Protein AF-000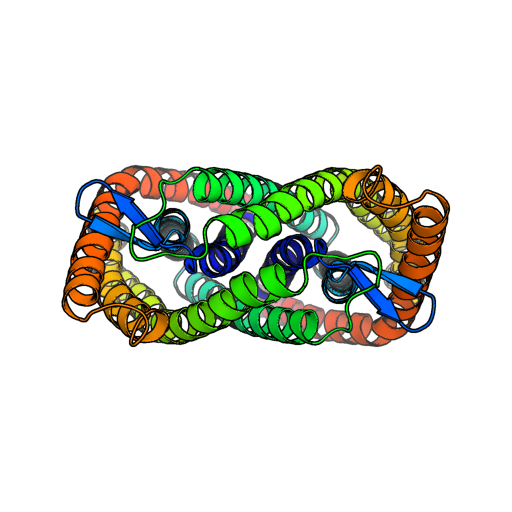0000084354156 (afdb_homodimer)

Organism: NCBI:txid482461

Nearest PDB structures (foldseek):
  4nqi-assembly1_A  TM=2.275E-01  e=1.633E+00  Dictyostelium discoideum
  4nqi-assembly1_B  TM=2.204E-01  e=2.297E+00  Dictyostelium discoideum
  2q13-assembly1_A-2  TM=2.399E-01  e=4.330E+00  Homo sapiens
  1ukw-assembly1_A  TM=2.530E-01  e=5.526E+00  Thermus thermophilus
  4h8s-assembly2_C  TM=2.225E-01  e=5.263E+00  Homo sapiens

Structure (mmCIF, N/CA/C/O backbone):
data_AF-0000000084354156-model_v1
#
loop_
_entity.id
_entity.type
_entity.pdbx_description
1 polymer 'Probable queuosine precursor transporter'
#
loop_
_atom_site.group_PDB
_atom_site.id
_atom_site.type_symbol
_atom_site.label_atom_id
_atom_site.label_alt_id
_atom_site.label_comp_id
_atom_site.label_asym_id
_atom_site.label_entity_id
_atom_site.label_seq_id
_atom_site.pdbx_PDB_ins_code
_atom_site.Cartn_x
_atom_site.Cartn_y
_atom_site.Cartn_z
_atom_site.occupancy
_atom_site.B_iso_or_equiv
_atom_site.auth_seq_id
_atom_site.auth_comp_id
_atom_site.auth_asym_id
_atom_site.auth_atom_id
_atom_site.pdbx_PDB_model_num
ATOM 1 N N . MET A 1 1 ? 1.091 11.477 13.758 1 89.25 1 MET A N 1
ATOM 2 C CA . MET A 1 1 ? 0.035 10.484 13.547 1 89.25 1 MET A CA 1
ATOM 3 C C . MET A 1 1 ? -0.457 10.516 12.109 1 89.25 1 MET A C 1
ATOM 5 O O . MET A 1 1 ? -0.753 9.469 11.531 1 89.25 1 MET A O 1
ATOM 9 N N . LEU A 1 2 ? -0.309 11.672 11.477 1 91.56 2 LEU A N 1
ATOM 10 C CA . LEU A 1 2 ? -0.8 11.797 10.109 1 91.56 2 LEU A CA 1
ATOM 11 C C . LEU A 1 2 ? -0.007 10.906 9.156 1 91.56 2 LEU A C 1
ATOM 13 O O . LEU A 1 2 ? -0.584 10.25 8.289 1 91.56 2 LEU A O 1
ATOM 17 N N . ILE A 1 3 ? 1.288 10.805 9.375 1 93.25 3 ILE A N 1
ATOM 18 C CA . ILE A 1 3 ? 2.154 9.977 8.539 1 93.25 3 ILE A CA 1
ATOM 19 C C . ILE A 1 3 ? 1.728 8.516 8.633 1 93.25 3 ILE A C 1
ATOM 21 O O . ILE A 1 3 ? 1.581 7.836 7.617 1 93.25 3 ILE A O 1
ATOM 25 N N . TYR A 1 4 ? 1.415 8.102 9.742 1 95.12 4 TYR A N 1
ATOM 26 C CA . TYR A 1 4 ? 1.029 6.715 9.969 1 95.12 4 TYR A CA 1
ATOM 27 C C . TYR A 1 4 ? -0.35 6.426 9.391 1 95.12 4 TYR A C 1
ATOM 29 O O . TYR A 1 4 ? -0.556 5.395 8.742 1 95.12 4 TYR A O 1
ATOM 37 N N . LEU A 1 5 ? -1.291 7.305 9.625 1 95.12 5 LEU A N 1
ATOM 38 C CA . LEU A 1 5 ? -2.646 7.121 9.117 1 95.12 5 LEU A CA 1
ATOM 39 C C . LEU A 1 5 ? -2.662 7.117 7.594 1 95.12 5 LEU A C 1
ATOM 41 O O . LEU A 1 5 ? -3.338 6.289 6.977 1 95.12 5 LEU A O 1
ATOM 45 N N . ASN A 1 6 ? -1.889 8.031 7.078 1 95.94 6 ASN A N 1
ATOM 46 C CA . ASN A 1 6 ? -1.79 8.117 5.625 1 95.94 6 ASN A CA 1
ATOM 47 C C . ASN A 1 6 ? -1.168 6.859 5.027 1 95.94 6 ASN A C 1
ATOM 49 O O . ASN A 1 6 ? -1.626 6.367 3.996 1 95.94 6 ASN A O 1
ATOM 53 N N . ALA A 1 7 ? -0.169 6.367 5.605 1 96.38 7 ALA A N 1
ATOM 54 C CA . ALA A 1 7 ? 0.493 5.145 5.168 1 96.38 7 ALA A CA 1
ATOM 55 C C . ALA A 1 7 ? -0.45 3.947 5.262 1 96.38 7 ALA A C 1
ATOM 57 O O . ALA A 1 7 ? -0.558 3.16 4.316 1 96.38 7 ALA A O 1
ATOM 58 N N . LEU A 1 8 ? -1.123 3.861 6.348 1 96 8 LEU A N 1
ATOM 59 C CA . LEU A 1 8 ? -2.062 2.764 6.551 1 96 8 LEU A CA 1
ATOM 60 C C . LEU A 1 8 ? -3.189 2.816 5.527 1 96 8 LEU A C 1
ATOM 62 O O . LEU A 1 8 ? -3.566 1.79 4.957 1 96 8 LEU A O 1
ATOM 66 N N . PHE A 1 9 ? -3.691 3.998 5.367 1 95.81 9 PHE A N 1
ATOM 67 C CA . PHE A 1 9 ? -4.762 4.191 4.395 1 95.81 9 PHE A CA 1
ATOM 68 C C . PHE A 1 9 ? -4.348 3.668 3.023 1 95.81 9 PHE A C 1
ATOM 70 O O . PHE A 1 9 ? -5.047 2.844 2.432 1 95.81 9 PHE A O 1
ATOM 77 N N . THR A 1 10 ? -3.24 4.059 2.547 1 96.25 10 THR A N 1
ATOM 78 C CA . THR A 1 10 ? -2.799 3.742 1.193 1 96.25 10 THR A CA 1
ATOM 79 C C . THR A 1 10 ? -2.408 2.271 1.08 1 96.25 10 THR A C 1
ATOM 81 O O . THR A 1 10 ? -2.758 1.604 0.106 1 96.25 10 THR A O 1
ATOM 84 N N . GLY A 1 11 ? -1.68 1.774 2.025 1 96.56 11 GLY A N 1
ATOM 85 C CA . GLY A 1 11 ? -1.287 0.375 2.012 1 96.56 11 GLY A CA 1
ATOM 86 C C . GLY A 1 11 ? -2.469 -0.576 2.029 1 96.56 11 GLY A C 1
ATOM 87 O O . GLY A 1 11 ? -2.492 -1.561 1.288 1 96.56 11 GLY A O 1
ATOM 88 N N . LEU A 1 12 ? -3.424 -0.244 2.889 1 95.69 12 LEU A N 1
ATOM 89 C CA . LEU A 1 12 ? -4.602 -1.095 2.996 1 95.69 12 LEU A CA 1
ATOM 90 C C . LEU A 1 12 ? -5.465 -0.99 1.742 1 95.69 12 LEU A C 1
ATOM 92 O O . LEU A 1 12 ? -6.094 -1.968 1.332 1 95.69 12 LEU A O 1
ATOM 96 N N . LEU A 1 13 ? -5.512 0.18 1.186 1 94.25 13 LEU A N 1
ATOM 97 C CA . LEU A 1 13 ? -6.211 0.358 -0.082 1 94.25 13 LEU A CA 1
ATOM 98 C C . LEU A 1 13 ? -5.617 -0.542 -1.161 1 94.25 13 LEU A C 1
ATOM 100 O O . LEU A 1 13 ? -6.352 -1.26 -1.848 1 94.25 13 LEU A O 1
ATOM 104 N N . VAL A 1 14 ? -4.297 -0.567 -1.254 1 94.75 14 VAL A N 1
ATOM 105 C CA . VAL A 1 14 ? -3.611 -1.346 -2.279 1 94.75 14 VAL A CA 1
ATOM 106 C C . VAL A 1 14 ? -3.83 -2.836 -2.029 1 94.75 14 VAL A C 1
ATOM 108 O O . VAL A 1 14 ? -4.191 -3.578 -2.945 1 94.75 14 VAL A O 1
ATOM 111 N N . ILE A 1 15 ? -3.646 -3.209 -0.812 1 95.19 15 ILE A N 1
ATOM 112 C CA . ILE A 1 15 ? -3.756 -4.633 -0.516 1 95.19 15 ILE A CA 1
ATOM 113 C C . ILE A 1 15 ? -5.207 -5.082 -0.673 1 95.19 15 ILE A C 1
ATOM 115 O O . ILE A 1 15 ? -5.473 -6.211 -1.091 1 95.19 15 ILE A O 1
ATOM 119 N N . SER A 1 16 ? -6.172 -4.246 -0.302 1 94.81 16 SER A N 1
ATOM 120 C CA . SER A 1 16 ? -7.578 -4.586 -0.483 1 94.81 16 SER A CA 1
ATOM 121 C C . SER A 1 16 ? -7.891 -4.895 -1.943 1 94.81 16 SER A C 1
ATOM 123 O O . SER A 1 16 ? -8.688 -5.793 -2.238 1 94.81 16 SER A O 1
ATOM 125 N N . ASN A 1 17 ? -7.273 -4.223 -2.826 1 93.31 17 ASN A N 1
ATOM 126 C CA . ASN A 1 17 ? -7.512 -4.43 -4.25 1 93.31 17 ASN A CA 1
ATOM 127 C C . ASN A 1 17 ? -6.898 -5.742 -4.738 1 93.31 17 ASN A C 1
ATOM 129 O O . ASN A 1 17 ? -7.477 -6.422 -5.586 1 93.31 17 ASN A O 1
ATOM 133 N N . VAL A 1 18 ? -5.793 -6.07 -4.184 1 94 18 VAL A N 1
ATOM 134 C CA . VAL A 1 18 ? -5.148 -7.332 -4.539 1 94 18 VAL A CA 1
ATOM 135 C C . VAL A 1 18 ? -5.996 -8.5 -4.039 1 94 18 VAL A C 1
ATOM 137 O O . VAL A 1 18 ? -6.188 -9.484 -4.754 1 94 18 VAL A O 1
ATOM 140 N N . LEU A 1 19 ? -6.543 -8.32 -2.865 1 95.25 19 LEU A N 1
ATOM 141 C CA . LEU A 1 19 ? -7.312 -9.398 -2.252 1 95.25 19 LEU A CA 1
ATOM 142 C C . LEU A 1 19 ? -8.711 -9.477 -2.85 1 95.25 19 LEU A C 1
ATOM 144 O O . LEU A 1 19 ? -9.406 -10.492 -2.699 1 95.25 19 LEU A O 1
ATOM 148 N N . GLY A 1 20 ? -9.141 -8.477 -3.533 1 94.06 20 GLY A N 1
ATOM 149 C CA . GLY A 1 20 ? -10.508 -8.32 -3.99 1 94.06 20 GLY A CA 1
ATOM 150 C C . GLY A 1 20 ? -10.906 -9.344 -5.039 1 94.06 20 GLY A C 1
ATOM 151 O O . GLY A 1 20 ? -12.094 -9.547 -5.301 1 94.06 20 GLY A O 1
ATOM 152 N N . VAL A 1 21 ? -9.945 -9.992 -5.555 1 91.69 21 VAL A N 1
ATOM 153 C CA . VAL A 1 21 ? -10.219 -10.992 -6.574 1 91.69 21 VAL A CA 1
ATOM 154 C C . VAL A 1 21 ? -10.898 -12.203 -5.941 1 91.69 21 VAL A C 1
ATOM 156 O O . VAL A 1 21 ? -11.664 -12.914 -6.602 1 91.69 21 VAL A O 1
ATOM 159 N N . LYS A 1 22 ? -10.633 -12.422 -4.754 1 94.38 22 LYS A N 1
ATOM 160 C CA . LYS A 1 22 ? -11.188 -13.586 -4.078 1 94.38 22 LYS A CA 1
ATOM 161 C C . LYS A 1 22 ? -12.594 -13.297 -3.549 1 94.38 22 LYS A C 1
ATOM 163 O O . LYS A 1 22 ? -12.812 -12.281 -2.891 1 94.38 22 LYS A O 1
ATOM 168 N N . LEU A 1 23 ? -13.453 -14.242 -3.914 1 94.62 23 LEU A N 1
ATOM 169 C CA . LEU A 1 23 ? -14.789 -14.234 -3.326 1 94.62 23 LEU A CA 1
ATOM 170 C C . LEU A 1 23 ? -14.914 -15.297 -2.238 1 94.62 23 LEU A C 1
ATOM 172 O O . LEU A 1 23 ? -14.5 -16.438 -2.436 1 94.62 23 LEU A O 1
ATOM 176 N N . PHE A 1 24 ? -15.398 -14.891 -1.152 1 95.5 24 PHE A N 1
ATOM 177 C CA . PHE A 1 24 ? -15.594 -15.859 -0.08 1 95.5 24 PHE A CA 1
ATOM 178 C C . PHE A 1 24 ? -17.062 -15.906 0.353 1 95.5 24 PHE A C 1
ATOM 180 O O . PHE A 1 24 ? -17.828 -15.008 0.019 1 95.5 24 PHE A O 1
ATOM 187 N N . ALA A 1 25 ? -17.359 -17 1.025 1 94.5 25 ALA A N 1
ATOM 188 C CA . ALA A 1 25 ? -18.75 -17.219 1.407 1 94.5 25 ALA A CA 1
ATOM 189 C C . ALA A 1 25 ? -18.922 -17.156 2.922 1 94.5 25 ALA A C 1
ATOM 191 O O . ALA A 1 25 ? -18.062 -17.625 3.672 1 94.5 25 ALA A O 1
ATOM 192 N N . VAL A 1 26 ? -19.938 -16.406 3.33 1 91.81 26 VAL A N 1
ATOM 193 C CA . VAL A 1 26 ? -20.453 -16.422 4.699 1 91.81 26 VAL A CA 1
ATOM 194 C C . VAL A 1 26 ? -21.906 -16.891 4.707 1 91.81 26 VAL A C 1
ATOM 196 O O . VAL A 1 26 ? -22.812 -16.094 4.504 1 91.81 26 VAL A O 1
ATOM 199 N N . GLY A 1 27 ? -22.062 -18.219 5.027 1 91 27 GLY A N 1
ATOM 200 C CA . GLY A 1 27 ? -23.359 -18.797 4.773 1 91 27 GLY A CA 1
ATOM 201 C C . GLY A 1 27 ? -23.766 -18.75 3.314 1 91 27 GLY A C 1
ATOM 202 O O . GLY A 1 27 ? -23.031 -19.203 2.439 1 91 27 GLY A O 1
ATOM 203 N N . ASP A 1 28 ? -24.922 -17.984 3.074 1 88.5 28 ASP A N 1
ATOM 204 C CA . ASP A 1 28 ? -25.422 -17.891 1.707 1 88.5 28 ASP A CA 1
ATOM 205 C C . ASP A 1 28 ? -24.953 -16.609 1.032 1 88.5 28 ASP A C 1
ATOM 207 O O . ASP A 1 28 ? -25.297 -16.344 -0.121 1 88.5 28 ASP A O 1
ATOM 211 N N . PHE A 1 29 ? -24.078 -15.906 1.681 1 91.19 29 PHE A N 1
ATOM 212 C CA . PHE A 1 29 ? -23.656 -14.617 1.157 1 91.19 29 PHE A CA 1
ATOM 213 C C . PHE A 1 29 ? -22.266 -14.711 0.549 1 91.19 29 PHE A C 1
ATOM 215 O O . PHE A 1 29 ? -21.391 -15.422 1.064 1 91.19 29 PHE A O 1
ATOM 222 N N . VAL A 1 30 ? -22.109 -14.047 -0.585 1 93.44 30 VAL A N 1
ATOM 223 C CA . VAL A 1 30 ? -20.828 -13.977 -1.282 1 93.44 30 VAL A CA 1
ATOM 224 C C . VAL A 1 30 ? -20.266 -12.562 -1.191 1 93.44 30 VAL A C 1
ATOM 226 O O . VAL A 1 30 ? -20.953 -11.594 -1.51 1 93.44 30 VAL A O 1
ATOM 229 N N . LEU A 1 31 ? -19.078 -12.484 -0.714 1 94.75 31 LEU A N 1
ATOM 230 C CA . LEU A 1 31 ? -18.422 -11.195 -0.553 1 94.75 31 LEU A CA 1
ATOM 231 C C . LEU A 1 31 ? -17 -11.234 -1.119 1 94.75 31 LEU A C 1
ATOM 233 O O . LEU A 1 31 ? -16.328 -12.25 -1.026 1 94.75 31 LEU A O 1
ATOM 237 N N . PRO A 1 32 ? -16.656 -10.094 -1.706 1 94.12 32 PRO A N 1
ATOM 238 C CA . PRO A 1 32 ? -15.227 -10.016 -2.021 1 94.12 32 PRO A CA 1
ATOM 239 C C . PRO A 1 32 ? -14.352 -9.875 -0.775 1 94.12 32 PRO A C 1
ATOM 241 O O . PRO A 1 32 ? -14.734 -9.195 0.176 1 94.12 32 PRO A O 1
ATOM 244 N N . ALA A 1 33 ? -13.18 -10.516 -0.81 1 95.06 33 ALA A N 1
ATOM 245 C CA . ALA A 1 33 ? -12.273 -10.453 0.332 1 95.06 33 ALA A CA 1
ATOM 246 C C . ALA A 1 33 ? -11.789 -9.023 0.572 1 95.06 33 ALA A C 1
ATOM 248 O O . ALA A 1 33 ? -11.305 -8.703 1.658 1 95.06 33 ALA A O 1
ATOM 249 N N . ALA A 1 34 ? -11.914 -8.172 -0.379 1 93.25 34 ALA A N 1
ATOM 250 C CA . ALA A 1 34 ? -11.516 -6.766 -0.279 1 93.25 34 ALA A CA 1
ATOM 251 C C . ALA A 1 34 ? -12.234 -6.074 0.873 1 93.25 34 ALA A C 1
ATOM 253 O O . ALA A 1 34 ? -11.688 -5.156 1.49 1 93.25 34 ALA A O 1
ATOM 254 N N . VAL A 1 35 ? -13.406 -6.523 1.166 1 92.94 35 VAL A N 1
ATOM 255 C CA . VAL A 1 35 ? -14.281 -5.793 2.076 1 92.94 35 VAL A CA 1
ATOM 256 C C . VAL A 1 35 ? -13.688 -5.789 3.48 1 92.94 35 VAL A C 1
ATOM 258 O O . VAL A 1 35 ? -13.836 -4.82 4.223 1 92.94 35 VAL A O 1
ATOM 261 N N . ILE A 1 36 ? -12.93 -6.77 3.85 1 92.31 36 ILE A N 1
ATOM 262 C CA . ILE A 1 36 ? -12.43 -6.918 5.211 1 92.31 36 ILE A CA 1
ATOM 263 C C . ILE A 1 36 ? -11.344 -5.883 5.48 1 92.31 36 ILE A C 1
ATOM 265 O O . ILE A 1 36 ? -11.055 -5.559 6.633 1 92.31 36 ILE A O 1
ATOM 269 N N . VAL A 1 37 ? -10.766 -5.402 4.469 1 93.69 37 VAL A N 1
ATOM 270 C CA . VAL A 1 37 ? -9.664 -4.449 4.594 1 93.69 37 VAL A CA 1
ATOM 271 C C . VAL A 1 37 ? -10.172 -3.041 4.285 1 93.69 37 VAL A C 1
ATOM 273 O O . VAL A 1 37 ? -9.844 -2.088 4.996 1 93.69 37 VAL A O 1
ATOM 276 N N . TYR A 1 38 ? -11.031 -2.939 3.34 1 90.75 38 TYR A N 1
ATOM 277 C CA . TYR A 1 38 ? -11.453 -1.659 2.781 1 90.75 38 TYR A CA 1
ATOM 278 C C . TYR A 1 38 ? -12.258 -0.857 3.801 1 90.75 38 TYR A C 1
ATOM 280 O O . TYR A 1 38 ? -12.227 0.376 3.787 1 90.75 38 TYR A O 1
ATOM 288 N N . VAL A 1 39 ? -12.906 -1.478 4.68 1 87.5 39 VAL A N 1
ATOM 289 C CA . VAL A 1 39 ? -13.75 -0.815 5.672 1 87.5 39 VAL A CA 1
ATOM 290 C C . VAL A 1 39 ? -12.883 0.042 6.594 1 87.5 39 VAL A C 1
ATOM 292 O O . VAL A 1 39 ? -13.352 1.047 7.133 1 87.5 39 VAL A O 1
ATOM 295 N N . ILE A 1 40 ? -11.656 -0.302 6.723 1 90.19 40 ILE A N 1
ATOM 296 C CA . ILE A 1 40 ? -10.734 0.422 7.59 1 90.19 40 ILE A CA 1
ATOM 297 C C . ILE A 1 40 ? -10.336 1.74 6.934 1 90.19 40 ILE A C 1
ATOM 299 O O . ILE A 1 40 ? -10.062 2.727 7.625 1 90.19 40 ILE A O 1
ATOM 303 N N . THR A 1 41 ? -10.344 1.801 5.617 1 89.38 41 THR A N 1
ATOM 304 C CA . THR A 1 41 ? -9.898 2.986 4.895 1 89.38 41 THR A CA 1
ATOM 305 C C . THR A 1 41 ? -10.852 4.156 5.133 1 89.38 41 THR A C 1
ATOM 307 O O . THR A 1 41 ? -10.414 5.297 5.281 1 89.38 41 THR A O 1
ATOM 310 N N . TYR A 1 42 ? -12.156 3.939 5.242 1 86.62 42 TYR A N 1
ATOM 311 C CA . TYR A 1 42 ? -13.117 5 5.523 1 86.62 42 TYR A CA 1
ATOM 312 C C . TYR A 1 42 ? -12.914 5.574 6.918 1 86.62 42 TYR A C 1
ATOM 314 O O . TYR A 1 42 ? -12.969 6.789 7.109 1 86.62 42 TYR A O 1
ATOM 322 N N . LEU A 1 43 ? -12.68 4.668 7.805 1 87.88 43 LEU A N 1
ATOM 323 C CA . LEU A 1 43 ? -12.422 5.094 9.172 1 87.88 43 LEU A CA 1
ATOM 324 C C . LEU A 1 43 ? -11.203 6.016 9.234 1 87.88 43 LEU A C 1
ATOM 326 O O . LEU A 1 43 ? -11.242 7.059 9.891 1 87.88 43 LEU A O 1
ATOM 330 N N . ILE A 1 44 ? -10.188 5.66 8.578 1 92.31 44 ILE A N 1
ATOM 331 C CA . ILE A 1 44 ? -8.938 6.418 8.602 1 92.31 44 ILE A CA 1
ATOM 332 C C . ILE A 1 44 ? -9.164 7.793 7.969 1 92.31 44 ILE A C 1
ATOM 334 O O . ILE A 1 44 ? -8.742 8.812 8.523 1 92.31 44 ILE A O 1
ATOM 338 N N . THR A 1 45 ? -9.844 7.828 6.867 1 89.88 45 THR A N 1
ATOM 339 C CA . THR A 1 45 ? -10.07 9.102 6.191 1 89.88 45 THR A CA 1
ATOM 340 C C . THR A 1 45 ? -10.938 10.023 7.047 1 89.88 45 THR A C 1
ATOM 342 O O . THR A 1 45 ? -10.734 11.234 7.07 1 89.88 45 THR A O 1
ATOM 345 N N . ASP A 1 46 ? -11.922 9.492 7.746 1 88.69 46 ASP A N 1
ATOM 346 C CA . ASP A 1 46 ? -12.758 10.289 8.641 1 88.69 46 ASP A CA 1
ATOM 347 C C . ASP A 1 46 ? -11.945 10.867 9.789 1 88.69 46 ASP A C 1
ATOM 349 O O . ASP A 1 46 ? -12.125 12.023 10.164 1 88.69 46 ASP A O 1
ATOM 353 N N . VAL A 1 47 ? -11.078 10.062 10.32 1 91.31 47 VAL A N 1
ATOM 354 C CA . VAL A 1 47 ? -10.234 10.508 11.422 1 91.31 47 VAL A CA 1
ATOM 355 C C . VAL A 1 47 ? -9.312 11.633 10.945 1 91.31 47 VAL A C 1
ATOM 357 O O . VAL A 1 47 ? -9.156 12.648 11.617 1 91.31 47 VAL A O 1
ATOM 360 N N . ILE A 1 48 ? -8.727 11.438 9.781 1 92 48 ILE A N 1
ATOM 361 C CA . ILE A 1 48 ? -7.848 12.453 9.211 1 92 48 ILE A CA 1
ATOM 362 C C . ILE A 1 48 ? -8.633 13.742 8.977 1 92 48 ILE A C 1
ATOM 364 O O . ILE A 1 48 ? -8.164 14.828 9.305 1 92 48 ILE A O 1
ATOM 368 N N . GLY A 1 49 ? -9.836 13.617 8.461 1 90 49 GLY A N 1
ATOM 369 C CA . GLY A 1 49 ? -10.68 14.781 8.227 1 90 49 GLY A CA 1
ATOM 370 C C . GLY A 1 49 ? -11.078 15.492 9.508 1 90 49 GLY A C 1
ATOM 371 O O . GLY A 1 49 ? -11.117 16.734 9.547 1 90 49 GLY A O 1
ATOM 372 N N . GLU A 1 50 ? -11.336 14.781 10.508 1 89.88 50 GLU A N 1
ATOM 373 C CA . GLU A 1 50 ? -11.773 15.344 11.789 1 89.88 50 GLU A CA 1
ATOM 374 C C . GLU A 1 50 ? -10.633 16.094 12.469 1 89.88 50 GLU A C 1
ATOM 376 O O . GLU A 1 50 ? -10.828 17.188 13.008 1 89.88 50 GLU A O 1
ATOM 381 N N . VAL A 1 51 ? -9.453 15.508 12.383 1 90.81 51 VAL A N 1
ATOM 382 C CA . VAL A 1 51 ? -8.352 16 13.211 1 90.81 51 VAL A CA 1
ATOM 383 C C . VAL A 1 51 ? -7.496 16.984 12.398 1 90.81 51 VAL A C 1
ATOM 385 O O . VAL A 1 51 ? -7.043 18 12.922 1 90.81 51 VAL A O 1
ATOM 388 N N . TYR A 1 52 ? -7.355 16.688 11.078 1 91.75 52 TYR A N 1
ATOM 389 C CA . TYR A 1 52 ? -6.391 17.438 10.297 1 91.75 52 TYR A CA 1
ATOM 390 C C . TYR A 1 52 ? -7.094 18.281 9.234 1 91.75 52 TYR A C 1
ATOM 392 O O . TYR A 1 52 ? -6.449 19.047 8.508 1 91.75 52 TYR A O 1
ATOM 400 N N . GLY A 1 53 ? -8.406 18.094 9.133 1 89.44 53 GLY A N 1
ATOM 401 C CA . GLY A 1 53 ? -9.188 18.969 8.273 1 89.44 53 GLY A CA 1
ATOM 402 C C . GLY A 1 53 ? -9.484 18.359 6.918 1 89.44 53 GLY A C 1
ATOM 403 O O . GLY A 1 53 ? -8.953 17.312 6.574 1 89.44 53 GLY A O 1
ATOM 404 N N . LYS A 1 54 ? -10.273 19.078 6.195 1 89.75 54 LYS A N 1
ATOM 405 C CA . LYS A 1 54 ? -10.797 18.641 4.902 1 89.75 54 LYS A CA 1
ATOM 406 C C . LYS A 1 54 ? -9.672 18.531 3.871 1 89.75 54 LYS A C 1
ATOM 408 O O . LYS A 1 54 ? -9.648 17.578 3.082 1 89.75 54 LYS A O 1
ATOM 413 N N . ASP A 1 55 ? -8.758 19.453 3.9 1 91.12 55 ASP A N 1
ATOM 414 C CA . ASP A 1 55 ? -7.672 19.453 2.924 1 91.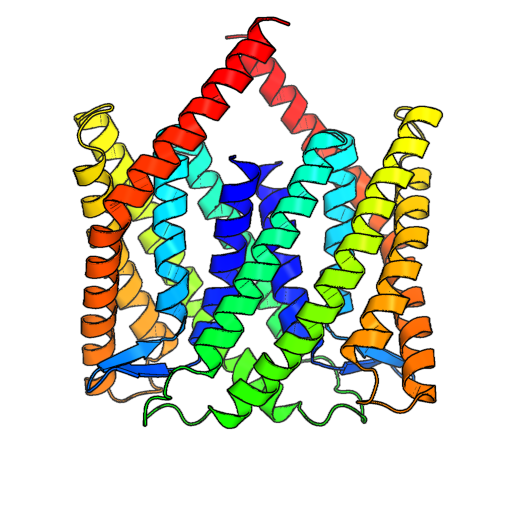12 55 ASP A CA 1
ATOM 415 C C . ASP A 1 55 ? -6.77 18.234 3.09 1 91.12 55 ASP A C 1
ATOM 417 O O . ASP A 1 55 ? -6.375 17.609 2.104 1 91.12 55 ASP A O 1
ATOM 421 N N . ALA A 1 56 ? -6.492 17.891 4.301 1 91.56 56 ALA A N 1
ATOM 422 C CA . ALA A 1 56 ? -5.664 16.719 4.57 1 91.56 56 ALA A CA 1
ATOM 423 C C . ALA A 1 56 ? -6.355 15.445 4.113 1 91.56 56 ALA A C 1
ATOM 425 O O . ALA A 1 56 ? -5.723 14.562 3.535 1 91.56 56 ALA A O 1
ATOM 426 N N . ALA A 1 57 ? -7.625 15.406 4.355 1 91.12 57 ALA A N 1
ATOM 427 C CA . ALA A 1 57 ? -8.391 14.242 3.934 1 91.12 57 ALA A CA 1
ATOM 428 C C . ALA A 1 57 ? -8.422 14.117 2.414 1 91.12 57 ALA A C 1
ATOM 430 O O . ALA A 1 57 ? -8.227 13.023 1.869 1 91.12 57 ALA A O 1
ATOM 431 N N . ARG A 1 58 ? -8.586 15.188 1.752 1 91.06 58 ARG A N 1
ATOM 432 C CA . ARG A 1 58 ? -8.617 15.188 0.293 1 91.06 58 ARG A CA 1
ATOM 433 C C . ARG A 1 58 ? -7.266 14.797 -0.285 1 91.06 58 ARG A C 1
ATOM 435 O O . ARG A 1 58 ? -7.195 14.031 -1.253 1 91.06 58 ARG A O 1
ATOM 442 N N . LYS A 1 59 ? -6.227 15.258 0.293 1 92.69 59 LYS A N 1
ATOM 443 C CA . LYS A 1 59 ? -4.883 14.906 -0.158 1 92.69 59 LYS A CA 1
ATOM 444 C C . LYS A 1 59 ? -4.609 13.414 0.043 1 92.69 59 LYS A C 1
ATOM 446 O O . LYS A 1 59 ? -3.959 12.781 -0.79 1 92.69 59 LYS A O 1
ATOM 451 N N . THR A 1 60 ? -5.094 12.953 1.154 1 93.31 60 THR A N 1
ATOM 452 C CA . THR A 1 60 ? -4.93 11.531 1.429 1 93.31 60 THR A CA 1
ATOM 453 C C . THR A 1 60 ? -5.656 10.688 0.381 1 93.31 60 THR A C 1
ATOM 455 O O . THR A 1 60 ? -5.102 9.719 -0.137 1 93.31 60 THR A O 1
ATOM 458 N N . VAL A 1 61 ? -6.836 11.117 0.064 1 91.56 61 VAL A N 1
ATOM 459 C CA . VAL A 1 61 ? -7.633 10.398 -0.925 1 91.56 61 VAL A CA 1
ATOM 460 C C . VAL A 1 61 ? -6.965 10.492 -2.295 1 91.56 61 VAL A C 1
ATOM 462 O O . VAL A 1 61 ? -6.879 9.492 -3.018 1 91.56 61 VAL A O 1
ATOM 465 N N . GLN A 1 62 ? -6.461 11.625 -2.617 1 93.56 62 GLN A N 1
ATOM 466 C CA . GLN A 1 62 ? -5.766 11.805 -3.887 1 93.56 62 GLN A CA 1
ATOM 467 C C . GLN A 1 62 ? -4.492 10.969 -3.936 1 93.56 62 GLN A C 1
ATOM 469 O O . GLN A 1 62 ? -4.18 10.359 -4.965 1 93.56 62 GLN A O 1
ATOM 474 N N . ALA A 1 63 ? -3.787 10.953 -2.852 1 94.69 63 ALA A N 1
ATOM 475 C CA . ALA A 1 63 ? -2.561 10.164 -2.766 1 94.69 63 ALA A CA 1
ATOM 476 C C . ALA A 1 63 ? -2.855 8.68 -2.932 1 94.69 63 ALA A C 1
ATOM 478 O O . ALA A 1 63 ? -2.111 7.961 -3.605 1 94.69 63 ALA A O 1
ATOM 479 N N . GLY A 1 64 ? -3.916 8.273 -2.295 1 94.44 64 GLY A N 1
ATOM 480 C CA . GLY A 1 64 ? -4.336 6.895 -2.469 1 94.44 64 GLY A CA 1
ATOM 481 C C . GLY A 1 64 ? -4.668 6.547 -3.906 1 94.44 64 GLY A C 1
ATOM 482 O O . GLY A 1 64 ? -4.297 5.477 -4.395 1 94.44 64 GLY A O 1
ATOM 483 N N . PHE A 1 65 ? -5.32 7.469 -4.531 1 94.06 65 PHE A N 1
ATOM 484 C CA . PHE A 1 65 ? -5.703 7.266 -5.922 1 94.06 65 PHE A CA 1
ATOM 485 C C . PHE A 1 65 ? -4.469 7.129 -6.809 1 94.06 65 PHE A C 1
ATOM 487 O O . PHE A 1 65 ? -4.367 6.191 -7.602 1 94.06 65 PHE A O 1
ATOM 494 N N . VAL A 1 66 ? -3.539 8.016 -6.699 1 95.62 66 VAL A N 1
ATOM 495 C CA . VAL A 1 66 ? -2.324 8.008 -7.508 1 95.62 66 VAL A CA 1
ATOM 496 C C . VAL A 1 66 ? -1.542 6.723 -7.246 1 95.62 66 VAL A C 1
ATOM 498 O O . VAL A 1 66 ? -1.035 6.098 -8.18 1 95.62 66 VAL A O 1
ATOM 501 N N . THR A 1 67 ? -1.466 6.367 -6.035 1 95.62 67 THR A N 1
ATOM 502 C CA . THR A 1 67 ? -0.751 5.152 -5.668 1 95.62 67 THR A CA 1
ATOM 503 C C . THR A 1 67 ? -1.415 3.926 -6.285 1 95.62 67 THR A C 1
ATOM 505 O O . THR A 1 67 ? -0.731 3.01 -6.746 1 95.62 67 THR A O 1
ATOM 508 N N . GLN A 1 68 ? -2.713 3.936 -6.324 1 94.25 68 GLN A N 1
ATOM 509 C CA . GLN A 1 68 ? -3.443 2.82 -6.914 1 94.25 68 GLN A CA 1
ATOM 510 C C . GLN A 1 68 ? -3.182 2.723 -8.414 1 94.25 68 GLN A C 1
ATOM 512 O O . GLN A 1 68 ? -3.084 1.623 -8.961 1 94.25 68 GLN A O 1
ATOM 517 N N . VAL A 1 69 ? -3.158 3.807 -9.016 1 95.44 69 VAL A N 1
ATOM 518 C CA . VAL A 1 69 ? -2.885 3.83 -10.453 1 95.44 69 VAL A CA 1
ATOM 519 C C . VAL A 1 69 ? -1.492 3.266 -10.719 1 95.44 69 VAL A C 1
ATOM 521 O O . VAL A 1 69 ? -1.311 2.457 -11.633 1 95.44 69 VAL A O 1
ATOM 524 N N . LEU A 1 70 ? -0.539 3.658 -9.945 1 95.5 70 LEU A N 1
ATOM 525 C CA . LEU A 1 70 ? 0.819 3.152 -10.117 1 95.5 70 LEU A CA 1
ATOM 526 C C . LEU A 1 70 ? 0.888 1.662 -9.805 1 95.5 70 LEU A C 1
ATOM 528 O O . LEU A 1 70 ? 1.58 0.909 -10.492 1 95.5 70 LEU A O 1
ATOM 532 N N . ALA A 1 71 ? 0.18 1.286 -8.75 1 94.12 71 ALA A N 1
ATOM 533 C CA . ALA A 1 71 ? 0.136 -0.133 -8.406 1 94.12 71 ALA A CA 1
ATOM 534 C C . ALA A 1 71 ? -0.409 -0.961 -9.57 1 94.12 71 ALA A C 1
ATOM 536 O O . ALA A 1 71 ? 0.135 -2.02 -9.891 1 94.12 71 ALA A O 1
ATOM 537 N N . MET A 1 72 ? -1.46 -0.426 -10.148 1 93.62 72 MET A N 1
ATOM 538 C CA . MET A 1 72 ? -2.053 -1.1 -11.305 1 93.62 72 MET A CA 1
ATOM 539 C C . MET A 1 72 ? -1.056 -1.197 -12.453 1 93.62 72 MET A C 1
ATOM 541 O O . MET A 1 72 ? -0.964 -2.23 -13.117 1 93.62 72 MET A O 1
ATOM 545 N N . LEU A 1 73 ? -0.354 -0.176 -12.703 1 94.94 73 LEU A N 1
ATOM 546 C CA . LEU A 1 73 ? 0.652 -0.154 -13.758 1 94.94 73 LEU A CA 1
ATOM 547 C C . LEU A 1 73 ? 1.737 -1.193 -13.5 1 94.94 73 LEU A C 1
ATOM 549 O O . LEU A 1 73 ? 2.135 -1.926 -14.406 1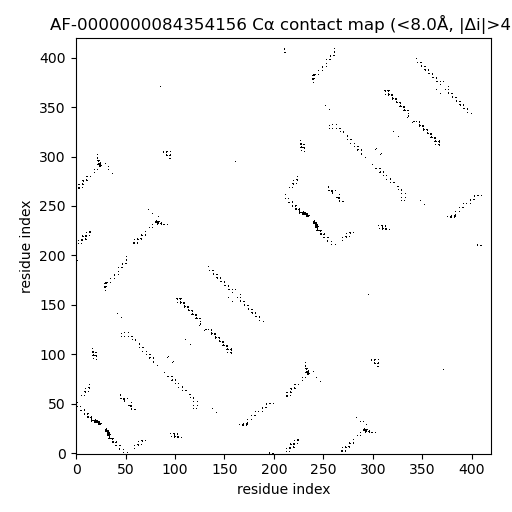 94.94 73 LEU A O 1
ATOM 553 N N . PHE A 1 74 ? 2.219 -1.315 -12.328 1 95.12 74 PHE A N 1
ATOM 554 C CA . PHE A 1 74 ? 3.297 -2.244 -12.008 1 95.12 74 PHE A CA 1
ATOM 555 C C . PHE A 1 74 ? 2.801 -3.684 -12.047 1 95.12 74 PHE A C 1
ATOM 557 O O . PHE A 1 74 ? 3.549 -4.594 -12.414 1 95.12 74 PHE A O 1
ATOM 564 N N . ILE A 1 75 ? 1.545 -3.873 -11.641 1 94.19 75 ILE A N 1
ATOM 565 C CA . ILE A 1 75 ? 0.963 -5.203 -11.781 1 94.19 75 ILE A CA 1
ATOM 566 C C . ILE A 1 75 ? 0.951 -5.609 -13.258 1 94.19 75 ILE A C 1
ATOM 568 O O . ILE A 1 75 ? 1.353 -6.719 -13.602 1 94.19 75 ILE A O 1
ATOM 572 N N . PHE A 1 76 ? 0.518 -4.672 -14.031 1 94.31 76 PHE A N 1
ATOM 573 C CA . PHE A 1 76 ? 0.482 -4.93 -15.469 1 94.31 76 PHE A CA 1
ATOM 574 C C . PHE A 1 76 ? 1.874 -5.258 -15.992 1 94.31 76 PHE A C 1
ATOM 576 O O . PHE A 1 76 ? 2.053 -6.234 -16.719 1 94.31 76 PHE A O 1
ATOM 583 N N . ILE A 1 77 ? 2.859 -4.48 -15.68 1 95.19 77 ILE A N 1
ATOM 584 C CA . ILE A 1 77 ? 4.234 -4.688 -16.125 1 95.19 77 ILE A CA 1
ATOM 585 C C . ILE A 1 77 ? 4.738 -6.043 -15.633 1 95.19 77 ILE A C 1
ATOM 587 O O . ILE A 1 77 ? 5.336 -6.801 -16.406 1 95.19 77 ILE A O 1
ATOM 591 N N . ALA A 1 78 ? 4.523 -6.359 -14.406 1 95.06 78 ALA A N 1
ATOM 592 C CA . ALA A 1 78 ? 5.004 -7.605 -13.812 1 95.06 78 ALA A CA 1
ATOM 593 C C . ALA A 1 78 ? 4.43 -8.812 -14.539 1 95.06 78 ALA A C 1
ATOM 595 O O . ALA A 1 78 ? 5.125 -9.812 -14.75 1 95.06 78 ALA A O 1
ATOM 596 N N . ILE A 1 79 ? 3.166 -8.711 -14.922 1 94.19 79 ILE A N 1
ATOM 597 C CA . ILE A 1 79 ? 2.508 -9.805 -15.625 1 94.19 79 ILE A CA 1
ATOM 598 C C . ILE A 1 79 ? 3.191 -10.039 -16.969 1 94.19 79 ILE A C 1
ATOM 600 O O . ILE A 1 79 ? 3.365 -11.18 -17.406 1 94.19 79 ILE A O 1
ATOM 604 N N . GLN A 1 80 ? 3.66 -8.977 -17.578 1 94.69 80 GLN A N 1
ATOM 605 C CA . GLN A 1 80 ? 4.219 -9.055 -18.938 1 94.69 80 GLN A CA 1
ATOM 606 C C . GLN A 1 80 ? 5.688 -9.453 -18.891 1 94.69 80 GLN A C 1
ATOM 608 O O . GLN A 1 80 ? 6.258 -9.836 -19.922 1 94.69 80 GLN A O 1
ATOM 613 N N . LEU A 1 81 ? 6.371 -9.328 -17.797 1 95.06 81 LEU A N 1
ATOM 614 C CA . LEU A 1 81 ? 7.777 -9.703 -17.703 1 95.06 81 LEU A CA 1
ATOM 615 C C . LEU A 1 81 ? 7.961 -11.188 -18 1 95.06 81 LEU A C 1
ATOM 617 O O . LEU A 1 81 ? 7.156 -12.016 -17.578 1 95.06 81 LEU A O 1
ATOM 621 N N . PRO A 1 82 ? 8.977 -11.5 -18.812 1 95.31 82 PRO A N 1
ATOM 622 C CA . PRO A 1 82 ? 9.211 -12.914 -19.125 1 95.31 82 PRO A CA 1
ATOM 623 C C . PRO A 1 82 ? 9.547 -13.742 -17.891 1 95.31 82 PRO A C 1
ATOM 625 O O . PRO A 1 82 ? 10.508 -13.43 -17.188 1 95.31 82 PRO A O 1
ATOM 628 N N . ALA A 1 83 ? 8.797 -14.766 -17.672 1 95.62 83 ALA A N 1
ATOM 629 C CA . ALA A 1 83 ? 9.008 -15.617 -16.516 1 95.62 83 ALA A CA 1
ATOM 630 C C . ALA A 1 83 ? 10.344 -16.344 -16.594 1 95.62 83 ALA A C 1
ATOM 632 O O . ALA A 1 83 ? 10.734 -16.812 -17.672 1 95.62 83 ALA A O 1
ATOM 633 N N . ALA A 1 84 ? 11.047 -16.359 -15.469 1 94.56 84 ALA A N 1
ATOM 634 C CA . ALA A 1 84 ? 12.25 -17.188 -15.406 1 94.56 84 ALA A CA 1
ATOM 635 C C . ALA A 1 84 ? 11.891 -18.672 -15.484 1 94.56 84 ALA A C 1
ATOM 637 O O . ALA A 1 84 ? 10.836 -19.094 -15.008 1 94.56 84 ALA A O 1
ATOM 638 N N . PRO A 1 85 ? 12.812 -19.438 -16.031 1 91.44 85 PRO A N 1
ATOM 639 C CA . PRO A 1 85 ? 12.539 -20.875 -16.156 1 91.44 85 PRO A CA 1
ATOM 640 C C . PRO A 1 85 ? 12.281 -21.531 -14.797 1 91.44 85 PRO A C 1
ATOM 642 O O . PRO A 1 85 ? 11.492 -22.484 -14.711 1 91.44 85 PRO A O 1
ATOM 645 N N . VAL A 1 86 ? 12.859 -21.016 -13.781 1 90.38 86 VAL A N 1
ATOM 646 C CA . VAL A 1 86 ? 12.758 -21.625 -12.461 1 90.38 86 VAL A CA 1
ATOM 647 C C . VAL A 1 86 ? 11.438 -21.234 -11.812 1 90.38 86 VAL A C 1
ATOM 649 O O . VAL A 1 86 ? 11.047 -21.812 -10.789 1 90.38 86 VAL A O 1
ATOM 652 N N . PHE A 1 87 ? 10.727 -20.281 -12.383 1 91.44 87 PHE A N 1
ATOM 653 C CA . PHE A 1 87 ? 9.438 -19.844 -11.852 1 91.44 87 PHE A CA 1
ATOM 654 C C . PHE A 1 87 ? 8.297 -20.609 -12.5 1 91.44 87 PHE A C 1
ATOM 656 O O . PHE A 1 87 ? 7.945 -20.359 -13.656 1 91.44 87 PHE A O 1
ATOM 663 N N . ALA A 1 88 ? 7.562 -21.438 -11.82 1 87.62 88 ALA A N 1
ATOM 664 C CA . ALA A 1 88 ? 6.516 -22.312 -12.352 1 87.62 88 ALA A CA 1
ATOM 665 C C . ALA A 1 88 ? 5.129 -21.734 -12.078 1 87.62 88 ALA A C 1
ATOM 667 O O . ALA A 1 88 ? 4.117 -22.359 -12.398 1 87.62 88 ALA A O 1
ATOM 668 N N . GLY A 1 89 ? 5.02 -20.547 -11.617 1 91.06 89 GLY A N 1
ATOM 669 C CA . GLY A 1 89 ? 3.723 -20.047 -11.18 1 91.06 89 GLY A CA 1
ATOM 670 C C . GLY A 1 89 ? 3.197 -18.922 -12.055 1 91.06 89 GLY A C 1
ATOM 671 O O . GLY A 1 89 ? 2.447 -18.062 -11.578 1 91.06 89 GLY A O 1
ATOM 672 N N . GLN A 1 90 ? 3.578 -18.953 -13.359 1 93.12 90 GLN A N 1
ATOM 673 C CA . GLN A 1 90 ? 3.197 -17.844 -14.227 1 93.12 90 GLN A CA 1
ATOM 674 C C . GLN A 1 90 ? 1.689 -17.828 -14.469 1 93.12 90 GLN A C 1
ATOM 676 O O . GLN A 1 90 ? 1.067 -16.766 -14.461 1 93.12 90 GLN A O 1
ATOM 681 N N . ILE A 1 91 ? 1.085 -18.938 -14.695 1 92.38 91 ILE A N 1
ATOM 682 C CA . ILE A 1 91 ? -0.349 -19.016 -14.953 1 92.38 91 ILE A CA 1
ATOM 683 C C . ILE A 1 91 ? -1.12 -18.562 -13.719 1 92.38 91 ILE A C 1
ATOM 685 O O . ILE A 1 91 ? -2.053 -17.75 -13.828 1 92.38 91 ILE A O 1
ATOM 689 N N . GLU A 1 92 ? -0.706 -19.094 -12.57 1 93.5 92 GLU A N 1
ATOM 690 C CA . GLU A 1 92 ? -1.335 -18.688 -11.312 1 93.5 92 GLU A CA 1
ATOM 691 C C . GLU A 1 92 ? -1.171 -17.188 -11.086 1 93.5 92 GLU A C 1
ATOM 693 O O . GLU A 1 92 ? -2.123 -16.516 -10.695 1 93.5 92 GLU A O 1
ATOM 698 N N . PHE A 1 93 ? 0.014 -16.75 -11.383 1 94.94 93 PHE A N 1
ATOM 699 C CA . PHE A 1 93 ? 0.339 -15.336 -11.211 1 94.94 93 PHE A CA 1
ATOM 700 C C . PHE A 1 93 ? -0.548 -14.461 -12.094 1 94.94 93 PHE A C 1
ATOM 702 O O . PHE A 1 93 ? -1.151 -13.5 -11.617 1 94.94 93 PHE A O 1
ATOM 709 N N . GLU A 1 94 ? -0.701 -14.828 -13.273 1 93.31 94 GLU A N 1
ATOM 710 C CA . GLU A 1 94 ? -1.512 -14.07 -14.227 1 93.31 94 GLU A CA 1
ATOM 711 C C . GLU A 1 94 ? -2.99 -14.125 -13.859 1 93.31 94 GLU A C 1
ATOM 713 O O . GLU A 1 94 ? -3.709 -13.133 -14.008 1 93.31 94 GLU A O 1
ATOM 718 N N . THR A 1 95 ? -3.396 -15.211 -13.43 1 91.31 95 THR A N 1
ATOM 719 C CA . THR A 1 95 ? -4.801 -15.375 -13.07 1 91.31 95 THR A CA 1
ATOM 720 C C . THR A 1 95 ? -5.16 -14.484 -11.883 1 91.31 95 THR A C 1
ATOM 722 O O . THR A 1 95 ? -6.117 -13.703 -11.953 1 91.31 95 THR A O 1
ATOM 725 N N . VAL A 1 96 ? -4.387 -14.57 -10.898 1 92.38 96 VAL A N 1
ATOM 726 C CA . VAL A 1 96 ? -4.699 -13.852 -9.664 1 92.38 96 VAL A CA 1
ATOM 727 C C . VAL A 1 96 ? -4.457 -12.359 -9.867 1 92.38 96 VAL A C 1
ATOM 729 O O . VAL A 1 96 ? -5.332 -11.539 -9.562 1 92.38 96 VAL A O 1
ATOM 732 N N . LEU A 1 97 ? -3.326 -11.984 -10.391 1 92.69 97 LEU A N 1
ATOM 733 C CA . LEU A 1 97 ? -2.994 -10.57 -10.5 1 92.69 97 LEU A CA 1
ATOM 734 C C . LEU A 1 97 ? -3.703 -9.93 -11.688 1 92.69 97 LEU A C 1
ATOM 736 O O . LEU A 1 97 ? -3.961 -8.727 -11.695 1 92.69 97 LEU A O 1
ATOM 740 N N . GLY A 1 98 ? -4.012 -10.727 -12.711 1 89.31 98 GLY A N 1
ATOM 741 C CA . GLY A 1 98 ? -4.906 -10.242 -13.75 1 89.31 98 GLY A CA 1
ATOM 742 C C . GLY A 1 98 ? -6.293 -9.906 -13.234 1 89.31 98 GLY A C 1
ATOM 743 O O . GLY A 1 98 ? -6.859 -8.867 -13.586 1 89.31 98 GLY A O 1
ATOM 744 N N . GLY A 1 99 ? -6.848 -10.773 -12.422 1 85.88 99 GLY A N 1
ATOM 745 C CA . GLY A 1 99 ? -8.094 -10.484 -11.727 1 85.88 99 GLY A CA 1
ATOM 746 C C . GLY A 1 99 ? -8.008 -9.258 -10.836 1 85.88 99 GLY A C 1
ATOM 747 O O . GLY A 1 99 ? -8.945 -8.469 -10.766 1 85.88 99 GLY A O 1
ATOM 748 N N . SER A 1 100 ? -6.902 -9.148 -10.258 1 85 100 SER A N 1
ATOM 749 C CA . SER A 1 100 ? -6.688 -7.988 -9.391 1 85 100 SER A CA 1
ATOM 750 C C . SER A 1 100 ? -6.699 -6.691 -10.195 1 85 100 SER A C 1
ATOM 752 O O . SER A 1 100 ? -7.156 -5.656 -9.703 1 85 100 SER A O 1
ATOM 754 N N . PHE A 1 101 ? -6.254 -6.801 -11.383 1 84.94 101 PHE A N 1
ATOM 755 C CA . PHE A 1 101 ? -6.246 -5.637 -12.258 1 84.94 101 PHE A CA 1
ATOM 756 C C . PHE A 1 101 ? -7.664 -5.148 -12.531 1 84.94 101 PHE A C 1
ATOM 758 O O . PHE A 1 101 ? -7.938 -3.949 -12.453 1 84.94 101 PHE A O 1
ATOM 765 N N . GLN A 1 102 ? -8.586 -6.066 -12.82 1 83.94 102 GLN A N 1
ATOM 766 C CA . GLN A 1 102 ? -9.984 -5.727 -13.047 1 83.94 102 GLN A CA 1
ATOM 767 C C . GLN A 1 102 ? -10.617 -5.137 -11.781 1 83.94 102 GLN A C 1
ATOM 769 O O . GLN A 1 102 ? -11.367 -4.164 -11.859 1 83.94 102 GLN A O 1
ATOM 774 N N . VAL A 1 103 ? -10.281 -5.699 -10.719 1 88.31 103 VAL A N 1
ATOM 775 C CA . VAL A 1 103 ? -10.789 -5.234 -9.438 1 88.31 103 VAL A CA 1
ATOM 776 C C . VAL A 1 103 ? -10.25 -3.834 -9.148 1 88.31 103 VAL A C 1
ATOM 778 O O . VAL A 1 103 ? -10.992 -2.971 -8.656 1 88.31 103 VAL A O 1
ATOM 781 N N . MET A 1 104 ? -9.039 -3.643 -9.484 1 89.44 104 MET A N 1
ATOM 782 C CA . MET A 1 104 ? -8.438 -2.336 -9.242 1 89.44 104 MET A CA 1
ATOM 783 C C . MET A 1 104 ? -9.078 -1.268 -10.125 1 89.44 104 MET A C 1
ATOM 785 O O . MET A 1 104 ? -9.266 -0.13 -9.688 1 89.44 104 MET A O 1
ATOM 789 N N . LEU A 1 105 ? -9.406 -1.601 -11.297 1 90.19 105 LEU A N 1
ATOM 790 C CA . LEU A 1 105 ? -10.117 -0.666 -12.164 1 90.19 105 LEU A CA 1
ATOM 791 C C . LEU A 1 105 ? -11.477 -0.297 -11.57 1 90.19 105 LEU A C 1
ATOM 793 O O . LEU A 1 105 ? -11.859 0.875 -11.57 1 90.19 105 LEU A O 1
ATOM 797 N N . ALA A 1 106 ? -12.18 -1.322 -11.125 1 93.12 106 ALA A N 1
ATOM 798 C CA . ALA A 1 106 ? -13.461 -1.095 -10.461 1 93.12 106 ALA A CA 1
ATOM 799 C C . ALA A 1 106 ? -13.297 -0.206 -9.234 1 93.12 106 ALA A C 1
ATOM 801 O O . ALA A 1 106 ? -14.102 0.696 -8.992 1 93.12 106 ALA A O 1
ATOM 802 N N . SER A 1 107 ? -12.234 -0.446 -8.508 1 92.44 107 SER A N 1
ATOM 803 C CA . SER A 1 107 ? -11.945 0.306 -7.293 1 92.44 107 SER A CA 1
ATOM 804 C C . SER A 1 107 ? -11.641 1.767 -7.605 1 92.44 107 SER A C 1
ATOM 806 O O . SER A 1 107 ? -12.039 2.664 -6.863 1 92.44 107 SER A O 1
ATOM 808 N N . LEU A 1 108 ? -10.922 2.008 -8.664 1 92.12 108 LEU A N 1
ATOM 809 C CA . LEU A 1 108 ? -10.57 3.375 -9.039 1 92.12 108 LEU A CA 1
ATOM 810 C C . LEU A 1 108 ? -11.828 4.195 -9.32 1 92.12 108 LEU A C 1
ATOM 812 O O . LEU A 1 108 ? -11.953 5.324 -8.844 1 92.12 108 LEU A O 1
ATOM 816 N N . VAL A 1 109 ? -12.711 3.615 -10 1 91.88 109 VAL A N 1
ATOM 817 C CA . VAL A 1 109 ? -13.938 4.312 -10.375 1 91.88 109 VAL A CA 1
ATOM 818 C C . VAL A 1 109 ? -14.805 4.52 -9.141 1 91.88 109 VAL A C 1
ATOM 820 O O . VAL A 1 109 ? -15.289 5.629 -8.891 1 91.88 109 VAL A O 1
ATOM 823 N N . SER A 1 110 ? -14.984 3.424 -8.43 1 92.81 110 SER A N 1
ATOM 824 C CA . SER A 1 110 ? -15.82 3.518 -7.234 1 92.81 110 SER A CA 1
ATOM 825 C C . SER A 1 110 ? -15.211 4.461 -6.203 1 92.81 110 SER A C 1
ATOM 827 O O . SER A 1 110 ? -15.93 5.184 -5.512 1 92.81 110 SER A O 1
ATOM 829 N N . TYR A 1 111 ? -13.938 4.414 -6.137 1 89.31 111 TYR A N 1
ATOM 830 C CA . TYR A 1 111 ? -13.188 5.258 -5.211 1 89.31 111 TYR A CA 1
ATOM 831 C C . TYR A 1 111 ? -13.422 6.734 -5.504 1 89.31 111 TYR A C 1
ATOM 833 O O . TYR A 1 111 ? -13.727 7.512 -4.602 1 89.31 111 TYR A O 1
ATOM 841 N N . LEU A 1 112 ? -13.273 7.164 -6.715 1 86.94 112 LEU A N 1
ATOM 842 C CA . LEU A 1 112 ? -13.469 8.547 -7.141 1 86.94 112 LEU A CA 1
ATOM 843 C C . LEU A 1 112 ? -14.883 9.023 -6.824 1 86.94 112 LEU A C 1
ATOM 845 O O . LEU A 1 112 ? -15.07 10.156 -6.371 1 86.94 112 LEU A O 1
ATOM 849 N N . ALA A 1 113 ? -15.766 8.18 -6.984 1 88.44 113 ALA A N 1
ATOM 850 C CA . ALA A 1 113 ? -17.172 8.555 -6.777 1 88.44 113 ALA A CA 1
ATOM 851 C C . ALA A 1 113 ? -17.516 8.586 -5.293 1 88.44 113 ALA A C 1
ATOM 853 O O . ALA A 1 113 ? -18.188 9.508 -4.828 1 88.44 113 ALA A O 1
ATOM 854 N N . SER A 1 114 ? -17.031 7.68 -4.547 1 90 114 SER A N 1
ATOM 855 C CA . SER A 1 114 ? -17.5 7.477 -3.18 1 90 114 SER A CA 1
ATOM 856 C C . SER A 1 114 ? -16.672 8.281 -2.182 1 90 114 SER A C 1
ATOM 858 O O . SER A 1 114 ? -17.219 8.859 -1.238 1 90 114 SER A O 1
ATOM 860 N N . GLN A 1 115 ? -15.398 8.242 -2.404 1 84.62 115 GLN A N 1
ATOM 861 C CA . GLN A 1 115 ? -14.539 8.906 -1.426 1 84.62 115 GLN A CA 1
ATOM 862 C C . GLN A 1 115 ? -14.758 10.414 -1.435 1 84.62 115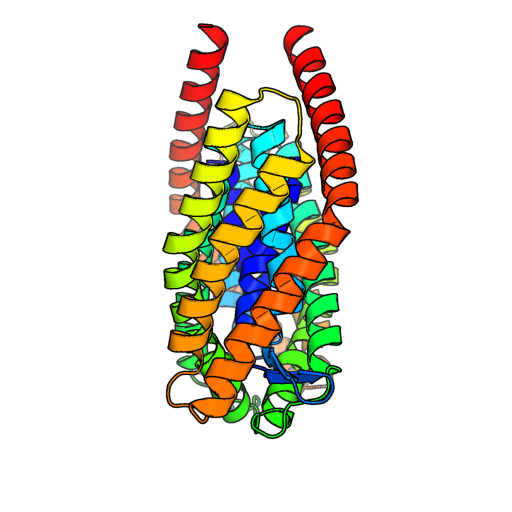 GLN A C 1
ATOM 864 O O . GLN A 1 115 ? -14.789 11.047 -0.378 1 84.62 115 GLN A O 1
ATOM 869 N N . ASN A 1 116 ? -14.852 11 -2.574 1 83.75 116 ASN A N 1
ATOM 870 C CA . ASN A 1 116 ? -15.133 12.43 -2.664 1 83.75 116 ASN A CA 1
ATOM 871 C C . ASN A 1 116 ? -16.5 12.781 -2.064 1 83.75 116 ASN A C 1
ATOM 873 O O . ASN A 1 116 ? -16.641 13.805 -1.398 1 83.75 116 ASN A O 1
ATOM 877 N N . LEU A 1 117 ? -17.391 11.906 -2.326 1 88.44 117 LEU A N 1
ATOM 878 C CA . LEU A 1 117 ? -18.703 12.07 -1.729 1 88.44 117 LEU A CA 1
ATOM 879 C C . LEU A 1 117 ? -18.641 11.977 -0.209 1 88.44 117 LEU A C 1
ATOM 881 O O . LEU A 1 117 ? -19.266 12.766 0.5 1 88.44 117 LEU A O 1
ATOM 885 N N . ASP A 1 118 ? -17.906 11.031 0.275 1 89.25 118 ASP A N 1
ATOM 886 C CA . ASP A 1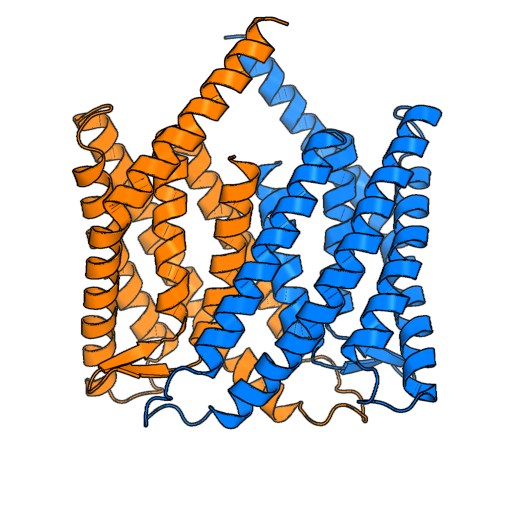 118 ? -17.734 10.82 1.709 1 89.25 118 ASP A CA 1
ATOM 887 C C . ASP A 1 118 ? -17.156 12.07 2.379 1 89.25 118 ASP A C 1
ATOM 889 O O . ASP A 1 118 ? -17.719 12.562 3.361 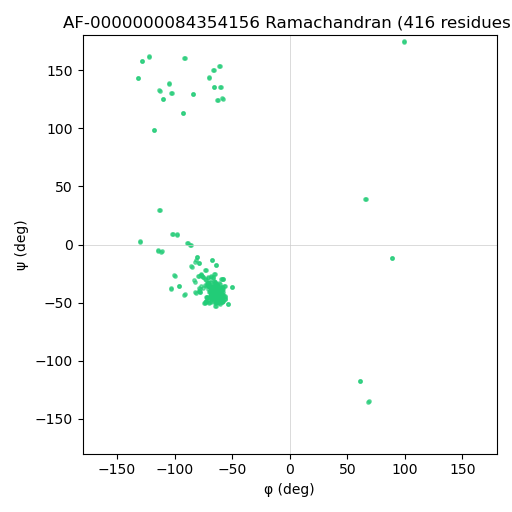1 89.25 118 ASP A O 1
ATOM 893 N N . VAL A 1 119 ? -16.109 12.594 1.787 1 84.94 119 VAL A N 1
ATOM 894 C CA . VAL A 1 119 ? -15.445 13.766 2.344 1 84.94 119 VAL A CA 1
ATOM 895 C C . VAL A 1 119 ? -16.391 14.961 2.307 1 84.94 119 VAL A C 1
ATOM 897 O O . VAL A 1 119 ? -16.484 15.727 3.27 1 84.94 119 VAL A O 1
ATOM 900 N N . SER A 1 120 ? -17.109 15.117 1.219 1 88.69 120 SER A N 1
ATOM 901 C CA . SER A 1 120 ? -18.047 16.234 1.054 1 88.69 120 SER A CA 1
ATOM 902 C C . SER A 1 120 ? -19.188 16.156 2.07 1 88.69 120 SER A C 1
ATOM 904 O O . SER A 1 120 ? -19.5 17.156 2.719 1 88.69 120 SER A O 1
ATOM 906 N N . ILE A 1 121 ? -19.766 14.992 2.277 1 90.81 121 ILE A N 1
ATOM 907 C CA . ILE A 1 121 ? -20.859 14.812 3.213 1 90.81 121 ILE A CA 1
ATOM 908 C C . ILE A 1 121 ? -20.359 14.992 4.645 1 90.81 121 ILE A C 1
ATOM 910 O O . ILE A 1 121 ? -20.984 15.703 5.441 1 90.81 121 ILE A O 1
ATOM 914 N N . PHE A 1 122 ? -19.25 14.383 4.91 1 88.5 122 PHE A N 1
ATOM 915 C CA . PHE A 1 122 ? -18.656 14.469 6.246 1 88.5 122 PHE A CA 1
ATOM 916 C C . PHE A 1 122 ? -18.438 15.93 6.641 1 88.5 122 PHE A C 1
ATOM 918 O O . PHE A 1 122 ? -18.859 16.359 7.719 1 88.5 122 PHE A O 1
ATOM 925 N N . HIS A 1 123 ? -17.922 16.703 5.766 1 88.19 123 HIS A N 1
ATOM 926 C CA . HIS A 1 123 ? -17.562 18.078 6.117 1 88.19 123 HIS A CA 1
ATOM 927 C C . HIS A 1 123 ? -18.781 19 6.051 1 88.19 123 HIS A C 1
ATOM 929 O O . HIS A 1 123 ? -18.844 19.984 6.777 1 88.19 123 HIS A O 1
ATOM 935 N N . SER A 1 124 ? -19.688 18.703 5.164 1 90.75 124 SER A N 1
ATOM 936 C CA . SER A 1 124 ? -20.938 19.453 5.18 1 90.75 124 SER A CA 1
ATOM 937 C C . SER A 1 124 ? -21.656 19.312 6.523 1 90.75 124 SER A C 1
ATOM 939 O O . SER A 1 124 ? -22.188 20.281 7.051 1 90.75 124 SER A O 1
ATOM 941 N N . LEU A 1 125 ? -21.594 18.172 7.113 1 89.94 125 LEU A N 1
ATOM 942 C CA . LEU A 1 125 ? -22.219 17.922 8.406 1 89.94 125 LEU A CA 1
ATOM 943 C C . LEU A 1 125 ? -21.391 18.531 9.539 1 89.94 125 LEU A C 1
ATOM 945 O O . LEU A 1 125 ? -21.938 19 10.531 1 89.94 125 LEU A O 1
ATOM 949 N N . LYS A 1 126 ? -20.109 18.469 9.32 1 88.31 126 LYS A N 1
ATOM 950 C CA . LYS A 1 126 ? -19.234 19.094 10.312 1 88.31 126 LYS A CA 1
ATOM 951 C C . LYS A 1 126 ? -19.438 20.594 10.352 1 88.31 126 LYS A C 1
ATOM 953 O O . LYS A 1 126 ? -19.406 21.203 11.43 1 88.31 126 LYS A O 1
ATOM 958 N N . GLU A 1 127 ? -19.578 21.188 9.219 1 89.94 127 GLU A N 1
ATOM 959 C CA . GLU A 1 127 ? -19.859 22.609 9.148 1 89.94 127 GLU A CA 1
ATOM 960 C C . GLU A 1 127 ? -21.172 22.953 9.836 1 89.94 127 GLU A C 1
ATOM 962 O O . GLU A 1 127 ? -21.312 24.016 10.453 1 89.94 127 GLU A O 1
ATOM 967 N N . LYS A 1 128 ? -22.125 22.062 9.758 1 89.06 128 LYS A N 1
ATOM 968 C CA . LYS A 1 128 ? -23.438 22.281 10.328 1 89.06 128 LYS A CA 1
ATOM 969 C C . LYS A 1 128 ? -23.438 22.062 11.844 1 89.06 128 LYS A C 1
ATOM 971 O O . LYS A 1 128 ? -24.094 22.797 12.586 1 89.06 128 LYS A O 1
ATOM 976 N N . HIS A 1 129 ? -22.656 21.031 12.297 1 88.69 129 HIS A N 1
ATOM 977 C CA . HIS A 1 129 ? -22.766 20.609 13.688 1 88.69 129 HIS A CA 1
ATOM 978 C C . HIS A 1 129 ? -21.5 20.953 14.477 1 88.69 129 HIS A C 1
ATOM 980 O O . HIS A 1 129 ? -21.453 20.75 15.688 1 88.69 129 HIS A O 1
ATOM 986 N N . GLY A 1 130 ? -20.5 21.438 13.812 1 82.31 130 GLY A N 1
ATOM 987 C CA . GLY A 1 130 ? -19.25 21.734 14.484 1 82.31 130 GLY A CA 1
ATOM 988 C C . GLY A 1 130 ? -18.516 20.484 14.969 1 82.31 130 GLY A C 1
ATOM 989 O O . GLY A 1 130 ? -18.359 19.531 14.227 1 82.31 130 GLY A O 1
ATOM 990 N N . SER A 1 131 ? -18.031 20.578 16.219 1 79.75 131 SER A N 1
ATOM 991 C CA . SER A 1 131 ? -17.25 19.469 16.75 1 79.75 131 SER A CA 1
ATOM 992 C C . SER A 1 131 ? -18.125 18.422 17.422 1 79.75 131 SER A C 1
ATOM 994 O O . SER A 1 131 ? -17.641 17.391 17.875 1 79.75 131 SER A O 1
ATOM 996 N N . GLU A 1 132 ? -19.375 18.719 17.359 1 85.06 132 GLU A N 1
ATOM 997 C CA . GLU A 1 132 ? -20.297 17.797 18 1 85.06 132 GLU A CA 1
ATOM 998 C C . GLU A 1 132 ? -20.781 16.734 17.016 1 85.06 132 GLU A C 1
ATOM 1000 O O . GLU A 1 132 ? -20.531 16.844 15.812 1 85.06 132 GLU A O 1
ATOM 1005 N N . LYS A 1 133 ? -21.297 15.594 17.5 1 89.88 133 LYS A N 1
ATOM 1006 C CA . LYS A 1 133 ? -22 14.555 16.75 1 89.88 133 LYS A CA 1
ATOM 1007 C C . LYS A 1 133 ? -21.047 13.867 15.758 1 89.88 133 LYS A C 1
ATOM 1009 O O . LYS A 1 133 ? -21.391 13.703 14.586 1 89.88 133 LYS A O 1
ATOM 1014 N N . LEU A 1 134 ? -19.891 13.664 16.156 1 86.81 134 LEU A N 1
ATOM 1015 C CA . LEU A 1 134 ? -18.953 12.906 15.336 1 86.81 134 LEU A CA 1
ATOM 1016 C C . LEU A 1 134 ? -19.578 11.594 14.867 1 86.81 134 LEU A C 1
ATOM 1018 O O . LEU A 1 134 ? -19.359 11.172 13.727 1 86.81 134 LEU A O 1
ATOM 1022 N N . TRP A 1 135 ? -20.375 11 15.727 1 88.81 135 TRP A N 1
ATOM 1023 C CA . TRP A 1 135 ? -21 9.727 15.398 1 88.81 135 TRP A CA 1
ATOM 1024 C C . TRP A 1 135 ? -21.938 9.883 14.203 1 88.81 135 TRP A C 1
ATOM 1026 O O . TRP A 1 135 ? -22.016 8.992 13.344 1 88.81 135 TRP A O 1
ATOM 1036 N N . LEU A 1 136 ? -22.594 10.984 14.102 1 87.94 136 LEU A N 1
ATOM 1037 C CA . LEU A 1 136 ? -23.562 11.211 13.031 1 87.94 136 LEU A CA 1
ATOM 1038 C C . LEU A 1 136 ? -22.859 11.438 11.703 1 87.94 136 LEU A C 1
ATOM 1040 O O . LEU A 1 136 ? -23.203 10.828 10.695 1 87.94 136 LEU A O 1
ATOM 1044 N N . ARG A 1 137 ? -21.922 12.297 11.648 1 89.62 137 ARG A N 1
ATOM 1045 C CA . ARG A 1 137 ? -21.281 12.602 10.375 1 89.62 137 ARG A CA 1
ATOM 1046 C C . ARG A 1 137 ? -20.438 11.422 9.891 1 89.62 137 ARG A C 1
ATOM 1048 O O . ARG A 1 137 ? -20.359 11.164 8.688 1 89.62 137 ARG A O 1
ATOM 1055 N N . ASN A 1 138 ? -19.812 10.75 10.859 1 87.88 138 ASN A N 1
ATOM 1056 C CA . ASN A 1 138 ? -19.031 9.562 10.508 1 87.88 138 ASN A CA 1
ATOM 1057 C C . ASN A 1 138 ? -19.906 8.477 9.898 1 87.88 138 ASN A C 1
ATOM 1059 O O . ASN A 1 138 ? -19.594 7.934 8.836 1 87.88 138 ASN A O 1
ATOM 1063 N N . ASN A 1 139 ? -21.016 8.234 10.492 1 91.38 139 ASN A N 1
ATOM 1064 C CA . ASN A 1 139 ? -21.875 7.141 10.031 1 91.38 139 ASN A CA 1
ATOM 1065 C C . ASN A 1 139 ? -22.656 7.531 8.789 1 91.38 139 ASN A C 1
ATOM 1067 O O . ASN A 1 139 ? -22.766 6.746 7.844 1 91.38 139 ASN A O 1
ATOM 1071 N N . LEU A 1 140 ? -23.156 8.727 8.742 1 90.5 140 LEU A N 1
ATOM 1072 C CA . LEU A 1 140 ? -23.953 9.148 7.598 1 90.5 140 LEU A CA 1
ATOM 1073 C C . LEU A 1 140 ? -23.109 9.266 6.34 1 90.5 140 LEU A C 1
ATOM 1075 O O . LEU A 1 140 ? -23.531 8.852 5.262 1 90.5 140 LEU A O 1
ATOM 1079 N N . SER A 1 141 ? -21.938 9.852 6.457 1 90.75 141 SER A N 1
ATOM 1080 C CA . SER A 1 141 ? -21.062 9.969 5.305 1 90.75 141 SER A CA 1
ATOM 1081 C C . SER A 1 141 ? -20.609 8.594 4.809 1 90.75 141 SER A C 1
ATOM 1083 O O . SER A 1 141 ? -20.625 8.328 3.604 1 90.75 141 SER A O 1
ATOM 1085 N N . THR A 1 142 ? -20.297 7.703 5.719 1 88.69 142 THR A N 1
ATOM 1086 C CA . THR A 1 142 ? -19.797 6.375 5.367 1 88.69 142 THR A CA 1
ATOM 1087 C C . THR A 1 142 ? -20.906 5.527 4.75 1 88.69 142 THR A C 1
ATOM 1089 O O . THR A 1 142 ? -20.734 4.938 3.686 1 88.69 142 THR A O 1
ATOM 1092 N N . ILE A 1 143 ? -22.094 5.559 5.391 1 92.69 143 ILE A N 1
ATOM 1093 C CA . ILE A 1 143 ? -23.203 4.723 4.938 1 92.69 143 ILE A CA 1
ATOM 1094 C C . ILE A 1 143 ? -23.641 5.156 3.541 1 92.69 143 ILE A C 1
ATOM 1096 O O . ILE A 1 143 ? -23.891 4.32 2.672 1 92.69 143 ILE A O 1
ATOM 1100 N N . THR A 1 144 ? -23.688 6.406 3.297 1 93 144 THR A N 1
ATOM 1101 C CA . THR A 1 144 ? -24.125 6.934 2.006 1 93 144 THR A CA 1
ATOM 1102 C C . THR A 1 144 ? -23.062 6.684 0.939 1 93 144 THR A C 1
ATOM 1104 O O . THR A 1 144 ? -23.359 6.188 -0.146 1 93 144 THR A O 1
ATOM 1107 N N . SER A 1 145 ? -21.844 6.992 1.199 1 92.19 145 SER A N 1
ATOM 1108 C CA . SER A 1 145 ? -20.766 6.859 0.225 1 92.19 145 SER A CA 1
ATOM 1109 C C . SER A 1 145 ? -20.469 5.395 -0.077 1 92.19 145 SER A C 1
ATOM 1111 O O . SER A 1 145 ? -20.141 5.043 -1.21 1 92.19 145 SER A O 1
ATOM 1113 N N . GLN A 1 146 ? -20.656 4.516 0.926 1 92 146 GLN A N 1
ATOM 1114 C CA . GLN A 1 146 ? -20.359 3.102 0.741 1 92 146 GLN A CA 1
ATOM 1115 C C . GLN A 1 146 ? -21.406 2.426 -0.14 1 92 146 GLN A C 1
ATOM 1117 O O . GLN A 1 146 ? -21.125 1.422 -0.794 1 92 146 GLN A O 1
ATOM 1122 N N . LEU A 1 147 ? -22.609 2.988 -0.048 1 93.62 147 LEU A N 1
ATOM 1123 C CA . LEU A 1 147 ? -23.625 2.459 -0.954 1 93.62 147 LEU A CA 1
ATOM 1124 C C . LEU A 1 147 ? -23.203 2.646 -2.408 1 93.62 147 LEU A C 1
ATOM 1126 O O . LEU A 1 147 ? -23.25 1.7 -3.197 1 93.62 147 LEU A O 1
ATOM 1130 N N . ILE A 1 148 ? -22.797 3.83 -2.73 1 93.69 148 ILE A N 1
ATOM 1131 C CA . ILE A 1 148 ? -22.344 4.16 -4.078 1 93.69 148 ILE A CA 1
ATOM 1132 C C . ILE A 1 148 ? -21.094 3.352 -4.41 1 93.69 148 ILE A C 1
ATOM 1134 O O . ILE A 1 148 ? -20.984 2.781 -5.5 1 93.69 148 ILE A O 1
ATOM 1138 N N . ASP A 1 149 ? -20.203 3.301 -3.482 1 93.88 149 ASP A N 1
ATOM 1139 C CA . ASP A 1 149 ? -18.969 2.545 -3.654 1 93.88 149 ASP A CA 1
ATOM 1140 C C . ASP A 1 149 ? -19.266 1.084 -3.986 1 93.88 149 ASP A C 1
ATOM 1142 O O . ASP A 1 149 ? -18.703 0.535 -4.941 1 93.88 149 ASP A O 1
ATOM 1146 N N . THR A 1 150 ? -20.156 0.495 -3.24 1 95.06 150 THR A N 1
ATOM 1147 C CA . THR A 1 150 ? -20.438 -0.933 -3.35 1 95.06 150 THR A CA 1
ATOM 1148 C C . THR A 1 150 ? -21.109 -1.254 -4.68 1 95.06 150 THR A C 1
ATOM 1150 O O . THR A 1 150 ? -20.734 -2.213 -5.355 1 95.06 150 THR A O 1
ATOM 1153 N N . ILE A 1 151 ? -22.047 -0.453 -5.059 1 95.75 151 ILE A N 1
ATOM 1154 C CA . ILE A 1 151 ? -22.766 -0.674 -6.305 1 95.75 151 ILE A CA 1
ATOM 1155 C C . ILE A 1 151 ? -21.812 -0.588 -7.488 1 95.75 151 ILE A C 1
ATOM 1157 O O . ILE A 1 151 ? -21.781 -1.478 -8.344 1 95.75 151 ILE A O 1
ATOM 1161 N N . ILE A 1 152 ? -21.016 0.434 -7.527 1 94.44 152 ILE A N 1
ATOM 1162 C CA . ILE A 1 152 ? -20.109 0.659 -8.648 1 94.44 152 ILE A CA 1
ATOM 1163 C C . ILE A 1 152 ? -19.031 -0.412 -8.656 1 94.44 152 ILE A C 1
ATOM 1165 O O . ILE A 1 152 ? -18.75 -1.015 -9.695 1 94.44 152 ILE A O 1
ATOM 1169 N N . PHE A 1 153 ? -18.484 -0.712 -7.57 1 94.69 153 PHE A N 1
ATOM 1170 C CA . PHE A 1 153 ? -17.375 -1.652 -7.449 1 94.69 153 PHE A CA 1
ATOM 1171 C C . PHE A 1 153 ? -17.812 -3.055 -7.859 1 94.69 153 PHE A C 1
ATOM 1173 O O . PHE A 1 153 ? -17.203 -3.672 -8.727 1 94.69 153 PHE A O 1
ATOM 1180 N N . VAL A 1 154 ? -18.875 -3.506 -7.254 1 94.69 154 VAL A N 1
ATOM 1181 C CA . VAL A 1 154 ? -19.297 -4.883 -7.484 1 94.69 154 VAL A CA 1
ATOM 1182 C C . VAL A 1 154 ? -19.75 -5.051 -8.938 1 94.69 154 VAL A C 1
ATOM 1184 O O . VAL A 1 154 ? -19.422 -6.051 -9.578 1 94.69 154 VAL A O 1
ATOM 1187 N N . THR A 1 155 ? -20.438 -4.105 -9.422 1 94.38 155 THR A N 1
ATOM 1188 C CA . THR A 1 155 ? -20.938 -4.18 -10.797 1 94.38 155 THR A CA 1
ATOM 1189 C C . THR A 1 155 ? -19.781 -4.234 -11.789 1 94.38 155 THR A C 1
ATOM 1191 O O . THR A 1 155 ? -19.781 -5.059 -12.703 1 94.38 155 THR A O 1
ATOM 1194 N N . ILE A 1 156 ? -18.75 -3.465 -11.578 1 92.44 156 ILE A N 1
ATOM 1195 C CA . ILE A 1 156 ? -17.641 -3.393 -12.523 1 92.44 156 ILE A CA 1
ATOM 1196 C C . ILE A 1 156 ? -16.688 -4.566 -12.289 1 92.44 156 ILE A C 1
ATOM 1198 O O . ILE A 1 156 ? -16.234 -5.195 -13.25 1 92.44 156 ILE A O 1
ATOM 1202 N N . ALA A 1 157 ? -16.422 -4.895 -11.117 1 92.12 157 ALA A N 1
ATOM 1203 C CA . ALA A 1 157 ? -15.43 -5.91 -10.781 1 92.12 157 ALA A CA 1
ATOM 1204 C C . ALA A 1 157 ? -15.93 -7.305 -11.156 1 92.12 157 ALA A C 1
ATOM 1206 O O . ALA A 1 157 ? -15.148 -8.148 -11.602 1 92.12 157 ALA A O 1
ATOM 1207 N N . PHE A 1 158 ? -17.219 -7.551 -11.062 1 91.62 158 PHE A N 1
ATOM 1208 C CA . PHE A 1 158 ? -17.672 -8.93 -11.172 1 91.62 158 PHE A CA 1
ATOM 1209 C C . PHE A 1 158 ? -18.812 -9.047 -12.18 1 91.62 158 PHE A C 1
ATOM 1211 O O . PHE A 1 158 ? -19.359 -10.133 -12.383 1 91.62 158 PHE A O 1
ATOM 1218 N N . GLY A 1 159 ? -19.062 -7.957 -12.734 1 89.69 159 GLY A N 1
ATOM 1219 C CA . GLY A 1 159 ? -20.016 -8.031 -13.828 1 89.69 159 GLY A CA 1
ATOM 1220 C C . GLY A 1 159 ? -19.594 -8.961 -14.945 1 89.69 159 GLY A C 1
ATOM 1221 O O . GLY A 1 159 ? -18.453 -8.867 -15.43 1 89.69 159 GLY A O 1
ATOM 1222 N N . GLY A 1 160 ? -20.344 -9.883 -15.32 1 85.94 160 GLY A N 1
ATOM 1223 C CA . GLY A 1 160 ? -20 -10.812 -16.375 1 85.94 160 GLY A CA 1
ATOM 1224 C C . GLY A 1 160 ? -19.25 -12.039 -15.883 1 85.94 160 GLY A C 1
ATOM 1225 O O . GLY A 1 160 ? -19.078 -13.008 -16.625 1 85.94 160 GLY A O 1
ATOM 1226 N N . THR A 1 161 ? -18.828 -11.969 -14.68 1 84 161 THR A N 1
ATOM 1227 C CA . THR A 1 161 ? -18.062 -13.078 -14.117 1 84 161 THR A CA 1
ATOM 1228 C C . THR A 1 161 ? -18.953 -13.961 -13.242 1 84 161 THR A C 1
ATOM 1230 O O . THR A 1 161 ? -18.656 -15.141 -13.039 1 84 161 THR A O 1
ATOM 1233 N N . VAL A 1 162 ? -20.016 -13.32 -12.688 1 86.19 162 VAL A N 1
ATOM 1234 C CA . VAL A 1 162 ? -20.953 -14.07 -11.859 1 86.19 162 VAL A CA 1
ATOM 1235 C C . VAL A 1 162 ? -22.375 -13.836 -12.344 1 86.19 162 VAL A C 1
ATOM 1237 O O . VAL A 1 162 ? -22.656 -12.844 -13.023 1 86.19 162 VAL A O 1
ATOM 1240 N N . PRO A 1 163 ? -23.266 -14.766 -12 1 91.44 163 PRO A N 1
ATOM 1241 C CA . PRO A 1 163 ? -24.672 -14.547 -12.352 1 91.44 163 PRO A CA 1
ATOM 1242 C C . PRO A 1 163 ? -25.266 -13.297 -11.711 1 91.44 163 PRO A C 1
ATOM 1244 O O . PRO A 1 163 ? -24.828 -12.898 -10.625 1 91.44 163 PRO A O 1
ATOM 1247 N N . VAL A 1 164 ? -26.297 -12.727 -12.359 1 92.44 164 VAL A N 1
ATOM 1248 C CA . VAL A 1 164 ? -26.875 -11.461 -11.938 1 92.44 164 VAL A CA 1
ATOM 1249 C C . VAL A 1 164 ? -27.453 -11.609 -10.531 1 92.44 164 VAL A C 1
ATOM 1251 O O . VAL A 1 164 ? -27.359 -10.695 -9.711 1 92.44 164 VAL A O 1
ATOM 1254 N N . GLY A 1 165 ? -28.062 -12.75 -10.266 1 91.81 165 GLY A N 1
ATOM 1255 C CA . GLY A 1 165 ? -28.578 -12.984 -8.93 1 91.81 165 GLY A CA 1
ATOM 1256 C C . GLY A 1 165 ? -27.516 -12.93 -7.848 1 91.81 165 GLY A C 1
ATOM 1257 O O . GLY A 1 165 ? -27.734 -12.336 -6.789 1 91.81 165 GLY A O 1
ATOM 1258 N N . VAL A 1 166 ? -26.422 -13.531 -8.141 1 90.81 166 VAL A N 1
ATOM 1259 C CA . VAL A 1 166 ? -25.297 -13.523 -7.207 1 90.81 166 VAL A CA 1
ATOM 1260 C C . VAL A 1 166 ? -24.766 -12.109 -7.059 1 90.81 166 VAL A C 1
ATOM 1262 O O . VAL A 1 166 ? -24.422 -11.68 -5.953 1 90.81 166 VAL A O 1
ATOM 1265 N N . LEU A 1 167 ? -24.797 -11.398 -8.148 1 94.06 167 LEU A N 1
ATOM 1266 C CA . LEU A 1 167 ? -24.297 -10.031 -8.164 1 94.06 167 LEU A CA 1
ATOM 1267 C C . LEU A 1 167 ? -25.125 -9.141 -7.25 1 94.06 167 LEU A C 1
ATOM 1269 O O . LEU A 1 167 ? -24.578 -8.367 -6.457 1 94.06 167 LEU A O 1
ATOM 1273 N N . ILE A 1 168 ? -26.422 -9.172 -7.352 1 94.88 168 ILE A N 1
ATOM 1274 C CA . ILE A 1 168 ? -27.328 -8.383 -6.523 1 94.88 168 ILE A CA 1
ATOM 1275 C C . ILE A 1 168 ? -27.172 -8.797 -5.059 1 94.88 168 ILE A C 1
ATOM 1277 O O . ILE A 1 168 ? -27.156 -7.941 -4.168 1 94.88 168 ILE A O 1
ATOM 1281 N N . GLY A 1 169 ? -27.031 -10.109 -4.895 1 94.38 169 GLY A N 1
ATOM 1282 C CA . GLY A 1 169 ? -26.766 -10.594 -3.547 1 94.38 169 GLY A CA 1
ATOM 1283 C C . GLY A 1 169 ? -25.469 -10.078 -2.961 1 94.38 169 GLY A C 1
ATOM 1284 O O . GLY A 1 169 ? -25.406 -9.758 -1.772 1 94.38 169 GLY A O 1
ATOM 1285 N N . MET A 1 170 ? -24.5 -9.961 -3.799 1 94.12 170 MET A N 1
ATOM 1286 C CA . MET A 1 170 ? -23.203 -9.453 -3.371 1 94.12 170 MET A CA 1
ATOM 1287 C C . MET A 1 170 ? -23.297 -7.992 -2.953 1 94.12 170 MET A C 1
ATOM 1289 O O . MET A 1 170 ? -22.719 -7.59 -1.941 1 94.12 170 MET A O 1
ATOM 1293 N N . ILE A 1 171 ? -24 -7.238 -3.766 1 96.44 171 ILE A N 1
ATOM 1294 C CA . ILE A 1 171 ? -24.156 -5.82 -3.453 1 96.44 171 ILE A CA 1
ATOM 1295 C C . ILE A 1 171 ? -24.844 -5.664 -2.102 1 96.44 171 ILE A C 1
ATOM 1297 O O . ILE A 1 171 ? -24.375 -4.93 -1.233 1 96.44 171 ILE A O 1
ATOM 1301 N N . GLY A 1 172 ? -25.891 -6.352 -1.916 1 95.94 172 GLY A N 1
ATOM 1302 C CA . GLY A 1 172 ? -26.625 -6.277 -0.671 1 95.94 172 GLY A CA 1
ATOM 1303 C C . GLY A 1 172 ? -25.844 -6.754 0.532 1 95.94 172 GLY A C 1
ATOM 1304 O O . GLY A 1 172 ? -25.797 -6.078 1.563 1 95.94 172 GLY A O 1
ATOM 1305 N N . SER A 1 173 ? -25.234 -7.887 0.405 1 94.31 173 SER A N 1
ATOM 1306 C CA . SER A 1 173 ? -24.5 -8.469 1.528 1 94.31 173 SER A CA 1
ATOM 1307 C C . SER A 1 173 ? -23.266 -7.641 1.878 1 94.31 173 SER A C 1
ATOM 1309 O O . SER A 1 173 ? -22.984 -7.406 3.055 1 94.31 173 SER A O 1
ATOM 1311 N N . GLN A 1 174 ? -22.594 -7.23 0.871 1 94.38 174 GLN A N 1
ATOM 1312 C CA . GLN A 1 174 ? -21.406 -6.422 1.101 1 94.38 174 GLN A CA 1
ATOM 1313 C C . GLN A 1 174 ? -21.766 -5.09 1.756 1 94.38 174 GLN A C 1
ATOM 1315 O O . GLN A 1 174 ? -21.078 -4.645 2.682 1 94.38 174 GLN A O 1
ATOM 1320 N N . TYR A 1 175 ? -22.797 -4.496 1.202 1 95.38 175 TYR A N 1
ATOM 1321 C CA . TYR A 1 175 ? -23.219 -3.215 1.762 1 95.38 175 TYR A CA 1
ATOM 1322 C C . TYR A 1 175 ? -23.656 -3.371 3.213 1 95.38 175 TYR A C 1
ATOM 1324 O O . TYR A 1 175 ? -23.297 -2.562 4.07 1 95.38 175 TYR A O 1
ATOM 1332 N N . LEU A 1 176 ? -24.406 -4.363 3.463 1 94.5 176 LEU A N 1
ATOM 1333 C CA . LEU A 1 176 ? -24.844 -4.625 4.828 1 94.5 176 LEU A CA 1
ATOM 1334 C C . LEU A 1 176 ? -23.656 -4.832 5.754 1 94.5 176 LEU A C 1
ATOM 1336 O O . LEU A 1 176 ? -23.625 -4.312 6.875 1 94.5 176 LEU A O 1
ATOM 1340 N N . PHE A 1 177 ? -22.75 -5.562 5.336 1 93.31 177 PHE A N 1
ATOM 1341 C CA . PHE A 1 177 ? -21.547 -5.805 6.113 1 93.31 177 PHE A CA 1
ATOM 1342 C C . PHE A 1 177 ? -20.797 -4.5 6.379 1 93.31 177 PHE A C 1
ATOM 1344 O O . PHE A 1 177 ? -20.375 -4.238 7.508 1 93.31 177 PHE A O 1
ATOM 1351 N N . LYS A 1 178 ? -20.688 -3.691 5.359 1 92.69 178 LYS A N 1
ATOM 1352 C CA . LYS A 1 178 ? -19.969 -2.426 5.488 1 92.69 178 LYS A CA 1
ATOM 1353 C C . LYS A 1 178 ? -20.672 -1.495 6.477 1 92.69 178 LYS A C 1
ATOM 1355 O O . LYS A 1 178 ? -20.016 -0.823 7.273 1 92.69 178 LYS A O 1
ATOM 1360 N N . VAL A 1 179 ? -21.938 -1.486 6.41 1 93.5 179 VAL A N 1
ATOM 1361 C CA . VAL A 1 179 ? -22.703 -0.645 7.316 1 93.5 179 VAL A CA 1
ATOM 1362 C C . VAL A 1 179 ? -22.531 -1.13 8.75 1 93.5 179 VAL A C 1
ATOM 1364 O O . VAL A 1 179 ? -22.328 -0.326 9.664 1 93.5 179 VAL A O 1
ATOM 1367 N N . LEU A 1 180 ? -22.578 -2.438 8.961 1 93.12 180 LEU A N 1
ATOM 1368 C CA . LEU A 1 180 ? -22.406 -3.006 10.289 1 93.12 180 LEU A CA 1
ATOM 1369 C C . LEU A 1 180 ? -21.031 -2.66 10.859 1 93.12 180 LEU A C 1
ATOM 1371 O O . LEU A 1 180 ? -20.906 -2.26 12.016 1 93.12 180 LEU A O 1
ATOM 1375 N N . VAL A 1 181 ? -20.078 -2.752 10.078 1 90.56 181 VAL A N 1
ATOM 1376 C CA . VAL A 1 181 ? -18.719 -2.459 10.516 1 90.56 181 VAL A CA 1
ATOM 1377 C C . VAL A 1 181 ? -18.578 -0.968 10.812 1 90.56 181 VAL A C 1
ATOM 1379 O O . VAL A 1 181 ? -17.906 -0.579 11.781 1 90.56 181 VAL A O 1
ATOM 1382 N N . ALA A 1 182 ? -19.172 -0.173 9.977 1 88.94 182 ALA A N 1
ATOM 1383 C CA . ALA A 1 182 ? -19.109 1.272 10.18 1 88.94 182 ALA A CA 1
ATOM 1384 C C . ALA A 1 182 ? -19.719 1.656 11.531 1 88.94 182 ALA A C 1
ATOM 1386 O O . ALA A 1 182 ? -19.188 2.516 12.234 1 88.94 182 ALA A O 1
ATOM 1387 N N . LEU A 1 183 ? -20.766 1.011 11.883 1 90.25 183 LEU A N 1
ATOM 1388 C CA . LEU A 1 183 ? -21.422 1.28 13.164 1 90.25 183 LEU A CA 1
ATOM 1389 C C . LEU A 1 183 ? -20.562 0.784 14.32 1 90.25 183 LEU A C 1
ATOM 1391 O O . LEU A 1 183 ? -20.438 1.47 15.336 1 90.25 183 LEU A O 1
ATOM 1395 N N . ILE A 1 184 ? -19.891 -0.297 14.125 1 90.44 184 ILE A N 1
ATOM 1396 C CA . ILE A 1 184 ? -19.094 -0.917 15.18 1 90.44 184 ILE A CA 1
ATOM 1397 C C . ILE A 1 184 ? -17.781 -0.139 15.359 1 90.44 184 ILE A C 1
ATOM 1399 O O . ILE A 1 184 ? -17.25 -0.058 16.469 1 90.44 184 ILE A O 1
ATOM 1403 N N . ASP A 1 185 ? -17.406 0.492 14.289 1 88.75 185 ASP A N 1
ATOM 1404 C CA . ASP A 1 185 ? -16.109 1.16 14.344 1 88.75 185 ASP A CA 1
ATOM 1405 C C . ASP A 1 185 ? -16.234 2.568 14.922 1 88.75 185 ASP A C 1
ATOM 1407 O O . ASP A 1 185 ? -15.234 3.275 15.078 1 88.75 185 ASP A O 1
ATOM 1411 N N . THR A 1 186 ? -17.406 2.979 15.273 1 88.81 186 THR A N 1
ATOM 1412 C CA . THR A 1 186 ? -17.641 4.336 15.75 1 88.81 186 THR A CA 1
ATOM 1413 C C . THR A 1 186 ? -16.828 4.617 17.016 1 88.81 186 THR A C 1
ATOM 1415 O O . THR A 1 186 ? -16.156 5.645 17.109 1 88.81 186 THR A O 1
ATOM 1418 N N . PRO A 1 187 ? -16.781 3.709 17.953 1 90.44 187 PRO A N 1
ATOM 1419 C CA . PRO A 1 187 ? -15.938 3.973 19.125 1 90.44 187 PRO A CA 1
ATOM 1420 C C . PRO A 1 187 ? -14.453 4.059 18.766 1 90.44 187 PRO A C 1
ATOM 1422 O O . PRO A 1 187 ? -13.711 4.82 19.391 1 90.44 187 PRO A O 1
ATOM 1425 N N . ILE A 1 188 ? -14.086 3.318 17.812 1 91.06 188 ILE A N 1
ATOM 1426 C CA . ILE A 1 188 ? -12.703 3.354 17.375 1 91.06 188 ILE A CA 1
ATOM 1427 C C . ILE A 1 188 ? -12.391 4.707 16.734 1 91.06 188 ILE A C 1
ATOM 1429 O O . ILE A 1 188 ? -11.32 5.273 16.953 1 91.06 188 ILE A O 1
ATOM 1433 N N . ALA A 1 189 ? -13.312 5.164 16.047 1 90.06 189 ALA A N 1
ATOM 1434 C CA . ALA A 1 189 ? -13.164 6.492 15.445 1 90.06 189 ALA A CA 1
ATOM 1435 C C . ALA A 1 189 ? -12.953 7.555 16.531 1 90.06 189 ALA A C 1
ATOM 1437 O O . ALA A 1 189 ? -12.062 8.398 16.406 1 90.06 189 ALA A O 1
ATOM 1438 N N . TYR A 1 190 ? -13.719 7.469 17.594 1 90.75 190 TYR A N 1
ATOM 1439 C CA . TYR A 1 190 ? -13.578 8.422 18.688 1 90.75 190 TYR A CA 1
ATOM 1440 C C . TYR A 1 190 ? -12.211 8.305 19.344 1 90.75 190 TYR A C 1
ATOM 1442 O O . TYR A 1 190 ? -11.586 9.32 19.672 1 90.75 190 TYR A O 1
ATOM 1450 N N . LEU A 1 191 ? -11.82 7.086 19.453 1 91.5 191 LEU A N 1
ATOM 1451 C CA . LEU A 1 191 ? -10.523 6.844 20.078 1 91.5 191 LEU A CA 1
ATOM 1452 C C . LEU A 1 191 ? -9.398 7.406 19.219 1 91.5 191 LEU A C 1
ATOM 1454 O O . LEU A 1 191 ? -8.508 8.086 19.734 1 91.5 191 LEU A O 1
ATOM 1458 N N . LEU A 1 192 ? -9.43 7.16 17.984 1 90.44 192 LEU A N 1
ATOM 1459 C CA . LEU A 1 192 ? -8.383 7.625 17.078 1 90.44 192 LEU A CA 1
ATOM 1460 C C . LEU A 1 192 ? -8.383 9.148 16.984 1 90.44 192 LEU A C 1
ATOM 1462 O O . LEU A 1 192 ? -7.32 9.766 16.891 1 90.44 192 LEU A O 1
ATOM 1466 N N . VAL A 1 193 ? -9.531 9.688 17.016 1 90.06 193 VAL A N 1
ATOM 1467 C CA . VAL A 1 193 ? -9.641 11.141 16.969 1 90.06 193 VAL A CA 1
ATOM 1468 C C . VAL A 1 193 ? -9.031 11.742 18.234 1 90.06 193 VAL A C 1
ATOM 1470 O O . VAL A 1 193 ? -8.305 12.742 18.172 1 90.06 193 VAL A O 1
ATOM 1473 N N . LYS A 1 194 ? -9.336 11.109 19.328 1 90.88 194 LYS A N 1
ATOM 1474 C CA . LYS A 1 194 ? -8.781 11.578 20.594 1 90.88 194 LYS A CA 1
ATOM 1475 C C . LYS A 1 194 ? -7.262 11.469 20.609 1 90.88 194 LYS A C 1
ATOM 1477 O O . LYS A 1 194 ? -6.566 12.414 21 1 90.88 194 LYS A O 1
ATOM 1482 N N . LEU A 1 195 ? -6.75 10.383 20.125 1 91.06 195 LEU A N 1
ATOM 1483 C CA . LEU A 1 195 ? -5.312 10.148 20.109 1 91.06 195 LEU A CA 1
ATOM 1484 C C . LEU A 1 195 ? -4.617 11.094 19.141 1 91.06 195 LEU A C 1
ATOM 1486 O O . LEU A 1 195 ? -3.6 11.703 19.484 1 91.06 195 LEU A O 1
ATOM 1490 N N . ALA A 1 196 ? -5.102 11.203 17.984 1 88.81 196 ALA A N 1
ATOM 1491 C CA . ALA A 1 196 ? -4.527 12.07 16.953 1 88.81 196 ALA A CA 1
ATOM 1492 C C . ALA A 1 196 ? -4.629 13.539 17.359 1 88.81 196 ALA A C 1
ATOM 1494 O O . ALA A 1 196 ? -3.713 14.32 17.109 1 88.81 196 ALA A O 1
ATOM 1495 N N . GLY A 1 197 ? -5.742 13.82 17.969 1 88.56 197 GLY A N 1
ATOM 1496 C CA . GLY A 1 197 ? -5.93 15.188 18.438 1 88.56 197 GLY A CA 1
ATOM 1497 C C . GLY A 1 197 ? -4.945 15.586 19.531 1 88.56 197 GLY A C 1
ATOM 1498 O O . GLY A 1 197 ? -4.41 16.703 19.5 1 88.56 197 GLY A O 1
ATOM 1499 N N . LYS A 1 198 ? -4.715 14.703 20.391 1 87 198 LYS A N 1
ATOM 1500 C CA . LYS A 1 198 ? -3.758 14.961 21.469 1 87 198 LYS A CA 1
ATOM 1501 C C . LYS A 1 198 ? -2.352 15.172 20.906 1 87 198 LYS A C 1
ATOM 1503 O O . LYS A 1 198 ? -1.625 16.062 21.375 1 87 198 LYS A O 1
ATOM 1508 N N . GLN A 1 199 ? -1.984 14.445 19.953 1 85.5 199 GLN A N 1
ATOM 1509 C CA . GLN A 1 199 ? -0.661 14.555 19.359 1 85.5 199 GLN A CA 1
ATOM 1510 C C . GLN A 1 199 ? -0.525 15.859 18.562 1 85.5 199 GLN A C 1
ATOM 1512 O O . GLN A 1 199 ? 0.544 16.469 18.547 1 85.5 199 GLN A O 1
ATOM 1517 N N . GLU A 1 200 ? -1.564 16.156 17.938 1 82.81 200 GLU A N 1
ATOM 1518 C CA . GLU A 1 200 ? -1.555 17.391 17.141 1 82.81 200 GLU A CA 1
ATOM 1519 C C . GLU A 1 200 ? -1.42 18.609 18.047 1 82.81 200 GLU A C 1
ATOM 1521 O O . GLU A 1 200 ? -0.717 19.562 17.703 1 82.81 200 GLU A O 1
ATOM 1526 N N . THR A 1 201 ? -2.059 18.531 19.188 1 80 201 THR A N 1
ATOM 1527 C CA . THR A 1 201 ? -1.978 19.625 20.141 1 80 201 THR A CA 1
ATOM 1528 C C . THR A 1 201 ? -0.572 19.734 20.734 1 80 201 THR A C 1
ATOM 1530 O O . THR A 1 201 ? -0.04 20.828 20.891 1 80 201 THR A O 1
ATOM 1533 N N . LYS A 1 202 ? 0.005 18.703 20.969 1 71.69 202 LYS A N 1
ATOM 1534 C CA . LYS A 1 202 ? 1.363 18.688 21.516 1 71.69 202 LYS A CA 1
ATOM 1535 C C . LYS A 1 202 ? 2.359 19.25 20.5 1 71.69 202 LYS A C 1
ATOM 1537 O O . LYS A 1 202 ? 3.275 20 20.875 1 71.69 202 LYS A O 1
ATOM 1542 N N . GLN A 1 203 ? 2.184 18.891 19.234 1 73.94 203 GLN A N 1
ATOM 1543 C CA . GLN A 1 203 ? 3.084 19.344 18.188 1 73.94 203 GLN A CA 1
ATOM 1544 C C . GLN A 1 203 ? 2.961 20.859 17.984 1 73.94 203 GLN A C 1
ATOM 1546 O O . GLN A 1 203 ? 3.963 21.547 17.766 1 73.94 203 GLN A O 1
ATOM 1551 N N . HIS A 1 204 ? 1.814 21.328 18.047 1 70.62 204 HIS A N 1
ATOM 1552 C CA . HIS A 1 204 ? 1.59 22.766 17.922 1 70.62 204 HIS A CA 1
ATOM 1553 C C . HIS A 1 204 ? 2.188 23.531 19.094 1 70.62 204 HIS A C 1
ATOM 1555 O O . HIS A 1 204 ? 2.729 24.625 18.922 1 70.62 204 HIS A O 1
ATOM 1561 N N . ALA A 1 205 ? 2.141 22.984 20.234 1 72.81 205 ALA A N 1
ATOM 1562 C CA . ALA A 1 205 ? 2.689 23.609 21.438 1 72.81 205 ALA A CA 1
ATOM 1563 C C . ALA A 1 205 ? 4.211 23.703 21.359 1 72.81 205 ALA A C 1
ATOM 1565 O O . ALA A 1 205 ? 4.801 24.703 21.75 1 72.81 205 ALA A O 1
ATOM 1566 N N . ILE A 1 206 ? 4.742 22.672 20.844 1 67.81 206 ILE A N 1
ATOM 1567 C CA . ILE A 1 206 ? 6.199 22.625 20.734 1 67.81 206 ILE A CA 1
ATOM 1568 C C . ILE A 1 206 ? 6.672 23.656 19.719 1 67.81 206 ILE A C 1
ATOM 1570 O O . ILE A 1 206 ? 7.68 24.328 19.938 1 67.81 206 ILE A O 1
ATOM 1574 N N . LEU A 1 207 ? 5.941 23.797 18.625 1 66.69 207 LEU A N 1
ATOM 1575 C CA . LEU A 1 207 ? 6.32 24.719 17.562 1 66.69 207 LEU A CA 1
ATOM 1576 C C . LEU A 1 207 ? 6.109 26.156 18 1 66.69 207 LEU A C 1
ATOM 1578 O O . LEU A 1 207 ? 6.867 27.047 17.609 1 66.69 207 LEU A O 1
ATOM 1582 N N . SER A 1 208 ? 5.133 26.344 18.781 1 66.19 208 SER A N 1
ATOM 1583 C CA . SER A 1 208 ? 4.852 27.688 19.266 1 66.19 208 SER A CA 1
ATOM 1584 C C . SER A 1 208 ? 5.824 28.094 20.375 1 66.19 208 SER A C 1
ATOM 1586 O O . SER A 1 208 ? 6.031 29.281 20.625 1 66.19 208 SER A O 1
ATOM 1588 N N . SER A 1 209 ? 6.273 27.109 20.984 1 64 209 SER A N 1
ATOM 1589 C CA . SER A 1 209 ? 7.211 27.438 22.062 1 64 209 SER A CA 1
ATOM 1590 C C . SER A 1 209 ? 8.609 27.688 21.516 1 64 209 SER A C 1
ATOM 1592 O O . SER A 1 209 ? 9.492 28.172 22.234 1 64 209 SER A O 1
ATOM 1594 N N . LYS A 1 210 ? 8.828 27.328 20.281 1 56.62 210 LYS A N 1
ATOM 1595 C CA . LYS A 1 210 ? 10.117 27.641 19.672 1 56.62 210 LYS A CA 1
ATOM 1596 C C . LYS A 1 210 ? 10.062 28.984 18.953 1 56.62 210 LYS A C 1
ATOM 1598 O O . LYS A 1 210 ? 9.047 29.344 18.359 1 56.62 210 LYS A O 1
ATOM 1603 N N . MET B 1 1 ? 3.547 17.766 -0.03 1 89.31 1 MET B N 1
ATOM 1604 C CA . MET B 1 1 ? 4.305 16.766 -0.778 1 89.31 1 MET B CA 1
ATOM 1605 C C . MET B 1 1 ? 4.617 15.555 0.093 1 89.31 1 MET B C 1
ATOM 1607 O O . MET B 1 1 ? 4.586 14.414 -0.382 1 89.31 1 MET B O 1
ATOM 1611 N N . LEU B 1 2 ? 4.684 15.789 1.394 1 91.56 2 LEU B N 1
ATOM 1612 C CA . LEU B 1 2 ? 5.027 14.695 2.297 1 91.56 2 LEU B CA 1
ATOM 1613 C C . LEU B 1 2 ? 3.939 13.625 2.297 1 91.56 2 LEU B C 1
ATOM 1615 O O . LEU B 1 2 ? 4.238 12.43 2.275 1 91.56 2 LEU B O 1
ATOM 1619 N N . ILE B 1 3 ? 2.695 14.039 2.234 1 93.31 3 ILE B N 1
ATOM 1620 C CA . ILE B 1 3 ? 1.567 13.117 2.227 1 93.31 3 ILE B CA 1
ATOM 1621 C C . ILE B 1 3 ? 1.642 12.219 0.992 1 93.31 3 ILE B C 1
ATOM 1623 O O . ILE B 1 3 ? 1.505 11 1.094 1 93.31 3 ILE B O 1
ATOM 1627 N N . TYR B 1 4 ? 1.966 12.75 -0.061 1 95.12 4 TYR B N 1
ATOM 1628 C CA . TYR B 1 4 ? 2.033 12.008 -1.317 1 95.12 4 TYR B CA 1
ATOM 1629 C C . TYR B 1 4 ? 3.229 11.062 -1.329 1 95.12 4 TYR B C 1
ATOM 1631 O O . TYR B 1 4 ? 3.107 9.906 -1.741 1 95.12 4 TYR B O 1
ATOM 1639 N N . LEU B 1 5 ? 4.379 11.547 -0.913 1 95.12 5 LEU B N 1
ATOM 1640 C CA . LEU B 1 5 ? 5.582 10.727 -0.89 1 95.12 5 LEU B CA 1
ATOM 1641 C C . LEU B 1 5 ? 5.418 9.547 0.063 1 95.12 5 LEU B C 1
ATOM 1643 O O . LEU B 1 5 ? 5.801 8.422 -0.265 1 95.12 5 LEU B O 1
ATOM 1647 N N . ASN B 1 6 ? 4.832 9.875 1.179 1 96 6 ASN B N 1
ATOM 1648 C CA . ASN B 1 6 ? 4.59 8.836 2.174 1 96 6 ASN B CA 1
ATOM 1649 C C . ASN B 1 6 ? 3.621 7.777 1.652 1 96 6 ASN B C 1
ATOM 1651 O O . ASN B 1 6 ? 3.826 6.582 1.869 1 96 6 ASN B O 1
ATOM 1655 N N . ALA B 1 7 ? 2.607 8.164 1.021 1 96.38 7 ALA B N 1
ATOM 1656 C CA . ALA B 1 7 ? 1.626 7.258 0.431 1 96.38 7 ALA B CA 1
ATOM 1657 C C . ALA B 1 7 ? 2.26 6.395 -0.655 1 96.38 7 ALA B C 1
ATOM 1659 O O . ALA B 1 7 ? 2.07 5.176 -0.68 1 96.38 7 ALA B O 1
ATOM 1660 N N . LEU B 1 8 ? 3.016 7.02 -1.485 1 96 8 LEU B N 1
ATOM 1661 C CA . LEU B 1 8 ? 3.684 6.301 -2.566 1 96 8 LEU B CA 1
ATOM 1662 C C . LEU B 1 8 ? 4.664 5.277 -2.012 1 96 8 LEU B C 1
ATOM 1664 O O . LEU B 1 8 ? 4.715 4.137 -2.484 1 96 8 LEU B O 1
ATOM 1668 N N . PHE B 1 9 ? 5.414 5.742 -1.059 1 95.81 9 PHE B N 1
ATOM 1669 C CA . PHE B 1 9 ? 6.379 4.852 -0.423 1 95.81 9 PHE B CA 1
ATOM 1670 C C . PHE B 1 9 ? 5.695 3.588 0.086 1 95.81 9 PHE B C 1
ATOM 1672 O O . PHE B 1 9 ? 6.105 2.477 -0.254 1 95.81 9 PHE B O 1
ATOM 1679 N N . THR B 1 10 ? 4.668 3.719 0.805 1 96.19 10 THR B N 1
ATOM 1680 C CA . THR B 1 10 ? 4.008 2.596 1.465 1 96.19 10 THR B CA 1
ATOM 1681 C C . THR B 1 10 ? 3.271 1.729 0.449 1 96.19 10 THR B C 1
ATOM 1683 O O . THR B 1 10 ? 3.342 0.5 0.507 1 96.19 10 THR B O 1
ATOM 1686 N N . GLY B 1 11 ? 2.559 2.328 -0.444 1 96.56 11 GLY B N 1
ATOM 1687 C CA . GLY B 1 11 ? 1.847 1.58 -1.468 1 96.56 11 GLY B CA 1
ATOM 1688 C C . GLY B 1 11 ? 2.764 0.749 -2.346 1 96.56 11 GLY B C 1
ATOM 1689 O O . GLY B 1 11 ? 2.465 -0.411 -2.639 1 96.56 11 GLY B O 1
ATOM 1690 N N . LEU B 1 12 ? 3.859 1.385 -2.74 1 95.69 12 LEU B N 1
ATOM 1691 C CA . LEU B 1 12 ? 4.809 0.683 -3.598 1 95.69 12 LEU B CA 1
ATOM 1692 C C . LEU B 1 12 ? 5.52 -0.425 -2.828 1 95.69 12 LEU B C 1
ATOM 1694 O O . LEU B 1 12 ? 5.848 -1.469 -3.396 1 95.69 12 LEU B O 1
ATOM 1698 N N . LEU B 1 13 ? 5.777 -0.165 -1.576 1 94.31 13 LEU B N 1
ATOM 1699 C CA . LEU B 1 13 ? 6.352 -1.202 -0.725 1 94.31 13 LEU B CA 1
ATOM 1700 C C . LEU B 1 13 ? 5.445 -2.428 -0.676 1 94.31 13 LEU B C 1
ATOM 1702 O O . LEU B 1 13 ? 5.902 -3.553 -0.887 1 94.31 13 LEU B O 1
ATOM 1706 N N . VAL B 1 14 ? 4.152 -2.199 -0.491 1 94.75 14 VAL B N 1
ATOM 1707 C CA . VAL B 1 14 ? 3.189 -3.287 -0.367 1 94.75 14 VAL B CA 1
ATOM 1708 C C . VAL B 1 14 ? 3.074 -4.031 -1.696 1 94.75 14 VAL B C 1
ATOM 1710 O O . VAL B 1 14 ? 3.145 -5.262 -1.734 1 94.75 14 VAL B O 1
ATOM 1713 N N . ILE B 1 15 ? 2.947 -3.279 -2.727 1 95.19 15 ILE B N 1
ATOM 1714 C CA . ILE B 1 15 ? 2.748 -3.924 -4.02 1 95.19 15 ILE B CA 1
ATOM 1715 C C . ILE B 1 15 ? 4.023 -4.652 -4.438 1 95.19 15 ILE B C 1
ATOM 1717 O O . ILE B 1 15 ? 3.965 -5.707 -5.074 1 95.19 15 ILE B O 1
ATOM 1721 N N . SER B 1 16 ? 5.199 -4.09 -4.141 1 94.88 16 SER B N 1
ATOM 1722 C CA . SER B 1 16 ? 6.461 -4.762 -4.449 1 94.88 16 SER B CA 1
ATOM 1723 C C . SER B 1 16 ? 6.523 -6.141 -3.807 1 94.88 16 SER B C 1
ATOM 1725 O O . SER B 1 16 ? 7.043 -7.086 -4.402 1 94.88 16 SER B O 1
ATOM 1727 N N . ASN B 1 17 ? 5.98 -6.277 -2.664 1 93.38 17 ASN B N 1
ATOM 1728 C CA . ASN B 1 17 ? 6.004 -7.551 -1.952 1 93.38 17 ASN B CA 1
ATOM 1729 C C . ASN B 1 17 ? 5.051 -8.562 -2.58 1 93.38 17 ASN B C 1
ATOM 1731 O O . ASN B 1 17 ? 5.352 -9.758 -2.629 1 93.38 17 ASN B O 1
ATOM 1735 N N . VAL B 1 18 ? 3.965 -8.078 -3.059 1 94 18 VAL B N 1
ATOM 1736 C CA . VAL B 1 18 ? 3.01 -8.953 -3.73 1 94 18 VAL B CA 1
ATOM 1737 C C . VAL B 1 18 ? 3.604 -9.453 -5.043 1 94 18 VAL B C 1
ATOM 1739 O O . VAL B 1 18 ? 3.477 -10.633 -5.379 1 94 18 VAL B O 1
ATOM 1742 N N . LEU B 1 19 ? 4.301 -8.57 -5.707 1 95.25 19 LEU B N 1
ATOM 1743 C CA . LEU B 1 19 ? 4.859 -8.914 -7.012 1 95.25 19 LEU B CA 1
ATOM 1744 C C . LEU B 1 19 ? 6.125 -9.75 -6.855 1 95.25 19 LEU B C 1
ATOM 1746 O O . LEU B 1 19 ? 6.566 -10.398 -7.809 1 95.25 19 LEU B O 1
ATOM 1750 N N . GLY B 1 20 ? 6.703 -9.773 -5.703 1 94 20 GLY B N 1
ATOM 1751 C CA . GLY B 1 20 ? 8.016 -10.352 -5.457 1 94 20 GLY B CA 1
ATOM 1752 C C . GLY B 1 20 ? 8.031 -11.859 -5.621 1 94 20 GLY B C 1
ATOM 1753 O O . GLY B 1 20 ? 9.102 -12.461 -5.746 1 94 20 GLY B O 1
ATOM 1754 N N . VAL B 1 21 ? 6.895 -12.414 -5.688 1 91.56 21 VAL B N 1
ATOM 1755 C CA . VAL B 1 21 ? 6.801 -13.867 -5.852 1 91.56 21 VAL B CA 1
ATOM 1756 C C . VAL B 1 21 ? 7.242 -14.258 -7.258 1 91.56 21 VAL B C 1
ATOM 1758 O O . VAL B 1 21 ? 7.734 -15.367 -7.473 1 91.56 21 VAL B O 1
ATOM 1761 N N . LYS B 1 22 ? 7.066 -13.406 -8.141 1 94.38 22 LYS B N 1
ATOM 1762 C CA . LYS B 1 22 ? 7.406 -13.711 -9.523 1 94.38 22 LYS B CA 1
ATOM 1763 C C . LYS B 1 22 ? 8.891 -13.469 -9.797 1 94.38 22 LYS B C 1
ATOM 1765 O O . LYS B 1 22 ? 9.422 -12.406 -9.461 1 94.38 22 LYS B O 1
ATOM 1770 N N . LEU B 1 23 ? 9.469 -14.508 -10.383 1 94.62 23 LEU B N 1
ATOM 1771 C CA . LEU B 1 23 ? 10.828 -14.367 -10.898 1 94.62 23 LEU B CA 1
ATOM 1772 C C . LEU B 1 23 ? 10.812 -14.188 -12.414 1 94.62 23 LEU B C 1
ATOM 1774 O O . LEU B 1 23 ? 10.125 -14.93 -13.125 1 94.62 23 LEU B O 1
ATOM 1778 N N . PHE B 1 24 ? 11.492 -13.227 -12.844 1 95.5 24 PHE B N 1
ATOM 1779 C CA . PHE B 1 24 ? 11.57 -13.023 -14.281 1 95.5 24 PHE B CA 1
ATOM 1780 C C . PHE B 1 24 ? 13.016 -13.055 -14.758 1 95.5 24 PHE B C 1
ATOM 1782 O O . PHE B 1 24 ? 13.945 -12.961 -13.953 1 95.5 24 PHE B O 1
ATOM 1789 N N . ALA B 1 25 ? 13.141 -13.266 -16.062 1 94.5 25 ALA B N 1
ATOM 1790 C CA . ALA B 1 25 ? 14.477 -13.422 -16.641 1 94.5 25 ALA B CA 1
ATOM 1791 C C . ALA B 1 25 ? 14.82 -12.258 -17.547 1 94.5 25 ALA B C 1
ATOM 1793 O O . ALA B 1 25 ? 13.969 -11.766 -18.297 1 94.5 25 ALA B O 1
ATOM 1794 N N . VAL B 1 26 ? 16.031 -11.727 -17.344 1 91.88 26 VAL B N 1
ATOM 1795 C CA . VAL B 1 26 ? 16.656 -10.805 -18.281 1 91.88 26 VAL B CA 1
ATOM 1796 C C . VAL B 1 26 ? 17.953 -11.422 -18.828 1 91.88 26 VAL B C 1
ATOM 1798 O O . VAL B 1 26 ? 19 -11.312 -18.188 1 91.88 26 VAL B O 1
ATOM 1801 N N . GLY B 1 27 ? 17.812 -12.008 -20.047 1 91.12 27 GLY B N 1
ATOM 1802 C CA . GLY B 1 27 ? 18.906 -12.859 -20.484 1 91.12 27 GLY B CA 1
ATOM 1803 C C . GLY B 1 27 ? 19.156 -14.039 -19.578 1 91.12 27 GLY B C 1
ATOM 1804 O O . GLY B 1 27 ? 18.234 -14.805 -19.266 1 91.12 27 GLY B O 1
ATOM 1805 N N . ASP B 1 28 ? 20.438 -14.047 -18.969 1 88.56 28 ASP B N 1
ATOM 1806 C CA . ASP B 1 28 ? 20.781 -15.156 -18.094 1 88.56 28 ASP B CA 1
ATOM 1807 C C . ASP B 1 28 ? 20.562 -14.789 -16.625 1 88.56 28 ASP B C 1
ATOM 1809 O O . ASP B 1 28 ? 20.828 -15.602 -15.742 1 88.56 28 ASP B O 1
ATOM 1813 N N . PHE B 1 29 ? 19.953 -13.68 -16.406 1 91.25 29 PHE B N 1
ATOM 1814 C CA . PHE B 1 29 ? 19.781 -13.211 -15.031 1 91.25 29 PHE B CA 1
ATOM 1815 C C . PHE B 1 29 ? 18.359 -13.414 -14.562 1 91.25 29 PHE B C 1
ATOM 1817 O O . PHE B 1 29 ? 17.406 -13.25 -15.336 1 91.25 29 PHE B O 1
ATOM 1824 N N . VAL B 1 30 ? 18.25 -13.867 -13.32 1 93.44 30 VAL B N 1
ATOM 1825 C CA . VAL B 1 30 ? 16.953 -14.062 -12.688 1 93.44 30 VAL B CA 1
ATOM 1826 C C . VAL B 1 30 ? 16.75 -13.023 -11.586 1 93.44 30 VAL B C 1
ATOM 1828 O O . VAL B 1 30 ? 17.609 -12.859 -10.711 1 93.44 30 VAL B O 1
ATOM 1831 N N . LEU B 1 31 ? 15.672 -12.336 -11.703 1 94.75 31 LEU B N 1
ATOM 1832 C CA . LEU B 1 31 ? 15.359 -11.289 -10.734 1 94.75 31 LEU B CA 1
ATOM 1833 C C . LEU B 1 31 ? 13.922 -11.414 -10.242 1 94.75 31 LEU B C 1
ATOM 1835 O O . LEU B 1 31 ? 13.031 -11.797 -11 1 94.75 31 LEU B O 1
ATOM 1839 N N . PRO B 1 32 ? 13.781 -11.102 -8.945 1 94.12 32 PRO B N 1
ATOM 1840 C CA . PRO B 1 32 ? 12.383 -10.969 -8.523 1 94.12 32 PRO B CA 1
ATOM 1841 C C . PRO B 1 32 ? 11.711 -9.719 -9.102 1 94.12 32 PRO B C 1
ATOM 1843 O O . PRO B 1 32 ? 12.352 -8.672 -9.211 1 94.12 32 PRO B O 1
ATOM 1846 N N . ALA B 1 33 ? 10.43 -9.852 -9.43 1 95 33 ALA B N 1
ATOM 1847 C CA . ALA B 1 33 ? 9.695 -8.719 -9.992 1 95 33 ALA B CA 1
ATOM 1848 C C . ALA B 1 33 ? 9.594 -7.578 -8.992 1 95 33 ALA B C 1
ATOM 1850 O O . ALA B 1 33 ? 9.328 -6.434 -9.367 1 95 33 ALA B O 1
ATOM 1851 N N . ALA B 1 34 ? 9.812 -7.836 -7.746 1 93.19 34 ALA B N 1
ATOM 1852 C CA . ALA B 1 34 ? 9.773 -6.832 -6.684 1 93.19 34 ALA B CA 1
ATOM 1853 C C . ALA B 1 34 ? 10.766 -5.707 -6.961 1 93.19 34 ALA B C 1
ATOM 1855 O O . ALA B 1 34 ? 10.531 -4.559 -6.582 1 93.19 34 ALA B O 1
ATOM 1856 N N . VAL B 1 35 ? 11.828 -6.02 -7.633 1 92.88 35 VAL B N 1
ATOM 1857 C CA . VAL B 1 35 ? 12.945 -5.094 -7.75 1 92.88 35 VAL B CA 1
ATOM 1858 C C . VAL B 1 35 ? 12.531 -3.869 -8.562 1 92.88 35 VAL B C 1
ATOM 1860 O O . VAL B 1 35 ? 12.984 -2.754 -8.297 1 92.88 35 VAL B O 1
ATOM 1863 N N . ILE B 1 36 ? 11.609 -3.986 -9.453 1 92.19 36 ILE B N 1
ATOM 1864 C CA . ILE B 1 36 ? 11.25 -2.904 -10.367 1 92.19 36 ILE B CA 1
ATOM 1865 C C . ILE B 1 36 ? 10.477 -1.83 -9.609 1 92.19 36 ILE B C 1
ATOM 1867 O O . ILE B 1 36 ? 10.398 -0.683 -10.055 1 92.19 36 ILE B O 1
ATOM 1871 N N . VAL B 1 37 ? 9.914 -2.188 -8.539 1 93.62 37 VAL B N 1
ATOM 1872 C CA . VAL B 1 37 ? 9.094 -1.268 -7.754 1 93.62 37 VAL B CA 1
ATOM 1873 C C . VAL B 1 37 ? 9.875 -0.788 -6.535 1 93.62 37 VAL B C 1
ATOM 1875 O O . VAL B 1 37 ? 9.867 0.402 -6.215 1 93.62 37 VAL B O 1
ATOM 1878 N N . TYR B 1 38 ? 10.633 -1.665 -5.965 1 90.5 38 TYR B N 1
ATOM 1879 C CA . TYR B 1 38 ? 11.273 -1.436 -4.68 1 90.5 38 TYR B CA 1
ATOM 1880 C C . TYR B 1 38 ? 12.359 -0.366 -4.793 1 90.5 38 TYR B C 1
ATOM 1882 O O . TYR B 1 38 ? 12.625 0.36 -3.832 1 90.5 38 TYR B O 1
ATOM 1890 N N . VAL B 1 39 ? 12.93 -0.21 -5.895 1 87.38 39 VAL B N 1
ATOM 1891 C CA . VAL B 1 39 ? 14.016 0.746 -6.102 1 87.38 39 VAL B CA 1
ATOM 1892 C C . VAL B 1 39 ? 13.492 2.168 -5.926 1 87.38 39 VAL B C 1
ATOM 1894 O O . VAL B 1 39 ? 14.242 3.07 -5.547 1 87.38 39 VAL B O 1
ATOM 1897 N N . ILE B 1 40 ? 12.234 2.354 -6.133 1 90.19 40 ILE B N 1
ATOM 1898 C CA . ILE B 1 40 ? 11.617 3.67 -6.02 1 90.19 40 ILE B CA 1
ATOM 1899 C C . ILE B 1 40 ? 11.469 4.043 -4.543 1 90.19 40 ILE B C 1
ATOM 1901 O O . ILE B 1 40 ? 11.516 5.223 -4.188 1 90.19 40 ILE B O 1
ATOM 1905 N N . THR B 1 41 ? 11.344 3.062 -3.67 1 89.12 41 THR B N 1
ATOM 1906 C CA . THR B 1 41 ? 11.117 3.314 -2.25 1 89.12 41 THR B CA 1
ATOM 1907 C C . THR B 1 41 ? 12.344 3.965 -1.611 1 89.12 41 THR B C 1
ATOM 1909 O O . THR B 1 41 ? 12.211 4.863 -0.776 1 89.12 41 THR B O 1
ATOM 1912 N N . TYR B 1 42 ? 13.57 3.615 -2.002 1 86.56 42 TYR B N 1
ATOM 1913 C CA . TYR B 1 42 ? 14.781 4.23 -1.477 1 86.56 42 TYR B CA 1
ATOM 1914 C C . TYR B 1 42 ? 14.875 5.695 -1.889 1 86.56 42 TYR B C 1
ATOM 1916 O O . TYR B 1 42 ? 15.242 6.551 -1.081 1 86.56 42 TYR B O 1
ATOM 1924 N N . LEU B 1 43 ? 14.531 5.895 -3.111 1 87.94 43 LEU B N 1
ATOM 1925 C CA . LEU B 1 43 ? 14.531 7.262 -3.615 1 87.94 43 LEU B CA 1
ATOM 1926 C C . LEU B 1 43 ? 13.586 8.141 -2.805 1 87.94 43 LEU B C 1
ATOM 1928 O O . LEU B 1 43 ? 13.945 9.258 -2.422 1 87.94 43 LEU B O 1
ATOM 1932 N N . ILE B 1 44 ? 12.445 7.664 -2.545 1 92.31 44 ILE B N 1
ATOM 1933 C CA . ILE B 1 44 ? 11.43 8.422 -1.83 1 92.31 44 ILE B CA 1
ATOM 1934 C C . ILE B 1 44 ? 11.898 8.703 -0.405 1 92.31 44 ILE B C 1
ATOM 1936 O O . ILE B 1 44 ? 11.797 9.836 0.076 1 92.31 44 ILE B O 1
ATOM 1940 N N . THR B 1 45 ? 12.438 7.715 0.243 1 89.81 45 THR B N 1
ATOM 1941 C CA . THR B 1 45 ? 12.883 7.898 1.62 1 89.81 45 THR B CA 1
ATOM 1942 C C . THR B 1 45 ? 14.039 8.891 1.688 1 89.81 45 THR B C 1
ATOM 1944 O O . THR B 1 45 ? 14.133 9.688 2.631 1 89.81 45 THR B O 1
ATOM 1947 N N . ASP B 1 46 ? 14.945 8.891 0.725 1 88.5 46 ASP B N 1
ATOM 1948 C CA . ASP B 1 46 ? 16.047 9.844 0.677 1 88.5 46 ASP B CA 1
ATOM 1949 C C . ASP B 1 46 ? 15.531 11.266 0.488 1 88.5 46 ASP B C 1
ATOM 1951 O O . ASP B 1 46 ? 16.031 12.203 1.122 1 88.5 46 ASP B O 1
ATOM 1955 N N . VAL B 1 47 ? 14.555 11.398 -0.362 1 91.25 47 VAL B N 1
ATOM 1956 C CA . VAL B 1 47 ? 13.969 12.711 -0.611 1 91.25 47 VAL B CA 1
ATOM 1957 C C . VAL B 1 47 ? 13.297 13.227 0.657 1 91.25 47 VAL B C 1
ATOM 1959 O O . VAL B 1 47 ? 13.469 14.391 1.033 1 91.25 47 VAL B O 1
ATOM 1962 N N . ILE B 1 48 ? 12.547 12.367 1.307 1 91.94 48 ILE B N 1
ATOM 1963 C CA . ILE B 1 48 ? 11.883 12.734 2.549 1 91.94 48 ILE B CA 1
ATOM 1964 C C . ILE B 1 48 ? 12.914 13.133 3.598 1 91.94 48 ILE B C 1
ATOM 1966 O O . ILE B 1 48 ? 12.758 14.141 4.285 1 91.94 48 ILE B O 1
ATOM 1970 N N . GLY B 1 49 ? 13.992 12.375 3.689 1 89.81 49 GLY B N 1
ATOM 1971 C CA . GLY B 1 49 ? 15.055 12.688 4.633 1 89.81 49 GLY B CA 1
ATOM 1972 C C . GLY B 1 49 ? 15.75 13.992 4.332 1 89.81 49 GLY B C 1
ATOM 1973 O O . GLY B 1 49 ? 16.094 14.75 5.25 1 89.81 49 GLY B O 1
ATOM 1974 N N . GLU B 1 50 ? 15.953 14.281 3.121 1 89.75 50 GLU B N 1
ATOM 1975 C CA . GLU B 1 50 ? 16.641 15.492 2.699 1 89.75 50 GLU B CA 1
ATOM 1976 C C . GLU B 1 50 ? 15.805 16.734 2.975 1 89.75 50 GLU B C 1
ATOM 1978 O O . GLU B 1 50 ? 16.312 17.75 3.453 1 89.75 50 GLU B O 1
ATOM 1983 N N . VAL B 1 51 ? 14.508 16.609 2.721 1 90.81 51 VAL B N 1
ATOM 1984 C CA . VAL B 1 51 ? 13.664 17.797 2.709 1 90.81 51 VAL B CA 1
ATOM 1985 C C . VAL B 1 51 ? 12.984 17.953 4.066 1 90.81 51 VAL B C 1
ATOM 1987 O O . VAL B 1 51 ? 12.844 19.062 4.574 1 90.81 51 VAL B O 1
ATOM 1990 N N . TYR B 1 52 ? 12.617 16.781 4.691 1 91.69 52 TYR B N 1
ATOM 1991 C CA . TYR B 1 52 ? 11.781 16.875 5.883 1 91.69 52 TYR B CA 1
ATOM 1992 C C . TYR B 1 52 ? 12.539 16.391 7.113 1 91.69 52 TYR B C 1
ATOM 1994 O O . TYR B 1 52 ? 12.023 16.438 8.227 1 91.69 52 TYR B O 1
ATOM 2002 N N . GLY B 1 53 ? 13.75 15.883 6.871 1 89.44 53 GLY B N 1
ATOM 2003 C CA . GLY B 1 53 ? 14.617 15.555 7.992 1 89.44 53 GLY B CA 1
ATOM 2004 C C . GLY B 1 53 ? 14.609 14.078 8.344 1 89.44 53 GLY B C 1
ATOM 2005 O O . GLY B 1 53 ? 13.812 13.312 7.805 1 89.44 53 GLY B O 1
ATOM 2006 N N . LYS B 1 54 ? 15.445 13.758 9.273 1 89.56 54 LYS B N 1
ATOM 2007 C CA . LYS B 1 54 ? 15.695 12.383 9.688 1 89.56 54 LYS B CA 1
ATOM 2008 C C . LYS B 1 54 ? 14.469 11.789 10.375 1 89.56 54 LYS B C 1
ATOM 2010 O O . LYS B 1 54 ? 14.125 10.625 10.148 1 89.56 54 LYS B O 1
ATOM 2015 N N . ASP B 1 55 ? 13.812 12.578 11.172 1 91.06 55 ASP B N 1
ATOM 2016 C CA . ASP B 1 55 ? 12.656 12.086 11.914 1 91.06 55 ASP B CA 1
ATOM 2017 C C . ASP B 1 55 ? 11.516 11.711 10.977 1 91.06 55 ASP B C 1
ATOM 2019 O O . ASP B 1 55 ? 10.875 10.672 11.164 1 91.06 55 ASP B O 1
ATOM 2023 N N . ALA B 1 56 ? 11.305 12.5 9.984 1 91.5 56 ALA B N 1
ATOM 2024 C CA . ALA B 1 56 ? 10.258 12.211 9 1 91.5 56 ALA B CA 1
ATOM 2025 C C . ALA B 1 56 ? 10.57 10.938 8.227 1 91.5 56 ALA B C 1
ATOM 2027 O O . ALA B 1 56 ? 9.68 10.117 7.98 1 91.5 56 ALA B O 1
ATOM 2028 N N . ALA B 1 57 ? 11.812 10.797 7.902 1 91.12 57 ALA B N 1
ATOM 2029 C CA . ALA B 1 57 ? 12.227 9.602 7.176 1 91.12 57 ALA B CA 1
ATOM 2030 C C . ALA B 1 57 ? 12.055 8.352 8.039 1 91.12 57 ALA B C 1
ATOM 2032 O O . ALA B 1 57 ? 11.547 7.332 7.562 1 91.12 57 ALA B O 1
ATOM 2033 N N . ARG B 1 58 ? 12.383 8.438 9.258 1 91 58 ARG B N 1
ATOM 2034 C CA . ARG B 1 58 ? 12.25 7.309 10.172 1 91 58 ARG B CA 1
ATOM 2035 C C . ARG B 1 58 ? 10.781 6.949 10.383 1 91 58 ARG B C 1
ATOM 2037 O O . ARG B 1 58 ? 10.422 5.77 10.414 1 91 58 ARG B O 1
ATOM 2044 N N . LYS B 1 59 ? 9.961 7.922 10.5 1 92.69 59 LYS B N 1
ATOM 2045 C CA . LYS B 1 59 ? 8.531 7.684 10.664 1 92.69 59 LYS B CA 1
ATOM 2046 C C . LYS B 1 59 ? 7.93 7.023 9.422 1 92.69 59 LYS B C 1
ATOM 2048 O O . LYS B 1 59 ? 7.059 6.16 9.531 1 92.69 59 LYS B O 1
ATOM 2053 N N . THR B 1 60 ? 8.414 7.484 8.312 1 93.31 60 THR B N 1
ATOM 2054 C CA . THR B 1 60 ? 7.949 6.891 7.066 1 93.31 60 THR B CA 1
ATOM 2055 C C . THR B 1 60 ? 8.328 5.414 6.992 1 93.31 60 THR B C 1
ATOM 2057 O O . THR B 1 60 ? 7.5 4.574 6.637 1 93.31 60 THR B O 1
ATOM 2060 N N . VAL B 1 61 ? 9.531 5.145 7.387 1 91.56 61 VAL B N 1
ATOM 2061 C CA . VAL B 1 61 ? 10.023 3.77 7.363 1 91.56 61 VAL B CA 1
ATOM 2062 C C . VAL B 1 61 ? 9.242 2.928 8.367 1 91.56 61 VAL B C 1
ATOM 2064 O O . VAL B 1 61 ? 8.836 1.802 8.07 1 91.56 61 VAL B O 1
ATOM 2067 N N . GLN B 1 62 ? 8.992 3.473 9.508 1 93.5 62 GLN B N 1
ATOM 2068 C CA . GLN B 1 62 ? 8.219 2.768 10.523 1 93.5 62 GLN B CA 1
ATOM 2069 C C . GLN B 1 62 ? 6.781 2.533 10.055 1 93.5 62 GLN B C 1
ATOM 2071 O O . GLN B 1 62 ? 6.223 1.454 10.266 1 93.5 62 GLN B O 1
ATOM 2076 N N . ALA B 1 63 ? 6.23 3.527 9.445 1 94.62 63 ALA B N 1
ATOM 2077 C CA . ALA B 1 63 ? 4.867 3.416 8.922 1 94.62 63 ALA B CA 1
ATOM 2078 C C . ALA B 1 63 ? 4.777 2.334 7.852 1 94.62 63 ALA B C 1
ATOM 2080 O O . ALA B 1 63 ? 3.812 1.569 7.812 1 94.62 63 ALA B O 1
ATOM 2081 N N . GLY B 1 64 ? 5.773 2.324 7.02 1 94.44 64 GLY B N 1
ATOM 2082 C CA . GLY B 1 64 ? 5.828 1.272 6.02 1 94.44 64 GLY B CA 1
ATOM 2083 C C . GLY B 1 64 ? 5.902 -0.12 6.617 1 94.44 64 GLY B C 1
ATOM 2084 O O . GLY B 1 64 ? 5.234 -1.041 6.145 1 94.44 64 GLY B O 1
ATOM 2085 N N . PHE B 1 65 ? 6.684 -0.207 7.637 1 94.06 65 PHE B N 1
ATOM 2086 C CA . PHE B 1 65 ? 6.844 -1.487 8.312 1 94.06 65 PHE B CA 1
ATOM 2087 C C . PHE B 1 65 ? 5.52 -1.957 8.906 1 94.06 65 PHE B C 1
ATOM 2089 O O . PHE B 1 65 ? 5.109 -3.1 8.695 1 94.06 65 PHE B O 1
ATOM 2096 N N . VAL B 1 66 ? 4.848 -1.124 9.625 1 95.69 66 VAL B N 1
ATOM 2097 C CA . VAL B 1 66 ? 3.58 -1.464 10.266 1 95.69 66 VAL B CA 1
ATOM 2098 C C . VAL B 1 66 ? 2.549 -1.84 9.203 1 95.69 66 VAL B C 1
ATOM 2100 O O . VAL B 1 66 ? 1.805 -2.809 9.367 1 95.69 66 VAL B O 1
ATOM 2103 N N . THR B 1 67 ? 2.525 -1.102 8.18 1 95.69 67 THR B N 1
ATOM 2104 C CA . THR B 1 67 ? 1.59 -1.369 7.094 1 95.69 67 THR B CA 1
ATOM 2105 C C . THR B 1 67 ? 1.868 -2.73 6.461 1 95.69 67 THR B C 1
ATOM 2107 O O . THR B 1 67 ? 0.939 -3.467 6.125 1 95.69 67 THR B O 1
ATOM 2110 N N . GLN B 1 68 ? 3.117 -3.057 6.336 1 94.25 68 GLN B N 1
ATOM 2111 C CA . GLN B 1 68 ? 3.49 -4.344 5.766 1 94.25 68 GLN B CA 1
ATOM 2112 C C . GLN B 1 68 ? 3.045 -5.496 6.66 1 94.25 68 GLN B C 1
ATOM 2114 O O . GLN B 1 68 ? 2.627 -6.547 6.172 1 94.25 68 GLN B O 1
ATOM 2119 N N . VAL B 1 69 ? 3.205 -5.32 7.887 1 95.5 69 VAL B N 1
ATOM 2120 C CA . VAL B 1 69 ? 2.783 -6.344 8.836 1 95.5 69 VAL B CA 1
ATOM 2121 C C . VAL B 1 69 ? 1.274 -6.555 8.727 1 95.5 69 VAL B C 1
ATOM 2123 O O . VAL B 1 69 ? 0.802 -7.695 8.695 1 95.5 69 VAL B O 1
ATOM 2126 N N . LEU B 1 70 ? 0.541 -5.508 8.664 1 95.44 70 LEU B N 1
ATOM 2127 C CA . LEU B 1 70 ? -0.909 -5.613 8.531 1 95.44 70 LEU B CA 1
ATOM 2128 C C . LEU B 1 70 ? -1.292 -6.238 7.195 1 95.44 70 LEU B C 1
ATOM 2130 O O . LEU B 1 70 ? -2.219 -7.047 7.125 1 95.44 70 LEU B O 1
ATOM 2134 N N . ALA B 1 71 ? -0.575 -5.82 6.16 1 94.25 71 ALA B N 1
ATOM 2135 C CA . ALA B 1 71 ? -0.828 -6.406 4.848 1 94.25 71 ALA B CA 1
ATOM 2136 C C . ALA B 1 71 ? -0.634 -7.922 4.879 1 94.25 71 ALA B C 1
ATOM 2138 O O . ALA B 1 71 ? -1.447 -8.672 4.332 1 94.25 71 ALA B O 1
ATOM 2139 N N . MET B 1 72 ? 0.434 -8.305 5.543 1 93.69 72 MET B N 1
ATOM 2140 C CA . MET B 1 72 ? 0.712 -9.734 5.68 1 93.69 72 MET B CA 1
ATOM 2141 C C . MET B 1 72 ? -0.408 -10.438 6.441 1 93.69 72 MET B C 1
ATOM 2143 O O . MET B 1 72 ? -0.817 -11.539 6.07 1 93.69 72 MET B O 1
ATOM 2147 N N . LEU B 1 73 ? -0.872 -9.852 7.457 1 95 73 LEU B N 1
ATOM 2148 C CA . LEU B 1 73 ? -1.96 -10.414 8.25 1 95 73 LEU B CA 1
ATOM 2149 C C . LEU B 1 73 ? -3.223 -10.562 7.41 1 95 73 LEU B C 1
ATOM 2151 O O . LEU B 1 73 ? -3.885 -11.602 7.461 1 95 73 LEU B O 1
ATOM 2155 N N . PHE B 1 74 ? -3.58 -9.617 6.637 1 95.19 74 PHE B N 1
ATOM 2156 C CA . PHE B 1 74 ? -4.805 -9.664 5.844 1 95.19 74 PHE B CA 1
ATOM 2157 C C . PHE B 1 74 ? -4.672 -10.672 4.703 1 95.19 74 PHE B C 1
ATOM 2159 O O . PHE B 1 74 ? -5.648 -11.312 4.32 1 95.19 74 PHE B O 1
ATOM 2166 N N . ILE B 1 75 ? -3.461 -10.773 4.16 1 94.19 75 ILE B N 1
ATOM 2167 C CA . ILE B 1 75 ? -3.232 -11.805 3.156 1 94.19 75 ILE B CA 1
ATOM 2168 C C . ILE B 1 75 ? -3.484 -13.18 3.766 1 94.19 75 ILE B C 1
ATOM 2170 O O . ILE B 1 75 ? -4.172 -14.016 3.172 1 94.19 75 ILE B O 1
ATOM 2174 N N . PHE B 1 76 ? -2.93 -13.328 4.922 1 94.25 76 PHE B N 1
ATOM 2175 C CA . PHE B 1 76 ? -3.121 -14.594 5.617 1 94.25 76 PHE B CA 1
ATOM 2176 C C . PHE B 1 76 ? -4.602 -14.859 5.855 1 94.25 76 PHE B C 1
ATOM 2178 O O . PHE B 1 76 ? -5.094 -15.961 5.578 1 94.25 76 PHE B O 1
ATOM 2185 N N . ILE B 1 77 ? -5.336 -13.93 6.371 1 95.25 77 ILE B N 1
ATOM 2186 C CA . ILE B 1 77 ? -6.762 -14.062 6.648 1 95.25 77 ILE B CA 1
ATOM 2187 C C . ILE B 1 77 ? -7.512 -14.375 5.355 1 95.25 77 ILE B C 1
ATOM 2189 O O . ILE B 1 77 ? -8.359 -15.273 5.32 1 95.25 77 ILE B O 1
ATOM 2193 N N . ALA B 1 78 ? -7.23 -13.664 4.316 1 95.06 78 ALA B N 1
ATOM 2194 C CA . ALA B 1 78 ? -7.918 -13.836 3.041 1 95.06 78 ALA B CA 1
ATOM 2195 C C . ALA B 1 78 ? -7.734 -15.25 2.5 1 95.06 78 ALA B C 1
ATOM 2197 O O . ALA B 1 78 ? -8.664 -15.836 1.94 1 95.06 78 ALA B O 1
ATOM 2198 N N . ILE B 1 79 ? -6.539 -15.773 2.668 1 94.25 79 ILE B N 1
ATOM 2199 C CA . ILE B 1 79 ? -6.246 -17.125 2.197 1 94.25 79 ILE B CA 1
ATOM 2200 C C . ILE B 1 79 ? -7.113 -18.141 2.945 1 94.25 79 ILE B C 1
ATOM 2202 O O . ILE B 1 79 ? -7.602 -19.094 2.354 1 94.25 79 ILE B O 1
ATOM 2206 N N . GLN B 1 80 ? -7.383 -17.859 4.203 1 94.75 80 GLN B N 1
ATOM 2207 C CA . GLN B 1 80 ? -8.094 -18.812 5.059 1 94.75 80 GLN B CA 1
ATOM 2208 C C . GLN B 1 80 ? -9.602 -18.672 4.895 1 94.75 80 GLN B C 1
ATOM 2210 O O . GLN B 1 80 ? -10.359 -19.547 5.309 1 94.75 80 GLN B O 1
ATOM 2215 N N . LEU B 1 81 ? -10.109 -17.594 4.387 1 95.19 81 LEU B N 1
ATOM 2216 C CA . LEU B 1 81 ? -11.539 -17.406 4.195 1 95.19 81 LEU B CA 1
ATOM 2217 C C . LEU B 1 81 ? -12.102 -18.484 3.264 1 95.19 81 LEU B C 1
ATOM 2219 O O . LEU B 1 81 ? -11.469 -18.844 2.266 1 95.19 81 LEU B O 1
ATOM 2223 N N . PRO B 1 82 ? -13.242 -19.047 3.635 1 95.38 82 PRO B N 1
ATOM 2224 C CA . PRO B 1 82 ? -13.836 -20.078 2.773 1 95.38 82 PRO B CA 1
ATOM 2225 C C . PRO B 1 82 ? -14.219 -19.531 1.395 1 95.38 82 PRO B C 1
ATOM 2227 O O . PRO B 1 82 ? -14.984 -18.578 1.291 1 95.38 82 PRO B O 1
ATOM 2230 N N . ALA B 1 83 ? -13.703 -20.156 0.385 1 95.69 83 ALA B N 1
ATOM 2231 C CA . ALA B 1 83 ? -13.969 -19.719 -0.982 1 95.69 83 ALA B CA 1
ATOM 2232 C C . ALA B 1 83 ? -15.445 -19.906 -1.335 1 95.69 83 ALA B C 1
ATOM 2234 O O . ALA B 1 83 ? -16.047 -20.906 -0.975 1 95.69 83 ALA B O 1
ATOM 2235 N N . ALA B 1 84 ? -16 -18.875 -1.967 1 94.62 84 ALA B N 1
ATOM 2236 C CA . ALA B 1 84 ? -17.344 -19.031 -2.516 1 94.62 84 ALA B CA 1
ATOM 2237 C C . ALA B 1 84 ? -17.359 -20.062 -3.641 1 94.62 84 ALA B C 1
ATOM 2239 O O . ALA B 1 84 ? -16.391 -20.203 -4.383 1 94.62 84 ALA B O 1
ATOM 2240 N N . PRO B 1 85 ? -18.484 -20.719 -3.789 1 91.31 85 PRO B N 1
ATOM 2241 C CA . PRO B 1 85 ? -18.578 -21.719 -4.848 1 91.31 85 PRO B CA 1
ATOM 2242 C C . PRO B 1 85 ? -18.328 -21.141 -6.238 1 91.31 85 PRO B C 1
ATOM 2244 O O . PRO B 1 85 ? -17.781 -21.812 -7.109 1 91.31 85 PRO B O 1
ATOM 2247 N N . VAL B 1 86 ? -18.656 -19.906 -6.402 1 90.44 86 VAL B N 1
ATOM 2248 C CA . VAL B 1 86 ? -18.547 -19.281 -7.715 1 90.44 86 VAL B CA 1
ATOM 2249 C C . VAL B 1 86 ? -17.094 -18.859 -7.973 1 90.44 86 VAL B C 1
ATOM 2251 O O . VAL B 1 86 ? -16.734 -18.516 -9.102 1 90.44 86 VAL B O 1
ATOM 2254 N N . PHE B 1 87 ? -16.25 -18.906 -6.953 1 91.56 87 PHE B N 1
ATOM 2255 C CA . PHE B 1 87 ? -14.844 -18.547 -7.094 1 91.56 87 PHE B CA 1
ATOM 2256 C C . PHE B 1 87 ? -14 -19.766 -7.406 1 91.56 87 PHE B C 1
ATOM 2258 O O . PHE B 1 87 ? -13.734 -20.594 -6.523 1 91.56 87 PHE B O 1
ATOM 2265 N N . ALA B 1 88 ? -13.398 -19.906 -8.562 1 88.12 88 ALA B N 1
ATOM 2266 C CA . ALA B 1 88 ? -12.664 -21.078 -9.016 1 88.12 88 ALA B CA 1
ATOM 2267 C C . ALA B 1 88 ? -11.156 -20.859 -8.898 1 88.12 88 ALA B C 1
ATOM 2269 O O . ALA B 1 88 ? -10.367 -21.719 -9.297 1 88.12 88 ALA B O 1
ATOM 2270 N N . GLY B 1 89 ? -10.719 -19.828 -8.289 1 91.31 89 GLY B N 1
ATOM 2271 C CA . GLY B 1 89 ? -9.305 -19.5 -8.32 1 91.31 89 GLY B CA 1
ATOM 2272 C C . GLY B 1 89 ? -8.625 -19.625 -6.969 1 91.31 89 GLY B C 1
ATOM 2273 O O . GLY B 1 89 ? -7.648 -18.922 -6.695 1 91.31 89 GLY B O 1
ATOM 2274 N N . GLN B 1 90 ? -9.156 -20.562 -6.133 1 93.25 90 GLN B N 1
ATOM 2275 C CA . GLN B 1 90 ? -8.625 -20.656 -4.777 1 93.25 90 GLN B CA 1
ATOM 2276 C C . GLN B 1 90 ? -7.191 -21.188 -4.785 1 93.25 90 GLN B C 1
ATOM 2278 O O . GLN B 1 90 ? -6.344 -20.703 -4.039 1 93.25 90 GLN B O 1
ATOM 2283 N N . ILE B 1 91 ? -6.895 -22.172 -5.559 1 92.5 91 ILE B N 1
ATOM 2284 C CA . ILE B 1 91 ? -5.559 -22.75 -5.625 1 92.5 91 ILE B CA 1
ATOM 2285 C C . ILE B 1 91 ? -4.566 -21.703 -6.129 1 92.5 91 ILE B C 1
ATOM 2287 O O . ILE B 1 91 ? -3.49 -21.531 -5.555 1 92.5 91 ILE B O 1
ATOM 2291 N N . GLU B 1 92 ? -4.957 -21.047 -7.23 1 93.56 92 GLU B N 1
ATOM 2292 C CA . GLU B 1 92 ? -4.113 -19.984 -7.773 1 93.56 92 GLU B CA 1
ATOM 2293 C C . GLU B 1 92 ? -3.893 -18.875 -6.746 1 93.56 92 GLU B C 1
ATOM 2295 O O . GLU B 1 92 ? -2.77 -18.391 -6.574 1 93.56 92 GLU B O 1
ATOM 2300 N N . PHE B 1 93 ? -4.973 -18.562 -6.094 1 95.12 93 PHE B N 1
ATOM 2301 C CA . PHE B 1 93 ? -4.934 -17.516 -5.078 1 95.12 93 PHE B CA 1
ATOM 2302 C C . PHE B 1 93 ? -3.973 -17.891 -3.953 1 95.12 93 PHE B C 1
ATOM 2304 O O . PHE B 1 93 ? -3.109 -17.094 -3.58 1 95.12 93 PHE B O 1
ATOM 2311 N N . GLU B 1 94 ? -4.047 -19.047 -3.484 1 93.25 94 GLU B N 1
ATOM 2312 C CA . GLU B 1 94 ? -3.195 -19.516 -2.396 1 93.25 94 GLU B CA 1
ATOM 2313 C C . GLU B 1 94 ? -1.738 -19.609 -2.838 1 93.25 94 GLU B C 1
ATOM 2315 O O . GLU B 1 94 ? -0.829 -19.312 -2.062 1 93.25 94 GLU B O 1
ATOM 2320 N N . THR B 1 95 ? -1.551 -20.031 -3.992 1 91.31 95 THR B N 1
ATOM 2321 C CA . THR B 1 95 ? -0.193 -20.172 -4.5 1 91.31 95 THR B CA 1
ATOM 2322 C C . THR B 1 95 ? 0.501 -18.812 -4.602 1 91.31 95 THR B C 1
ATOM 2324 O O . THR B 1 95 ? 1.599 -18.641 -4.07 1 91.31 95 THR B O 1
ATOM 2327 N N . VAL B 1 96 ? -0.157 -17.922 -5.195 1 92.31 96 VAL B N 1
ATOM 2328 C CA . VAL B 1 96 ? 0.451 -16.625 -5.453 1 92.31 96 VAL B CA 1
ATOM 2329 C C . VAL B 1 96 ? 0.549 -15.828 -4.152 1 92.31 96 VAL B C 1
ATOM 2331 O O . VAL B 1 96 ? 1.617 -15.32 -3.811 1 92.31 96 VAL B O 1
ATOM 2334 N N . LEU B 1 97 ? -0.517 -15.75 -3.418 1 92.75 97 LEU B N 1
ATOM 2335 C CA . LEU B 1 97 ? -0.517 -14.914 -2.225 1 92.75 97 LEU B CA 1
ATOM 2336 C C . LEU B 1 97 ? 0.177 -15.617 -1.063 1 92.75 97 LEU B C 1
ATOM 2338 O O . LEU B 1 97 ? 0.707 -14.961 -0.163 1 92.75 97 LEU B O 1
ATOM 2342 N N . GLY B 1 98 ? 0.179 -16.938 -1.063 1 89.25 98 GLY B N 1
ATOM 2343 C CA . GLY B 1 98 ? 1.035 -17.656 -0.133 1 89.25 98 GLY B CA 1
ATOM 2344 C C . GLY B 1 98 ? 2.512 -17.406 -0.357 1 89.25 98 GLY B C 1
ATOM 2345 O O . GLY B 1 98 ? 3.262 -17.188 0.598 1 89.25 98 GLY B O 1
ATOM 2346 N N . GLY B 1 99 ? 2.943 -17.438 -1.601 1 85.94 99 GLY B N 1
ATOM 2347 C CA . GLY B 1 99 ? 4.297 -17.031 -1.95 1 85.94 99 GLY B CA 1
ATOM 2348 C C . GLY B 1 99 ? 4.605 -15.602 -1.562 1 85.94 99 GLY B C 1
ATOM 2349 O O . GLY B 1 99 ? 5.711 -15.305 -1.104 1 85.94 99 GLY B O 1
ATOM 2350 N N . SER B 1 100 ? 3.627 -14.82 -1.704 1 84.94 100 SER B N 1
ATOM 2351 C CA . SER B 1 100 ? 3.795 -13.414 -1.331 1 84.94 100 SER B CA 1
ATOM 2352 C C . SER B 1 100 ? 4.023 -13.266 0.169 1 84.94 100 SER B C 1
ATOM 2354 O O . SER B 1 100 ? 4.766 -12.383 0.605 1 84.94 100 SER B O 1
ATOM 2356 N N . PHE B 1 101 ? 3.439 -14.148 0.875 1 84.81 101 PHE B N 1
ATOM 2357 C CA . PHE B 1 101 ? 3.605 -14.125 2.324 1 84.81 101 PHE B CA 1
ATOM 2358 C C . PHE B 1 101 ? 5.059 -14.383 2.707 1 84.81 101 PHE B C 1
ATOM 2360 O O . PHE B 1 101 ? 5.617 -13.672 3.549 1 84.81 101 PHE B O 1
ATOM 2367 N N . GLN B 1 102 ? 5.695 -15.367 2.084 1 83.81 102 GLN B N 1
ATOM 2368 C CA . GLN B 1 102 ? 7.102 -15.672 2.322 1 83.81 102 GLN B CA 1
ATOM 2369 C C . GLN B 1 102 ? 7.992 -14.5 1.909 1 83.81 102 GLN B C 1
ATOM 2371 O O . GLN B 1 102 ? 8.945 -14.156 2.617 1 83.81 102 GLN B O 1
ATOM 2376 N N . VAL B 1 103 ? 7.652 -13.93 0.846 1 88.31 103 VAL B N 1
ATOM 2377 C CA . VAL B 1 103 ? 8.398 -12.789 0.336 1 88.31 103 VAL B CA 1
ATOM 2378 C C . VAL B 1 103 ? 8.25 -11.602 1.292 1 88.31 103 VAL B C 1
ATOM 2380 O O . VAL B 1 103 ? 9.219 -10.891 1.565 1 88.31 103 VAL B O 1
ATOM 2383 N N . MET B 1 104 ? 7.086 -11.461 1.791 1 89.38 104 MET B N 1
ATOM 2384 C CA . MET B 1 104 ? 6.844 -10.352 2.713 1 89.38 104 MET B CA 1
ATOM 2385 C C . MET B 1 104 ? 7.621 -10.547 4.012 1 89.38 104 MET B C 1
ATOM 2387 O O . MET B 1 104 ? 8.125 -9.586 4.586 1 89.38 104 MET B O 1
ATOM 2391 N N . LEU B 1 105 ? 7.723 -11.727 4.469 1 90.12 105 LEU B N 1
ATOM 2392 C CA . LEU B 1 105 ? 8.531 -12.008 5.648 1 90.12 105 LEU B CA 1
ATOM 2393 C C . LEU B 1 105 ? 10 -11.648 5.402 1 90.12 105 LEU B C 1
ATOM 2395 O O . LEU B 1 105 ? 10.648 -11.047 6.254 1 90.12 105 LEU B O 1
ATOM 2399 N N . ALA B 1 106 ? 10.492 -12.094 4.254 1 93.06 106 ALA B N 1
ATOM 2400 C CA . ALA B 1 106 ? 11.859 -11.75 3.863 1 93.06 106 ALA B CA 1
ATOM 2401 C C . ALA B 1 106 ? 12.047 -10.242 3.793 1 93.06 106 ALA B C 1
ATOM 2403 O O . ALA B 1 106 ? 13.062 -9.711 4.242 1 93.06 106 ALA B O 1
ATOM 2404 N N . SER B 1 107 ? 11.047 -9.578 3.271 1 92.25 107 SER B N 1
ATOM 2405 C CA . SER B 1 107 ? 11.078 -8.125 3.117 1 92.25 107 SER B CA 1
ATOM 2406 C C . SER B 1 107 ? 11.086 -7.43 4.473 1 92.25 107 SER B C 1
ATOM 2408 O O . SER B 1 107 ? 11.773 -6.418 4.648 1 92.25 107 SER B O 1
ATOM 2410 N N . LEU B 1 108 ? 10.344 -7.926 5.41 1 92.19 108 LEU B N 1
ATOM 2411 C CA . LEU B 1 108 ? 10.289 -7.316 6.734 1 92.19 108 LEU B CA 1
ATOM 2412 C C . LEU B 1 108 ? 11.664 -7.344 7.398 1 92.19 108 LEU B C 1
ATOM 2414 O O . LEU B 1 108 ? 12.109 -6.332 7.945 1 92.19 108 LEU B O 1
ATOM 2418 N N . VAL B 1 109 ? 12.297 -8.422 7.281 1 91.94 109 VAL B N 1
ATOM 2419 C CA . VAL B 1 109 ? 13.602 -8.578 7.906 1 91.94 109 VAL B CA 1
ATOM 2420 C C . VAL B 1 109 ? 14.633 -7.711 7.188 1 91.94 109 VAL B C 1
ATOM 2422 O O . VAL B 1 109 ? 15.383 -6.969 7.824 1 91.94 109 VAL B O 1
ATOM 2425 N N . SER B 1 110 ? 14.625 -7.863 5.875 1 92.81 110 SER B N 1
ATOM 2426 C CA . SER B 1 110 ? 15.586 -7.09 5.098 1 92.81 110 SER B CA 1
ATOM 2427 C C . SER B 1 110 ? 15.336 -5.59 5.242 1 92.81 110 SER B C 1
ATOM 2429 O O . SER B 1 110 ? 16.281 -4.801 5.281 1 92.81 110 SER B O 1
ATOM 2431 N N . TYR B 1 111 ? 14.102 -5.266 5.312 1 89.31 111 TYR B N 1
ATOM 2432 C CA . TYR B 1 111 ? 13.68 -3.879 5.461 1 89.31 111 TYR B CA 1
ATOM 2433 C C . TYR B 1 111 ? 14.219 -3.281 6.754 1 89.31 111 TYR B C 1
ATOM 2435 O O . TYR B 1 111 ? 14.805 -2.195 6.746 1 89.31 111 TYR B O 1
ATOM 2443 N N . LEU B 1 112 ? 14.047 -3.922 7.867 1 87 112 LEU B N 1
ATOM 2444 C CA . LEU B 1 112 ? 14.508 -3.469 9.172 1 87 112 LEU B CA 1
ATOM 2445 C C . LEU B 1 112 ? 16.016 -3.277 9.18 1 87 112 LEU B C 1
ATOM 2447 O O . LEU B 1 112 ? 16.531 -2.295 9.727 1 87 112 LEU B O 1
ATOM 2451 N N . ALA B 1 113 ? 16.672 -4.113 8.539 1 88.56 113 ALA B N 1
ATOM 2452 C CA . ALA B 1 113 ? 18.125 -4.059 8.539 1 88.56 113 ALA B CA 1
ATOM 2453 C C . ALA B 1 113 ? 18.641 -2.98 7.586 1 88.56 113 ALA B C 1
ATOM 2455 O O . ALA B 1 113 ? 19.547 -2.225 7.926 1 88.56 113 ALA B O 1
ATOM 2456 N N . SER B 1 114 ? 18.047 -2.85 6.465 1 90.06 114 SER B N 1
ATOM 2457 C CA . SER B 1 114 ? 18.609 -2.035 5.395 1 90.06 114 SER B CA 1
ATOM 2458 C C . SER B 1 114 ? 18.109 -0.594 5.477 1 90.06 114 SER B C 1
ATOM 2460 O O . SER B 1 114 ? 18.875 0.345 5.258 1 90.06 114 SER B O 1
ATOM 2462 N N . GLN B 1 115 ? 16.844 -0.482 5.734 1 84.81 115 GLN B N 1
ATOM 2463 C CA . GLN B 1 115 ? 16.281 0.867 5.734 1 84.81 115 GLN B CA 1
ATOM 2464 C C . GLN B 1 115 ? 16.859 1.699 6.879 1 84.81 115 GLN B C 1
ATOM 2466 O O . GLN B 1 115 ? 17.156 2.881 6.699 1 84.81 115 GLN B O 1
ATOM 2471 N N . ASN B 1 116 ? 16.969 1.151 8.039 1 83.81 116 ASN B N 1
ATOM 2472 C CA . ASN B 1 116 ? 17.562 1.859 9.164 1 83.81 116 ASN B CA 1
ATOM 2473 C C . ASN B 1 116 ? 19.031 2.203 8.891 1 83.81 116 ASN B C 1
ATOM 2475 O O . ASN B 1 116 ? 19.484 3.287 9.242 1 83.81 116 ASN B O 1
ATOM 2479 N N . LEU B 1 117 ? 19.656 1.267 8.273 1 88.62 117 LEU B N 1
ATOM 2480 C CA . LEU B 1 117 ? 21.047 1.513 7.875 1 88.62 117 LEU B CA 1
ATOM 2481 C C . LEU B 1 117 ? 21.125 2.643 6.852 1 88.62 117 LEU B C 1
ATOM 2483 O O . LEU B 1 117 ? 22 3.508 6.941 1 88.62 117 LEU B O 1
ATOM 2487 N N . ASP B 1 118 ? 20.234 2.629 5.902 1 89.38 118 ASP B N 1
ATOM 2488 C CA . ASP B 1 118 ? 20.188 3.652 4.859 1 89.38 118 ASP B CA 1
ATOM 2489 C C . ASP B 1 118 ? 20.016 5.043 5.465 1 89.38 118 ASP B C 1
ATOM 2491 O O . ASP B 1 118 ? 20.781 5.961 5.16 1 89.38 118 ASP B O 1
ATOM 2495 N N . VAL B 1 119 ? 19.047 5.148 6.363 1 85.25 119 VAL B N 1
ATOM 2496 C CA . VAL B 1 119 ? 18.75 6.434 6.992 1 85.25 119 VAL B CA 1
ATOM 2497 C C . VAL B 1 119 ? 19.953 6.887 7.824 1 85.25 119 VAL B C 1
ATOM 2499 O O . VAL B 1 119 ? 20.328 8.062 7.797 1 85.25 119 VAL B O 1
ATOM 2502 N N . SER B 1 120 ? 20.562 5.973 8.547 1 88.81 120 SER B N 1
ATOM 2503 C CA . SER B 1 120 ? 21.703 6.289 9.398 1 88.81 120 SER B CA 1
ATOM 2504 C C . SER B 1 120 ? 22.891 6.758 8.57 1 88.81 120 SER B C 1
ATOM 2506 O O . SER B 1 120 ? 23.516 7.773 8.891 1 88.81 120 SER B O 1
ATOM 2508 N N . ILE B 1 121 ? 23.203 6.094 7.477 1 90.94 121 ILE B N 1
ATOM 2509 C CA . ILE B 1 121 ? 24.328 6.445 6.625 1 90.94 121 ILE B CA 1
ATOM 2510 C C . ILE B 1 121 ? 24.047 7.773 5.926 1 90.94 121 ILE B C 1
ATOM 2512 O O . ILE B 1 121 ? 24.906 8.656 5.898 1 90.94 121 ILE B O 1
ATOM 2516 N N . PHE B 1 122 ? 22.859 7.875 5.414 1 88.56 122 PHE B N 1
ATOM 2517 C CA . PHE B 1 122 ? 22.469 9.094 4.711 1 88.56 122 PHE B CA 1
ATOM 2518 C C . PHE B 1 122 ? 22.641 10.312 5.609 1 88.56 122 PHE B C 1
ATOM 2520 O O . PHE B 1 122 ? 23.281 11.297 5.211 1 88.56 122 PHE B O 1
ATOM 2527 N N . HIS B 1 123 ? 22.234 10.219 6.816 1 88.38 123 HIS B N 1
ATOM 2528 C CA . HIS B 1 123 ? 22.25 11.391 7.688 1 88.38 123 HIS B CA 1
ATOM 2529 C C . HIS B 1 123 ? 23.625 11.602 8.3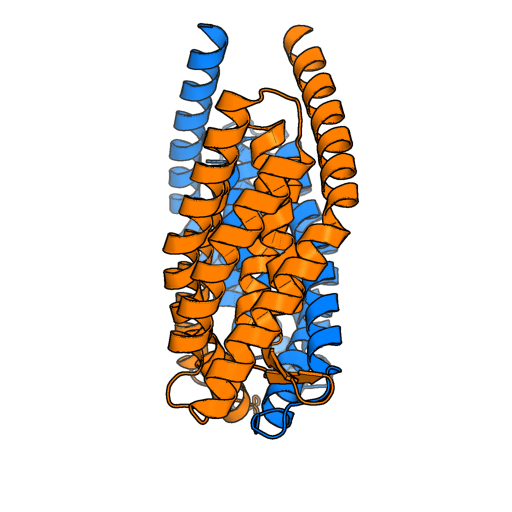05 1 88.38 123 HIS B C 1
ATOM 2531 O O . HIS B 1 123 ? 24.016 12.734 8.594 1 88.38 123 HIS B O 1
ATOM 2537 N N . SER B 1 124 ? 24.344 10.523 8.523 1 90.81 124 SER B N 1
ATOM 2538 C CA . SER B 1 124 ? 25.734 10.68 8.945 1 90.81 124 SER B CA 1
ATOM 2539 C C . SER B 1 124 ? 26.531 11.461 7.91 1 90.81 124 SER B C 1
ATOM 2541 O O . SER B 1 124 ? 27.344 12.32 8.266 1 90.81 124 SER B O 1
ATOM 2543 N N . LEU B 1 125 ? 26.281 11.258 6.672 1 90.25 125 LEU B N 1
ATOM 2544 C CA . LEU B 1 125 ? 26.953 11.953 5.59 1 90.25 125 LEU B CA 1
ATOM 2545 C C . LEU B 1 125 ? 26.438 13.383 5.445 1 90.25 125 LEU B C 1
ATOM 2547 O O . LEU B 1 125 ? 27.203 14.297 5.129 1 90.25 125 LEU B O 1
ATOM 2551 N N . LYS B 1 126 ? 25.156 13.484 5.668 1 88.56 126 LYS B N 1
ATOM 2552 C CA . LYS B 1 126 ? 24.578 14.82 5.625 1 88.56 126 LYS B CA 1
ATOM 2553 C C . LYS B 1 126 ? 25.141 15.703 6.738 1 88.56 126 LYS B C 1
ATOM 2555 O O . LYS B 1 126 ? 25.375 16.891 6.535 1 88.56 126 LYS B O 1
ATOM 2560 N N . GLU B 1 127 ? 25.281 15.133 7.895 1 90.25 127 GLU B N 1
ATOM 2561 C CA . GLU B 1 127 ? 25.875 15.867 9.008 1 90.25 127 GLU B CA 1
ATOM 2562 C C . GLU B 1 127 ? 27.312 16.281 8.68 1 90.25 127 GLU B C 1
ATOM 2564 O O . GLU B 1 127 ? 27.766 17.359 9.094 1 90.25 127 GLU B O 1
ATOM 2569 N N . LYS B 1 128 ? 28 15.484 7.941 1 89.38 128 LYS B N 1
ATOM 2570 C CA . LYS B 1 128 ? 29.406 15.742 7.598 1 89.38 128 LYS B CA 1
ATOM 2571 C C . LYS B 1 128 ? 29.516 16.781 6.48 1 89.38 128 LYS B C 1
ATOM 2573 O O . LYS B 1 128 ? 30.406 17.625 6.5 1 89.38 128 LYS B O 1
ATOM 2578 N N . HIS B 1 129 ? 28.547 16.703 5.492 1 89 129 HIS B N 1
ATOM 2579 C CA . HIS B 1 129 ? 28.719 17.484 4.281 1 89 129 HIS B CA 1
ATOM 2580 C C . HIS B 1 129 ? 27.672 18.594 4.195 1 89 129 HIS B C 1
ATOM 2582 O O . HIS B 1 129 ? 27.719 19.422 3.277 1 89 129 HIS B O 1
ATOM 2588 N N . GLY B 1 130 ? 26.734 18.625 5.094 1 82.94 130 GLY B N 1
ATOM 2589 C CA . GLY B 1 130 ? 25.688 19.625 5.051 1 82.94 130 GLY B CA 1
ATOM 2590 C C . GLY B 1 130 ? 24.734 19.438 3.875 1 82.94 130 GLY B C 1
ATOM 2591 O O . GLY B 1 130 ? 24.25 18.328 3.625 1 82.94 130 GLY B O 1
ATOM 2592 N N . SER B 1 131 ? 24.453 20.562 3.211 1 80 131 SER B N 1
ATOM 2593 C CA . SER B 1 131 ? 23.484 20.516 2.121 1 80 131 SER B CA 1
ATOM 2594 C C . SER B 1 131 ? 24.156 20.203 0.791 1 80 131 SER B C 1
ATOM 2596 O O . SER B 1 131 ? 23.484 20.062 -0.234 1 80 131 SER B O 1
ATOM 2598 N N . GLU B 1 132 ? 25.438 20.016 0.914 1 85.38 132 GLU B N 1
ATOM 2599 C CA . GLU B 1 132 ? 26.172 19.719 -0.31 1 85.38 132 GLU B CA 1
ATOM 2600 C C . GLU B 1 132 ? 26.281 18.219 -0.553 1 85.38 132 GLU B C 1
ATOM 2602 O O . GLU B 1 132 ? 25.938 17.422 0.323 1 85.38 132 GLU B O 1
ATOM 2607 N N . LYS B 1 133 ? 26.562 17.797 -1.797 1 89.94 133 LYS B N 1
ATOM 2608 C CA . LYS B 1 133 ? 26.891 16.438 -2.201 1 89.94 133 LYS B CA 1
ATOM 2609 C C . LYS B 1 133 ? 25.719 15.5 -1.993 1 89.94 133 LYS B C 1
ATOM 2611 O O . LYS B 1 133 ? 25.859 14.422 -1.412 1 89.94 133 LYS B O 1
ATOM 2616 N N . LEU B 1 134 ? 24.594 15.953 -2.268 1 86.81 134 LEU B N 1
ATOM 2617 C CA . LEU B 1 134 ? 23.406 15.102 -2.23 1 86.81 134 LEU B CA 1
ATOM 2618 C C . LEU B 1 134 ? 23.641 13.812 -3.016 1 86.81 134 LEU B C 1
ATOM 2620 O O . LEU B 1 134 ? 23.219 12.734 -2.598 1 86.81 134 LEU B O 1
ATOM 2624 N N . TRP B 1 135 ? 24.375 13.945 -4.113 1 88.94 135 TRP B N 1
ATOM 2625 C CA . TRP B 1 135 ? 24.641 12.781 -4.953 1 88.94 135 TRP B CA 1
ATOM 2626 C C . TRP B 1 135 ? 25.438 11.734 -4.195 1 88.94 135 TRP B C 1
ATOM 2628 O O . TRP B 1 135 ? 25.203 10.531 -4.344 1 88.94 135 TRP B O 1
ATOM 2638 N N . LEU B 1 136 ? 26.312 12.148 -3.352 1 88.06 136 LEU B N 1
ATOM 2639 C CA . LEU B 1 136 ? 27.188 11.234 -2.617 1 88.06 136 LEU B CA 1
ATOM 2640 C C . LEU B 1 136 ? 26.406 10.516 -1.52 1 88.06 136 LEU B C 1
ATOM 2642 O O . LEU B 1 136 ? 26.5 9.289 -1.398 1 88.06 136 LEU B O 1
ATOM 2646 N N . ARG B 1 137 ? 25.703 11.195 -0.723 1 89.69 137 ARG B N 1
ATOM 2647 C CA . ARG B 1 137 ? 25.016 10.547 0.385 1 89.69 137 ARG B CA 1
ATOM 2648 C C . ARG B 1 137 ? 23.875 9.68 -0.121 1 89.69 137 ARG B C 1
ATOM 2650 O O . ARG B 1 137 ? 23.594 8.609 0.439 1 89.69 137 ARG B O 1
ATOM 2657 N N . ASN B 1 138 ? 23.219 10.164 -1.18 1 87.94 138 ASN B N 1
ATOM 2658 C CA . ASN B 1 138 ? 22.141 9.375 -1.779 1 87.94 138 ASN B CA 1
ATOM 2659 C C . ASN B 1 138 ? 22.672 8.055 -2.336 1 87.94 138 ASN B C 1
ATOM 2661 O O . ASN B 1 138 ? 22.109 6.988 -2.051 1 87.94 138 ASN B O 1
ATOM 2665 N N . ASN B 1 139 ? 23.75 8.102 -3.021 1 91.5 139 ASN B N 1
ATOM 2666 C CA . ASN B 1 139 ? 24.266 6.898 -3.67 1 91.5 139 ASN B CA 1
ATOM 2667 C C . ASN B 1 139 ? 24.969 5.988 -2.676 1 91.5 139 ASN B C 1
ATOM 2669 O O . ASN B 1 139 ? 24.781 4.77 -2.697 1 91.5 139 ASN B O 1
ATOM 2673 N N . LEU B 1 140 ? 25.719 6.551 -1.786 1 90.62 140 LEU B N 1
ATOM 2674 C CA . LEU B 1 140 ? 26.469 5.734 -0.837 1 90.62 140 LEU B CA 1
ATOM 2675 C C . LEU B 1 140 ? 25.531 5.039 0.141 1 90.62 140 LEU B C 1
ATOM 2677 O O . LEU B 1 140 ? 25.719 3.861 0.454 1 90.62 140 LEU B O 1
ATOM 2681 N N . SER B 1 141 ? 24.562 5.746 0.655 1 90.81 141 SER B N 1
ATOM 2682 C CA . SER B 1 141 ? 23.609 5.137 1.571 1 90.81 141 SER B CA 1
ATOM 2683 C C . SER B 1 141 ? 22.797 4.043 0.877 1 90.81 141 SER B C 1
ATOM 2685 O O . SER B 1 141 ? 22.609 2.957 1.429 1 90.81 141 SER B O 1
ATOM 2687 N N . THR B 1 142 ? 22.391 4.297 -0.349 1 88.62 142 THR B N 1
ATOM 2688 C CA . THR B 1 142 ? 21.562 3.355 -1.091 1 88.62 142 THR B CA 1
ATOM 2689 C C . THR B 1 142 ? 22.359 2.115 -1.481 1 88.62 142 THR B C 1
ATOM 2691 O O . THR B 1 142 ? 21.906 0.988 -1.245 1 88.62 142 THR B O 1
ATOM 2694 N N . ILE B 1 143 ? 23.578 2.352 -2.002 1 92.81 143 ILE B N 1
ATOM 2695 C CA . ILE B 1 143 ? 24.391 1.24 -2.488 1 92.81 143 ILE B CA 1
ATOM 2696 C C . ILE B 1 143 ? 24.75 0.32 -1.324 1 92.81 143 ILE B C 1
ATOM 2698 O O . ILE B 1 143 ? 24.688 -0.905 -1.449 1 92.81 143 ILE B O 1
ATOM 2702 N N . THR B 1 144 ? 25.062 0.855 -0.204 1 93.12 144 THR B N 1
ATOM 2703 C CA . THR B 1 144 ? 25.453 0.073 0.963 1 93.12 144 THR B CA 1
ATOM 2704 C C . THR B 1 144 ? 24.25 -0.64 1.566 1 93.12 144 THR B C 1
ATOM 2706 O O . THR B 1 144 ? 24.312 -1.843 1.833 1 93.12 144 THR B O 1
ATOM 2709 N N . SER B 1 145 ? 23.188 0.032 1.777 1 92.19 145 SER B N 1
ATOM 2710 C CA . SER B 1 145 ? 22.016 -0.537 2.41 1 92.19 145 SER B CA 1
ATOM 2711 C C . SER B 1 145 ? 21.344 -1.565 1.506 1 92.19 145 SER B C 1
ATOM 2713 O O . SER B 1 145 ? 20.797 -2.564 1.986 1 92.19 145 SER B O 1
ATOM 2715 N N . GLN B 1 146 ? 21.422 -1.362 0.179 1 91.94 146 GLN B N 1
ATOM 2716 C CA . GLN B 1 146 ? 20.781 -2.271 -0.76 1 91.94 146 GLN B CA 1
ATOM 2717 C C . GLN B 1 146 ? 21.516 -3.6 -0.844 1 91.94 146 GLN B C 1
ATOM 2719 O O . GLN B 1 146 ? 20.938 -4.633 -1.169 1 91.94 146 GLN B O 1
ATOM 2724 N N . LEU B 1 147 ? 22.828 -3.488 -0.616 1 93.69 147 LEU B N 1
ATOM 2725 C CA . LEU B 1 147 ? 23.578 -4.738 -0.573 1 93.69 147 LEU B CA 1
ATOM 2726 C C . LEU B 1 147 ? 23.062 -5.645 0.537 1 93.69 147 LEU B C 1
ATOM 2728 O O . LEU B 1 147 ? 22.781 -6.824 0.302 1 93.69 147 LEU B O 1
ATOM 2732 N N . ILE B 1 148 ? 22.906 -5.098 1.699 1 93.75 148 ILE B N 1
ATOM 2733 C CA . ILE B 1 148 ? 22.406 -5.828 2.854 1 93.75 148 ILE B CA 1
ATOM 2734 C C . ILE B 1 148 ? 20.953 -6.266 2.59 1 93.75 148 ILE B C 1
ATOM 2736 O O . ILE B 1 148 ? 20.594 -7.414 2.852 1 93.75 148 ILE B O 1
ATOM 2740 N N . ASP B 1 149 ? 20.188 -5.371 2.07 1 93.94 149 ASP B N 1
ATOM 2741 C CA . ASP B 1 149 ? 18.797 -5.656 1.741 1 93.94 149 ASP B CA 1
ATOM 2742 C C . ASP B 1 149 ? 18.688 -6.852 0.794 1 93.94 149 ASP B C 1
ATOM 2744 O O . ASP B 1 149 ? 17.922 -7.777 1.038 1 93.94 149 ASP B O 1
ATOM 2748 N N . THR B 1 150 ? 19.5 -6.84 -0.233 1 95.06 150 THR B N 1
ATOM 2749 C CA . THR B 1 150 ? 19.422 -7.836 -1.294 1 95.06 150 THR B CA 1
ATOM 2750 C C . THR B 1 150 ? 19.844 -9.211 -0.779 1 95.06 150 THR B C 1
ATOM 2752 O O . THR B 1 150 ? 19.172 -10.211 -1.046 1 95.06 150 THR B O 1
ATOM 2755 N N . ILE B 1 151 ? 20.891 -9.258 -0.039 1 95.69 151 ILE B N 1
ATOM 2756 C CA . ILE B 1 151 ? 21.406 -10.516 0.49 1 95.69 151 ILE B CA 1
ATOM 2757 C C . ILE B 1 151 ? 20.359 -11.148 1.413 1 95.69 151 ILE B C 1
ATOM 2759 O O . ILE B 1 151 ? 20.031 -12.328 1.271 1 95.69 151 ILE B O 1
ATOM 2763 N N . ILE B 1 152 ? 19.828 -10.375 2.314 1 94.38 152 ILE B N 1
ATOM 2764 C CA . ILE B 1 152 ? 18.875 -10.883 3.299 1 94.38 152 ILE B CA 1
ATOM 2765 C C . ILE B 1 152 ? 17.578 -11.266 2.604 1 94.38 152 ILE B C 1
ATOM 2767 O O . ILE B 1 152 ? 17.047 -12.359 2.824 1 94.38 152 ILE B O 1
ATOM 2771 N N . PHE B 1 153 ? 17.109 -10.484 1.747 1 94.62 153 PHE B N 1
ATOM 2772 C CA . PHE B 1 153 ? 15.836 -10.688 1.076 1 94.62 153 PHE B CA 1
ATOM 2773 C C . PHE B 1 153 ? 15.867 -11.938 0.205 1 94.62 153 PHE B C 1
ATOM 2775 O O . PHE B 1 153 ? 15.031 -12.828 0.351 1 94.62 153 PHE B O 1
ATOM 2782 N N . VAL B 1 154 ? 16.859 -11.992 -0.65 1 94.69 154 VAL B N 1
ATOM 2783 C CA . VAL B 1 154 ? 16.922 -13.086 -1.615 1 94.69 154 VAL B CA 1
ATOM 2784 C C . VAL B 1 154 ? 17.141 -14.414 -0.884 1 94.69 154 VAL B C 1
ATOM 2786 O O . VAL B 1 154 ? 16.516 -15.422 -1.215 1 94.69 154 VAL B O 1
ATOM 2789 N N . THR B 1 155 ? 17.984 -14.391 0.074 1 94.31 155 THR B N 1
ATOM 2790 C CA . THR B 1 155 ? 18.281 -15.602 0.821 1 94.31 155 THR B CA 1
ATOM 2791 C C . THR B 1 155 ? 17.047 -16.125 1.537 1 94.31 155 THR B C 1
ATOM 2793 O O . THR B 1 155 ? 16.75 -17.328 1.479 1 94.31 155 THR B O 1
ATOM 2796 N N . ILE B 1 156 ? 16.266 -15.266 2.115 1 92.38 156 ILE B N 1
ATOM 2797 C CA . ILE B 1 156 ? 15.102 -15.688 2.895 1 92.38 156 ILE B CA 1
ATOM 2798 C C . ILE B 1 156 ? 13.938 -15.984 1.96 1 92.38 156 ILE B C 1
ATOM 2800 O O . ILE B 1 156 ? 13.234 -16.984 2.129 1 92.38 156 ILE B O 1
ATOM 2804 N N . ALA B 1 157 ? 13.727 -15.211 0.99 1 92.12 157 ALA B N 1
ATOM 2805 C CA . ALA B 1 157 ? 12.57 -15.32 0.111 1 92.12 157 ALA B CA 1
ATOM 2806 C C . ALA B 1 157 ? 12.672 -16.562 -0.783 1 92.12 157 ALA B C 1
ATOM 2808 O O . ALA B 1 157 ? 11.672 -17.219 -1.062 1 92.12 157 ALA B O 1
ATOM 2809 N N . PHE B 1 158 ? 13.867 -16.938 -1.168 1 91.56 158 PHE B N 1
A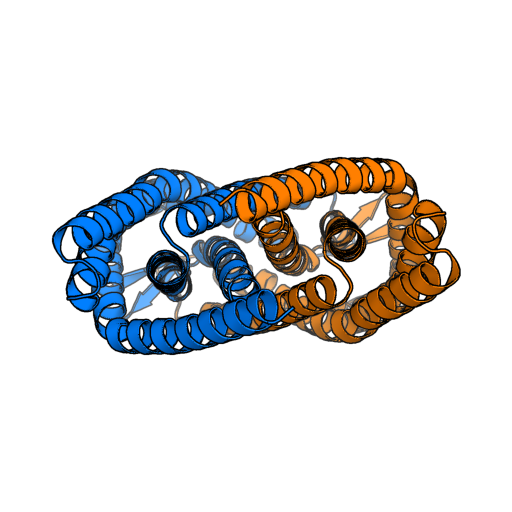TOM 2810 C CA . PHE B 1 158 ? 13.969 -17.953 -2.213 1 91.56 158 PHE B CA 1
ATOM 2811 C C . PHE B 1 158 ? 14.922 -19.062 -1.796 1 91.56 158 PHE B C 1
ATOM 2813 O O . PHE B 1 158 ? 15.164 -20 -2.564 1 91.56 158 PHE B O 1
ATOM 2820 N N . GLY B 1 159 ? 15.367 -18.891 -0.644 1 89.62 159 GLY B N 1
ATOM 2821 C CA . GLY B 1 159 ? 16.156 -20 -0.122 1 89.62 159 GLY B CA 1
ATOM 2822 C C . GLY B 1 159 ? 15.391 -21.312 -0.074 1 89.62 159 GLY B C 1
ATOM 2823 O O . GLY B 1 159 ? 14.273 -21.359 0.438 1 89.62 159 GLY B O 1
ATOM 2824 N N . GLY B 1 160 ? 15.852 -22.328 -0.627 1 86 160 GLY B N 1
ATOM 2825 C CA . GLY B 1 160 ? 15.188 -23.609 -0.633 1 86 160 GLY B CA 1
ATOM 2826 C C . GLY B 1 160 ? 14.234 -23.797 -1.804 1 86 160 GLY B C 1
ATOM 2827 O O . GLY B 1 160 ? 13.742 -24.891 -2.051 1 86 160 GLY B O 1
ATOM 2828 N N . THR B 1 161 ? 13.977 -22.734 -2.471 1 83.94 161 THR B N 1
ATOM 2829 C CA . THR B 1 161 ? 13.039 -22.781 -3.586 1 83.94 161 THR B CA 1
ATOM 2830 C C . THR B 1 161 ? 13.781 -22.828 -4.918 1 83.94 161 THR B C 1
ATOM 2832 O O . THR B 1 161 ? 13.242 -23.312 -5.918 1 83.94 161 THR B O 1
ATOM 2835 N N . VAL B 1 162 ? 15.016 -22.281 -4.906 1 86.12 162 VAL B N 1
ATOM 2836 C CA . VAL B 1 162 ? 15.836 -22.297 -6.117 1 86.12 162 VAL B CA 1
ATOM 2837 C C . VAL B 1 162 ? 17.219 -22.875 -5.793 1 86.12 162 VAL B C 1
ATOM 2839 O O . VAL B 1 162 ? 17.641 -22.875 -4.637 1 86.12 162 VAL B O 1
ATOM 2842 N N . PRO B 1 163 ? 17.891 -23.375 -6.844 1 91.44 163 PRO B N 1
ATOM 2843 C CA . PRO B 1 163 ? 19.266 -23.844 -6.617 1 91.44 163 PRO B CA 1
ATOM 2844 C C . PRO B 1 163 ? 20.188 -22.75 -6.121 1 91.44 163 PRO B C 1
ATOM 2846 O O . PRO B 1 163 ? 20 -21.578 -6.445 1 91.44 163 PRO B O 1
ATOM 2849 N N . VAL B 1 164 ? 21.25 -23.156 -5.383 1 92.44 164 VAL B N 1
ATOM 2850 C CA . VAL B 1 164 ? 22.172 -22.219 -4.746 1 92.44 164 VAL B CA 1
ATOM 2851 C C . VAL B 1 164 ? 22.859 -21.359 -5.809 1 92.44 164 VAL B C 1
ATOM 2853 O O . VAL B 1 164 ? 23.062 -20.172 -5.605 1 92.44 164 VAL B O 1
ATOM 2856 N N . GLY B 1 165 ? 23.188 -21.969 -6.938 1 91.88 165 GLY B N 1
ATOM 2857 C CA . GLY B 1 165 ? 23.797 -21.203 -8.016 1 91.88 165 GLY B CA 1
ATOM 2858 C C . GLY B 1 165 ? 22.906 -20.078 -8.531 1 91.88 165 GLY B C 1
ATOM 2859 O O . GLY B 1 165 ? 23.375 -18.969 -8.75 1 91.88 165 GLY B O 1
ATOM 2860 N N . VAL B 1 166 ? 21.672 -20.406 -8.68 1 90.75 166 VAL B N 1
ATOM 2861 C CA . VAL B 1 166 ? 20.688 -19.422 -9.133 1 90.75 166 VAL B CA 1
ATOM 2862 C C . VAL B 1 166 ? 20.516 -18.344 -8.07 1 90.75 166 VAL B C 1
ATOM 2864 O O . VAL B 1 166 ? 20.422 -17.156 -8.391 1 90.75 166 VAL B O 1
ATOM 2867 N N . LEU B 1 167 ? 20.609 -18.781 -6.844 1 94.06 167 LEU B N 1
ATOM 2868 C CA . LEU B 1 167 ? 20.438 -17.859 -5.723 1 94.06 167 LEU B CA 1
ATOM 2869 C C . LEU B 1 167 ? 21.562 -16.812 -5.703 1 94.06 167 LEU B C 1
ATOM 2871 O O . LEU B 1 167 ? 21.297 -15.625 -5.547 1 94.06 167 LEU B O 1
ATOM 2875 N N . ILE B 1 168 ? 22.781 -17.234 -5.805 1 94.88 168 ILE B N 1
ATOM 2876 C CA . ILE B 1 168 ? 23.938 -16.328 -5.82 1 94.88 168 ILE B CA 1
ATOM 2877 C C . ILE B 1 168 ? 23.859 -15.414 -7.039 1 94.88 168 ILE B C 1
ATOM 2879 O O . ILE B 1 168 ? 24.141 -14.219 -6.938 1 94.88 168 ILE B O 1
ATOM 2883 N N . GLY B 1 169 ? 23.438 -16.031 -8.148 1 94.38 169 GLY B N 1
ATOM 2884 C CA . GLY B 1 169 ? 23.219 -15.219 -9.336 1 94.38 169 GLY B CA 1
ATOM 2885 C C . GLY B 1 169 ? 22.156 -14.156 -9.156 1 94.38 169 GLY B C 1
ATOM 2886 O O . GLY B 1 169 ? 22.312 -13.031 -9.648 1 94.38 169 GLY B O 1
ATOM 2887 N N . MET B 1 170 ? 21.156 -14.508 -8.43 1 94.12 170 MET B N 1
ATOM 2888 C CA . MET B 1 170 ? 20.062 -13.57 -8.164 1 94.12 170 MET B CA 1
ATOM 2889 C C . MET B 1 170 ? 20.547 -12.398 -7.312 1 94.12 170 MET B C 1
ATOM 2891 O O . MET B 1 170 ? 20.203 -11.25 -7.574 1 94.12 170 MET B O 1
ATOM 2895 N N . ILE B 1 171 ? 21.312 -12.742 -6.301 1 96.38 171 ILE B N 1
ATOM 2896 C CA . ILE B 1 171 ? 21.828 -11.703 -5.426 1 96.38 171 ILE B CA 1
ATOM 2897 C C . ILE B 1 171 ? 22.688 -10.734 -6.234 1 96.38 171 ILE B C 1
ATOM 2899 O O . ILE B 1 171 ? 22.516 -9.516 -6.16 1 96.38 171 ILE B O 1
ATOM 2903 N N . GLY B 1 172 ? 23.562 -11.234 -7 1 95.88 172 GLY B N 1
ATOM 2904 C CA . GLY B 1 172 ? 24.438 -10.406 -7.812 1 95.88 172 GLY B CA 1
ATOM 2905 C C . GLY B 1 172 ? 23.688 -9.578 -8.844 1 95.88 172 GLY B C 1
ATOM 2906 O O . GLY B 1 172 ? 23.938 -8.383 -8.977 1 95.88 172 GLY B O 1
ATOM 2907 N N . SER B 1 173 ? 22.828 -10.211 -9.57 1 94.25 173 SER B N 1
ATOM 2908 C CA . SER B 1 173 ? 22.109 -9.523 -10.641 1 94.25 173 SER B CA 1
ATOM 2909 C C . SER B 1 173 ? 21.156 -8.469 -10.086 1 94.25 173 SER B C 1
ATOM 2911 O O . SER B 1 173 ? 21.078 -7.359 -10.609 1 94.25 173 SER B O 1
ATOM 2913 N N . GLN B 1 174 ? 20.484 -8.836 -9.047 1 94.31 174 GLN B N 1
ATOM 2914 C CA . GLN B 1 174 ? 19.562 -7.898 -8.438 1 94.31 174 GLN B CA 1
ATOM 2915 C C . GLN B 1 174 ? 20.297 -6.691 -7.863 1 94.31 174 GLN B C 1
ATOM 2917 O O . GLN B 1 174 ? 19.844 -5.555 -8.016 1 94.31 174 GLN B O 1
ATOM 2922 N N . TYR B 1 175 ? 21.375 -7.008 -7.18 1 95.31 175 TYR B N 1
ATOM 2923 C CA . TYR B 1 175 ? 22.141 -5.918 -6.594 1 95.31 175 TYR B CA 1
ATOM 2924 C C . TYR B 1 175 ? 22.688 -4.996 -7.676 1 95.31 175 TYR B C 1
ATOM 2926 O O . TYR B 1 175 ? 22.625 -3.771 -7.551 1 95.31 175 TYR B O 1
ATOM 2934 N N . LEU B 1 176 ? 23.219 -5.562 -8.688 1 94.5 176 LEU B N 1
ATOM 2935 C CA . LEU B 1 176 ? 23.734 -4.77 -9.797 1 94.5 176 LEU B CA 1
ATOM 2936 C C . LEU B 1 176 ? 22.625 -3.898 -10.398 1 94.5 176 LEU B C 1
ATOM 2938 O O . LEU B 1 176 ? 22.859 -2.727 -10.703 1 94.5 176 LEU B O 1
ATOM 2942 N N . PHE B 1 177 ? 21.531 -4.445 -10.586 1 93.25 177 PHE B N 1
ATOM 2943 C CA . PHE B 1 177 ? 20.406 -3.707 -11.117 1 93.25 177 PHE B CA 1
ATOM 2944 C C . PHE B 1 177 ? 20.031 -2.551 -10.195 1 93.25 177 PHE B C 1
ATOM 2946 O O . PHE B 1 177 ? 19.812 -1.428 -10.656 1 93.25 177 PHE B O 1
ATOM 2953 N N . LYS B 1 178 ? 19.984 -2.836 -8.93 1 92.62 178 LYS B N 1
ATOM 2954 C CA . LYS B 1 178 ? 19.609 -1.818 -7.953 1 92.62 178 LYS B CA 1
ATOM 2955 C C . LYS B 1 178 ? 20.609 -0.673 -7.938 1 92.62 178 LYS B C 1
ATOM 2957 O O . LYS B 1 178 ? 20.234 0.496 -7.848 1 92.62 178 LYS B O 1
ATOM 2962 N N . VAL B 1 179 ? 21.844 -1.011 -8.031 1 93.38 179 VAL B N 1
ATOM 2963 C CA . VAL B 1 179 ? 22.891 -0 -8.047 1 93.38 179 VAL B CA 1
ATOM 2964 C C . VAL B 1 179 ? 22.766 0.86 -9.297 1 93.38 179 VAL B C 1
ATOM 2966 O O . VAL B 1 179 ? 22.875 2.086 -9.234 1 93.38 179 VAL B O 1
ATOM 2969 N N . LEU B 1 180 ? 22.516 0.236 -10.445 1 93.06 180 LEU B N 1
ATOM 2970 C CA . LEU B 1 180 ? 22.375 0.966 -11.695 1 93.06 180 LEU B CA 1
ATOM 2971 C C . LEU B 1 180 ? 21.203 1.932 -11.625 1 93.06 180 LEU B C 1
ATOM 2973 O O . LEU B 1 180 ? 21.312 3.09 -12.039 1 93.06 180 LEU B O 1
ATOM 2977 N N . VAL B 1 181 ? 20.156 1.501 -11.094 1 90.5 181 VAL B N 1
ATOM 2978 C CA . VAL B 1 181 ? 18.969 2.338 -10.992 1 90.5 181 VAL B CA 1
ATOM 2979 C C . VAL B 1 181 ? 19.219 3.482 -10.016 1 90.5 181 VAL B C 1
ATOM 2981 O O . VAL B 1 181 ? 18.781 4.613 -10.242 1 90.5 181 VAL B O 1
ATOM 2984 N N . ALA B 1 182 ? 19.891 3.162 -8.953 1 88.81 182 ALA B N 1
ATOM 2985 C CA . ALA B 1 182 ? 20.203 4.191 -7.961 1 88.81 182 ALA B CA 1
ATOM 2986 C C . ALA B 1 182 ? 21.031 5.312 -8.586 1 88.81 182 ALA B C 1
ATOM 2988 O O . ALA B 1 182 ? 20.797 6.492 -8.305 1 88.81 182 ALA B O 1
ATOM 2989 N N . LEU B 1 183 ? 21.938 4.957 -9.422 1 90.25 183 LEU B N 1
ATOM 2990 C CA . LEU B 1 183 ? 22.766 5.945 -10.102 1 90.25 183 LEU B CA 1
ATOM 2991 C C . LEU B 1 183 ? 21.953 6.746 -11.109 1 90.25 183 LEU B C 1
ATOM 2993 O O . LEU B 1 183 ? 22.094 7.969 -11.203 1 90.25 183 LEU B O 1
ATOM 2997 N N . ILE B 1 184 ? 21.031 6.117 -11.742 1 90.31 184 ILE B N 1
ATOM 2998 C CA . ILE B 1 184 ? 20.219 6.742 -12.781 1 90.31 184 ILE B CA 1
ATOM 2999 C C . ILE B 1 184 ? 19.172 7.652 -12.141 1 90.31 184 ILE B C 1
ATOM 3001 O O . ILE B 1 184 ? 18.797 8.68 -12.719 1 90.31 184 ILE B O 1
ATOM 3005 N N . ASP B 1 185 ? 18.828 7.297 -10.938 1 88.62 185 ASP B N 1
ATOM 3006 C CA . ASP B 1 185 ? 17.75 8.039 -10.297 1 88.62 185 ASP B CA 1
ATOM 3007 C C . ASP B 1 185 ? 18.266 9.289 -9.594 1 88.62 185 ASP B C 1
ATOM 3009 O O . ASP B 1 185 ? 17.5 10.062 -9.031 1 88.62 185 ASP B O 1
ATOM 3013 N N . THR B 1 186 ? 19.547 9.523 -9.648 1 88.81 186 THR B N 1
ATOM 3014 C CA . THR B 1 186 ? 20.141 10.641 -8.93 1 88.81 186 THR B CA 1
ATOM 3015 C C . THR B 1 186 ? 19.578 11.969 -9.414 1 88.81 186 THR B C 1
ATOM 3017 O O . THR B 1 186 ? 19.172 12.812 -8.609 1 88.81 186 THR B O 1
ATOM 3020 N N . PRO B 1 187 ? 19.406 12.164 -10.703 1 90.44 187 PRO B N 1
ATOM 3021 C CA . PRO B 1 187 ? 18.781 13.414 -11.141 1 90.44 187 PRO B CA 1
ATOM 3022 C C . PRO B 1 187 ? 17.328 13.547 -10.68 1 90.44 187 PRO B C 1
ATOM 3024 O O . PRO B 1 187 ? 16.859 14.648 -10.398 1 90.44 187 PRO B O 1
ATOM 3027 N N . ILE B 1 188 ? 16.703 12.461 -10.602 1 90.88 188 ILE B N 1
ATOM 3028 C CA . ILE B 1 188 ? 15.32 12.469 -10.141 1 90.88 188 ILE B CA 1
ATOM 3029 C C . ILE B 1 188 ? 15.273 12.859 -8.664 1 90.88 188 ILE B C 1
ATOM 3031 O O . ILE B 1 188 ? 14.398 13.609 -8.242 1 90.88 188 ILE B O 1
ATOM 3035 N N . ALA B 1 189 ? 16.188 12.375 -7.973 1 90 189 ALA B N 1
ATOM 3036 C CA . ALA B 1 189 ? 16.297 12.742 -6.562 1 90 189 ALA B CA 1
ATOM 3037 C C . ALA B 1 189 ? 16.469 14.25 -6.398 1 90 189 ALA B C 1
ATOM 3039 O O . ALA B 1 189 ? 15.797 14.867 -5.566 1 90 189 ALA B O 1
ATOM 3040 N N . TYR B 1 190 ? 17.312 14.836 -7.23 1 90.69 190 TYR B N 1
ATOM 3041 C CA . TYR B 1 190 ? 17.531 16.281 -7.168 1 90.69 190 TYR B CA 1
ATOM 3042 C C . TYR B 1 190 ? 16.266 17.031 -7.516 1 90.69 190 TYR B C 1
ATOM 3044 O O . TYR B 1 190 ? 15.938 18.047 -6.871 1 90.69 190 TYR B O 1
ATOM 3052 N N . LEU B 1 191 ? 15.602 16.5 -8.484 1 91.44 191 LEU B N 1
ATOM 3053 C CA . LEU B 1 191 ? 14.367 17.141 -8.914 1 91.44 191 LEU B CA 1
ATOM 3054 C C . LEU B 1 191 ? 13.312 17.094 -7.809 1 91.44 191 LEU B C 1
ATOM 3056 O O . LEU B 1 191 ? 12.672 18.094 -7.504 1 91.44 191 LEU B O 1
ATOM 3060 N N . LEU B 1 192 ? 13.141 15.969 -7.211 1 90.31 192 LEU B N 1
ATOM 3061 C CA . LEU B 1 192 ? 12.141 15.797 -6.164 1 90.31 192 LEU B CA 1
ATOM 3062 C C . LEU B 1 192 ? 12.492 16.625 -4.938 1 90.31 192 LEU B C 1
ATOM 3064 O O . LEU B 1 192 ? 11.602 17.188 -4.285 1 90.31 192 LEU B O 1
ATOM 3068 N N . VAL B 1 193 ? 13.734 16.703 -4.68 1 90 193 VAL B N 1
ATOM 3069 C CA . VAL B 1 193 ? 14.18 17.516 -3.545 1 90 193 VAL B CA 1
ATOM 3070 C C . VAL B 1 193 ? 13.875 18.984 -3.807 1 90 193 VAL B C 1
ATOM 3072 O O . VAL B 1 193 ? 13.398 19.703 -2.916 1 90 193 VAL B O 1
ATOM 3075 N N . LYS B 1 194 ? 14.141 19.375 -5.02 1 90.88 194 LYS B N 1
ATOM 3076 C CA . LYS B 1 194 ? 13.867 20.766 -5.395 1 90.88 194 LYS B CA 1
ATOM 3077 C C . LYS B 1 194 ? 12.375 21.062 -5.312 1 90.88 194 LYS B C 1
ATOM 3079 O O . LYS B 1 194 ? 11.969 22.094 -4.754 1 90.88 194 LYS B O 1
ATOM 3084 N N . LEU B 1 195 ? 11.57 20.172 -5.777 1 91.06 195 LEU B N 1
ATOM 3085 C CA . LEU B 1 195 ? 10.125 20.359 -5.785 1 91.06 195 LEU B CA 1
ATOM 3086 C C . LEU B 1 195 ? 9.57 20.344 -4.367 1 91.06 195 LEU B C 1
ATOM 3088 O O . LEU B 1 195 ? 8.773 21.203 -3.994 1 91.06 195 LEU B O 1
ATOM 3092 N N . ALA B 1 196 ? 9.93 19.391 -3.617 1 88.56 196 ALA B N 1
ATOM 3093 C CA . ALA B 1 196 ? 9.469 19.266 -2.238 1 88.56 196 ALA B CA 1
ATOM 3094 C C . ALA B 1 196 ? 9.953 20.422 -1.377 1 88.56 196 ALA B C 1
ATOM 3096 O O . ALA B 1 196 ? 9.234 20.906 -0.503 1 88.56 196 ALA B O 1
ATOM 3097 N N . GLY B 1 197 ? 11.156 20.797 -1.668 1 88.25 197 GLY B N 1
ATOM 3098 C CA . GLY B 1 197 ? 11.719 21.922 -0.938 1 88.25 197 GLY B CA 1
ATOM 3099 C C . GLY B 1 197 ? 10.992 23.219 -1.194 1 88.25 197 GLY B C 1
ATOM 3100 O O . GLY B 1 197 ? 10.734 23.984 -0.264 1 88.25 197 GLY B O 1
ATOM 3101 N N . LYS B 1 198 ? 10.664 23.422 -2.391 1 86.88 198 LYS B N 1
ATOM 3102 C CA . LYS B 1 198 ? 9.93 24.625 -2.756 1 86.88 198 LYS B CA 1
ATOM 3103 C C . LYS B 1 198 ? 8.562 24.656 -2.08 1 86.88 198 LYS B C 1
ATOM 3105 O O . LYS B 1 198 ? 8.125 25.703 -1.604 1 86.88 198 LYS B O 1
ATOM 3110 N N . GLN B 1 199 ? 7.91 23.578 -2.01 1 85.06 199 GLN B N 1
ATOM 3111 C CA . GLN B 1 199 ? 6.594 23.5 -1.388 1 85.06 199 GLN B CA 1
ATOM 3112 C C . GLN B 1 199 ? 6.688 23.703 0.123 1 85.06 199 GLN B C 1
ATOM 3114 O O . GLN B 1 199 ? 5.809 24.312 0.727 1 85.06 199 GLN B O 1
ATOM 3119 N N . GLU B 1 200 ? 7.688 23.141 0.63 1 82.75 200 GLU B N 1
ATOM 3120 C CA . GLU B 1 200 ? 7.891 23.281 2.07 1 82.75 200 GLU B CA 1
ATOM 3121 C C . GLU B 1 200 ? 8.148 24.734 2.457 1 82.75 200 GLU B C 1
ATOM 3123 O O . GLU B 1 200 ? 7.668 25.203 3.488 1 82.75 200 GLU B O 1
ATOM 3128 N N . THR B 1 201 ? 8.891 25.391 1.628 1 81.06 201 THR B N 1
ATOM 3129 C CA . THR B 1 201 ? 9.18 26.797 1.868 1 81.06 201 THR B CA 1
ATOM 3130 C C . THR B 1 201 ? 7.918 27.641 1.742 1 81.06 201 THR B C 1
ATOM 3132 O O . THR B 1 201 ? 7.688 28.547 2.545 1 81.06 201 THR B O 1
ATOM 3135 N N . LYS B 1 202 ? 7.121 27.328 0.825 1 73.94 202 LYS B N 1
ATOM 3136 C CA . LYS B 1 202 ? 5.867 28.047 0.632 1 73.94 202 LYS B CA 1
ATOM 3137 C C . LYS B 1 202 ? 4.93 27.844 1.816 1 73.94 202 LYS B C 1
ATOM 3139 O O . LYS B 1 202 ? 4.273 28.797 2.266 1 73.94 202 LYS B O 1
ATOM 3144 N N . GLN B 1 203 ? 4.848 26.656 2.328 1 74.75 203 GLN B N 1
ATOM 3145 C CA . GLN B 1 203 ? 3.977 26.344 3.457 1 74.75 203 GLN B CA 1
ATOM 3146 C C . GLN B 1 203 ? 4.441 27.047 4.727 1 74.75 203 GLN B C 1
ATOM 3148 O O . GLN B 1 203 ? 3.619 27.547 5.504 1 74.75 203 GLN B O 1
ATOM 3153 N N . HIS B 1 204 ? 5.691 27.141 4.902 1 71.25 204 HIS B N 1
ATOM 3154 C CA . HIS B 1 204 ? 6.242 27.828 6.059 1 71.25 204 HIS B CA 1
ATOM 3155 C C . HIS B 1 204 ? 5.984 29.328 5.973 1 71.25 204 HIS B C 1
ATOM 3157 O O . HIS B 1 204 ? 5.711 29.984 6.988 1 71.25 204 HIS B O 1
ATOM 3163 N N . ALA B 1 205 ? 6.043 29.828 4.824 1 72.19 205 ALA B N 1
ATOM 3164 C CA . ALA B 1 205 ? 5.801 31.25 4.609 1 72.19 205 ALA B CA 1
ATOM 3165 C C . ALA B 1 205 ? 4.348 31.609 4.902 1 72.19 205 ALA B C 1
ATOM 3167 O O . ALA B 1 205 ? 4.062 32.656 5.5 1 72.19 205 ALA B O 1
ATOM 3168 N N . ILE B 1 206 ? 3.5 30.781 4.543 1 66.88 206 ILE B N 1
ATOM 3169 C CA . ILE B 1 206 ? 2.074 31.016 4.75 1 66.88 206 ILE B CA 1
ATOM 3170 C C . ILE B 1 206 ? 1.75 30.938 6.242 1 66.88 206 ILE B C 1
ATOM 3172 O O . ILE B 1 206 ? 0.976 31.75 6.758 1 66.88 206 ILE B O 1
ATOM 3176 N N . LEU B 1 207 ? 2.352 30 6.965 1 67.06 207 LEU B N 1
ATOM 3177 C CA . LEU B 1 207 ? 2.098 29.812 8.391 1 67.06 207 LEU B CA 1
ATOM 3178 C C . LEU B 1 207 ? 2.699 30.953 9.203 1 67.06 207 LEU B C 1
ATOM 3180 O O . LEU B 1 207 ? 2.141 31.359 10.219 1 67.06 207 LEU B O 1
ATOM 3184 N N . SER B 1 208 ? 3.797 31.438 8.711 1 66.62 208 SER B N 1
ATOM 3185 C CA . SER B 1 208 ? 4.449 32.531 9.406 1 66.62 208 SER B CA 1
ATOM 3186 C C . SER B 1 208 ? 3.732 33.875 9.141 1 66.62 208 SER B C 1
ATOM 3188 O O . SER B 1 208 ? 3.85 34.812 9.922 1 66.62 208 SER B O 1
ATOM 3190 N N . SER B 1 209 ? 3.123 33.844 8.078 1 63.91 209 SER B N 1
ATOM 3191 C CA . SER B 1 209 ? 2.41 35.062 7.758 1 63.91 209 SER B CA 1
ATOM 3192 C C . SER B 1 209 ? 1.053 35.125 8.453 1 63.91 209 SER B C 1
ATOM 3194 O O . SER B 1 209 ? 0.412 36.188 8.5 1 63.91 209 SER B O 1
ATOM 3196 N N . LYS B 1 210 ? 0.583 34 8.977 1 56.56 210 LYS B N 1
ATOM 3197 C CA . LYS B 1 210 ? -0.658 34.031 9.742 1 56.56 210 LYS B CA 1
ATOM 3198 C C . LYS B 1 210 ? -0.383 34.281 11.227 1 56.56 210 LYS B C 1
ATOM 3200 O O . LYS B 1 210 ? 0.624 33.812 11.758 1 56.56 210 LYS B O 1
#

Radius of gyration: 21.85 Å; Cα contacts (8 Å, |Δi|>4): 592; chains: 2; bounding box: 58×59×42 Å

Sequence (420 aa):
MLIYLNALFTGLLVISNVLGVKLFAVGDFVLPAAVIVYVITYLITDVIGEVYGKDAARKTVQAGFVTQVLAMLFIFIAIQLPAAPVFAGQIEFETVLGGSFQVMLASLVSYLASQNLDVSIFHSLKEKHGSEKLWLRNNLSTITSQLIDTIIFVTIAFGGTVPVGVLIGMIGSQYLFKVLVALIDTPIAYLLVKLAGKQETKQHAILSSKMLIYLNALFTGLLVISNVLGVKLFAVGDFVLPAAVIVYVITYLITDVIGEVYGKDAARKTVQAGFVTQVLAMLFIFIAIQLPAAPVFAGQIEFETVLGGSFQVMLASLVSYLASQNLDVSIFHSLKEKHGSEKLWLRNNLSTITSQLIDTIIFVTIAFGGTVPVGVLIGMIGSQYLFKVLVALIDTPIAYLLVKLAGKQETKQHAILSSK

pLDDT: mean 90.51, std 5.85, range [56.56, 96.56]

Foldseek 3Di:
DLVVLLVLLQVLLQVLLLQQLDWDDDPPFIEGPSLVSNLVNLLSLLLCCLQVHLVSSVVSLVVSLVSLVVSLVVLVVVLPPDDDPVDPCNVVSCVSSVLSSQLSVLQNVLSVQQSVQLSVQLVVVCVVVPNPDSVVSQLVSQLVSVLSSLLSNLCRSCPVPDDPVSSVSHSVVSSVVSSVVSNVCSVVSVVSNVVSNVVVVVVVVVVVVD/DLVVLLVLLQVLLQVLLLQQLDWDDDDPFIEGPSLVSNLVNLLSLLLCCLQVHLVSSVVSLVVSLVSLVVSLVVLVVVLPPDDDPVDPCNVVSCVSSVLSSQLSVLQNVLSVQQSVQLSVQLVVVCVVVPNPDSVVSQLVSQLVSVLSSLLSNLCRSCPVPDDPVSSVSHSVVSSVVSSVVSNVCSVVSVVSNVVSNVVVVVVVVVVVVD

Secondary structure (DSSP, 8-state):
-HHHHHHHHHHHHHHHHHHTT-EEEETTEEEETTHHHHHHHHHHHHHHHHHH-HHHHHHHHHHHHHHHHHHHHHHHHHHHSPBPTT---HHHHHHHHHHHHHHHHHHHHHHHHHHHHHHHHHHHHHHHHTTS-HHHHHHHHHHHHHHHHHHHHHHHHHBTTB-HHHHHHHHHHHHHHHHHHHHHTHHHHHHHHHHHHHHHHHHHHHHHH-/-HHHHHHHHHHHHHHHHHHTT-EEEETTEEEETTHHHHHHHHHHHHHHHHHH-HHHHHHHHHHHHHHHHHHHHHHHHHHHSPBPTT---HHHHHHHHHHHHHHHHHHHHHHHHHHHHHHHHHHHHHHHHTTS-HHHHHHHHHHHHHHHHHHHHHHHHHBTTB-HHHHHHHHHHHHHHHHHHHHHTHHHHHHHHHHHHHHHHHHHHHHHH-

InterPro domains:
  IPR003744 Queuosine precursor transporter [MF_02088] (3-202)
  IPR003744 Queuosine precursor transporter [PF02592] (32-191)
  IPR003744 Queuosine precursor transporter [PTHR34300] (2-201)
  IPR003744 Queuosine precursor transporter [TIGR00697] (4-195)

Solvent-accessible surface area (backbone atoms only — not comparable to full-atom values): 20500 Å² total; per-residue (Å²): 101,66,67,45,47,42,14,39,35,20,25,37,50,48,47,19,28,56,41,33,54,43,36,24,40,61,87,93,37,45,34,50,45,17,56,81,40,44,60,54,39,56,52,45,44,50,35,37,28,73,63,63,28,65,67,50,27,51,50,47,52,49,25,34,50,54,32,45,53,51,48,47,50,51,50,53,51,54,64,68,47,50,66,19,88,88,43,85,52,59,67,34,40,42,53,42,52,50,41,13,46,46,27,38,53,17,43,53,55,18,43,62,58,14,52,54,46,22,54,50,43,28,48,55,42,32,72,74,50,50,90,50,62,58,67,54,31,54,43,52,16,46,52,56,20,42,49,53,23,34,51,44,21,49,49,58,46,39,55,87,73,52,56,67,70,55,49,56,44,24,37,52,46,42,40,51,50,49,46,52,48,50,63,66,41,44,64,53,44,53,48,50,34,51,54,45,39,53,51,52,52,51,52,50,51,54,56,66,72,97,101,66,67,43,48,41,14,38,35,19,25,37,51,48,47,18,28,55,42,33,54,42,36,23,39,62,85,94,35,45,35,48,46,18,56,81,42,44,60,52,40,56,51,43,44,51,34,38,27,71,63,64,29,65,68,50,26,49,50,46,52,50,25,35,50,54,33,44,53,51,48,48,51,50,50,54,51,54,63,67,46,50,65,19,88,87,42,85,51,58,67,33,40,42,54,42,54,50,41,14,46,47,28,38,53,16,43,54,56,16,42,61,58,14,51,55,45,22,56,51,44,27,47,56,40,32,72,74,50,49,90,49,63,58,66,54,30,54,46,53,16,45,51,56,19,42,50,54,23,36,50,45,22,49,50,56,46,38,55,87,74,53,57,68,69,58,48,56,44,25,37,52,45,42,40,52,50,48,45,52,47,50,63,67,40,44,65,53,43,53,50,49,34,52,53,46,39,52,51,51,52,52,53,51,50,53,56,68,70,97